Protein AF-A0AA39I0P0-F1 (afdb_monomer)

Secondary structure (DSSP, 8-state):
----SS--------------PPP-----SEEEEEEEEEETTEEEEEEEEEE----------S-EEEEEEEEE-HHHHHHHHHHTTT-HHHHHHHHHHHHHHHHHHHHHHHHH--BTTTB-EEEEEEEEEE--SGGG-TTS--TTTHHHHTTTS---S-----------S---EEEHHHHHHHHHHHHHHHTTTSPS-SEEEEEESSEEE-TTSSTT-SEEE-TT-TTSTTTSEEEEE---HHHHHHHHHHHHHHHTTPPPTTSGGGTTS-TTS--TT-SS----S-HHHHHHTTS--HHHHHHHHHHHHSSGGGGGG----HHHHHHHHHHHHHHHTT---HHHHS-HHHHHHHHH-TT-----TT--------

InterPro domains:
  IPR001590 Peptidase M12B, ADAM/reprolysin [PF01421] (175-317)
  IPR001590 Peptidase M12B, ADAM/reprolysin [PS50215] (109-320)
  IPR024079 Metallopeptidase, catalytic domain superfamily [G3DSA:3.40.390.10] (62-333)

Nearest PDB structures (foldseek):
  6qig-assembly1_A  TM=7.548E-01  e=1.780E-11  Homo sapiens
  8y6b-assembly2_B  TM=7.964E-01  e=1.182E-10  Homo sapiens
  5y2z-assembly4_G  TM=7.784E-01  e=1.254E-10  Homo sapiens
  5y31-assembly2_C  TM=7.795E-01  e=2.012E-10  Homo sapiens
  5y2z-assembly2_C  TM=7.915E-01  e=5.501E-10  Homo sapiens

Structure (mmCIF, N/CA/C/O backbone):
data_AF-A0AA39I0P0-F1
#
_entry.id   AF-A0AA39I0P0-F1
#
loop_
_atom_site.group_PDB
_atom_site.id
_atom_site.type_symbol
_atom_site.label_atom_id
_atom_site.label_alt_id
_atom_site.label_comp_id
_atom_site.label_asym_id
_atom_site.label_entity_id
_atom_site.label_seq_id
_atom_site.pdbx_PDB_ins_code
_atom_site.Cartn_x
_atom_site.Cartn_y
_atom_site.Cartn_z
_atom_site.occupancy
_atom_site.B_iso_or_equiv
_atom_site.auth_seq_id
_atom_site.auth_comp_id
_atom_site.auth_asym_id
_atom_site.auth_atom_id
_atom_site.pdbx_PDB_model_num
ATOM 1 N N . MET A 1 1 ? 8.532 21.449 -20.825 1.00 26.50 1 MET A N 1
ATOM 2 C CA . MET A 1 1 ? 7.417 20.550 -20.463 1.00 26.50 1 MET A CA 1
ATOM 3 C C . MET A 1 1 ? 7.657 20.111 -19.019 1.00 26.50 1 MET A C 1
ATOM 5 O O . MET A 1 1 ? 8.169 19.033 -18.781 1.00 26.50 1 MET A O 1
ATOM 9 N N . THR A 1 2 ? 7.832 21.099 -18.136 1.00 24.92 2 THR A N 1
ATOM 10 C CA . THR A 1 2 ? 6.868 21.537 -17.099 1.00 24.92 2 THR A CA 1
ATOM 11 C C . THR A 1 2 ? 6.626 20.449 -16.061 1.00 24.92 2 THR A C 1
ATOM 13 O O . THR A 1 2 ? 5.776 19.579 -16.211 1.00 24.92 2 THR A O 1
ATOM 16 N N . ALA A 1 3 ? 7.467 20.524 -15.031 1.00 25.50 3 ALA A N 1
ATOM 17 C CA . ALA A 1 3 ? 7.316 19.856 -13.759 1.00 25.50 3 ALA A CA 1
ATOM 18 C C . ALA A 1 3 ? 6.169 20.527 -12.994 1.00 25.50 3 ALA A C 1
ATOM 20 O O . ALA A 1 3 ? 6.358 21.602 -12.444 1.00 25.50 3 ALA A O 1
ATOM 21 N N . ASP A 1 4 ? 5.008 19.881 -12.977 1.00 27.92 4 ASP A N 1
ATOM 22 C CA . ASP A 1 4 ? 3.872 20.232 -12.125 1.00 27.92 4 ASP A CA 1
ATOM 23 C C . ASP A 1 4 ? 3.321 18.931 -11.526 1.00 27.92 4 ASP A C 1
ATOM 25 O O . ASP A 1 4 ? 2.404 18.312 -12.059 1.00 27.92 4 ASP A O 1
ATOM 29 N N . ARG A 1 5 ? 3.936 18.458 -10.435 1.00 34.03 5 ARG A N 1
ATOM 30 C CA . ARG A 1 5 ? 3.409 17.347 -9.611 1.00 34.03 5 ARG A CA 1
ATOM 31 C C . ARG A 1 5 ? 3.271 17.695 -8.127 1.00 34.03 5 ARG A C 1
ATOM 33 O O . ARG A 1 5 ? 2.973 16.829 -7.317 1.00 34.03 5 ARG A O 1
ATOM 40 N N . VAL A 1 6 ? 3.428 18.964 -7.756 1.00 31.44 6 VAL A N 1
ATOM 41 C CA . VAL A 1 6 ? 3.228 19.429 -6.377 1.00 31.44 6 VAL A CA 1
ATOM 42 C C . VAL A 1 6 ? 2.651 20.839 -6.428 1.00 31.44 6 VAL A C 1
ATOM 44 O O . VAL A 1 6 ? 3.414 21.778 -6.339 1.00 31.44 6 VAL A O 1
ATOM 47 N N . PHE A 1 7 ? 1.344 20.995 -6.658 1.00 25.48 7 PHE A N 1
ATOM 48 C CA . PHE A 1 7 ? 0.541 22.171 -6.268 1.00 25.48 7 PHE A CA 1
ATOM 49 C C . PHE A 1 7 ? -0.883 22.009 -6.807 1.00 25.48 7 PHE A C 1
ATOM 51 O O . PHE A 1 7 ? -1.151 22.414 -7.926 1.00 25.48 7 PHE A O 1
ATOM 58 N N . TRP A 1 8 ? -1.813 21.478 -6.009 1.00 24.77 8 TRP A N 1
ATOM 59 C CA . TRP A 1 8 ? -3.233 21.816 -6.166 1.00 24.77 8 TRP A CA 1
ATOM 60 C C . TRP A 1 8 ? -3.892 21.919 -4.791 1.00 24.77 8 TRP A C 1
ATOM 62 O O . TRP A 1 8 ? -4.215 20.934 -4.132 1.00 24.77 8 TRP A O 1
ATOM 72 N N . ALA A 1 9 ? -4.053 23.167 -4.358 1.00 23.59 9 ALA A N 1
ATOM 73 C CA . ALA A 1 9 ? -4.972 23.584 -3.316 1.00 23.59 9 ALA A CA 1
ATOM 74 C C . ALA A 1 9 ? -6.152 24.313 -3.986 1.00 23.59 9 ALA A C 1
ATOM 76 O O . ALA A 1 9 ? -5.923 25.073 -4.923 1.00 23.59 9 ALA A O 1
ATOM 77 N N . LEU A 1 10 ? -7.353 24.129 -3.412 1.00 23.03 10 LEU A N 1
ATOM 78 C CA . LEU A 1 10 ? -8.609 24.904 -3.538 1.00 23.03 10 LEU A CA 1
ATOM 79 C C . LEU A 1 10 ? -9.744 24.400 -4.472 1.00 23.03 10 LEU A C 1
ATOM 81 O O . LEU A 1 10 ? -9.602 24.341 -5.685 1.00 23.03 10 LEU A O 1
ATOM 85 N N . PHE A 1 11 ? -10.917 24.225 -3.819 1.00 22.09 11 PHE A N 1
ATOM 86 C CA . PHE A 1 11 ? -12.323 24.122 -4.289 1.00 22.09 11 PHE A CA 1
ATOM 87 C C . PHE A 1 11 ? -12.741 22.802 -4.982 1.00 22.09 11 PHE A C 1
ATOM 89 O O . PHE A 1 11 ? -12.129 22.380 -5.944 1.00 22.09 11 PHE A O 1
ATOM 96 N N . ILE A 1 12 ? -13.773 22.055 -4.547 1.00 24.72 12 ILE A N 1
ATOM 97 C CA . ILE A 1 12 ? -15.181 22.440 -4.312 1.00 24.72 12 ILE A CA 1
ATOM 98 C C . ILE A 1 12 ? -15.837 21.565 -3.216 1.00 24.72 12 ILE A C 1
ATOM 100 O O . ILE A 1 12 ? -15.699 20.342 -3.199 1.00 24.72 12 ILE A O 1
ATOM 104 N N . ALA A 1 13 ? -16.606 22.226 -2.345 1.00 22.22 13 ALA A N 1
ATOM 105 C CA . ALA A 1 13 ? -17.647 21.667 -1.481 1.00 22.22 13 ALA A CA 1
ATOM 106 C C . ALA A 1 13 ? -19.018 21.660 -2.197 1.00 22.22 13 ALA A C 1
ATOM 108 O O . ALA A 1 13 ? -19.219 22.474 -3.092 1.00 22.22 13 ALA A O 1
ATOM 109 N N . LEU A 1 14 ? -19.968 20.850 -1.691 1.00 21.72 14 LEU A N 1
ATOM 110 C CA . LEU A 1 14 ? -21.369 20.621 -2.134 1.00 21.72 14 LEU A CA 1
ATOM 111 C C . LEU A 1 14 ? -21.476 19.480 -3.169 1.00 21.72 14 LEU A C 1
ATOM 113 O O . LEU A 1 14 ? -20.816 19.509 -4.198 1.00 21.72 14 LEU A O 1
ATOM 117 N N . LEU A 1 15 ? -22.207 18.389 -2.916 1.00 25.53 15 LEU A N 1
ATOM 118 C CA . LEU A 1 15 ? -23.654 18.346 -2.677 1.00 25.53 15 LEU A CA 1
ATOM 119 C C . LEU A 1 15 ? -24.098 17.518 -1.460 1.00 25.53 15 LEU A C 1
ATOM 121 O O . LEU A 1 15 ? -23.436 16.589 -1.003 1.00 25.53 15 LEU A O 1
ATOM 125 N N . SER A 1 16 ? -25.264 17.934 -0.984 1.00 23.05 16 SER A N 1
ATOM 126 C CA . SER A 1 16 ? -25.972 17.606 0.243 1.00 23.05 16 SER A CA 1
ATOM 127 C C . SER A 1 16 ? -27.063 16.548 0.028 1.00 23.05 16 SER A C 1
ATOM 129 O O . SER A 1 16 ? -27.542 16.359 -1.085 1.00 23.05 16 SER A O 1
ATOM 131 N N . ASP A 1 17 ? -27.517 15.991 1.152 1.00 22.47 17 ASP A N 1
ATOM 132 C CA . ASP A 1 17 ? -28.890 15.555 1.440 1.00 22.47 17 ASP A CA 1
ATOM 133 C C . ASP A 1 17 ? -29.481 14.328 0.727 1.00 22.47 17 ASP A C 1
ATOM 135 O O . ASP A 1 17 ? -30.153 14.424 -0.294 1.00 22.47 17 ASP A O 1
ATOM 139 N N . VAL A 1 18 ? -29.461 13.201 1.451 1.00 24.62 18 VAL A N 1
ATOM 140 C CA . VAL A 1 18 ? -30.701 12.459 1.731 1.00 24.62 18 VAL A CA 1
ATOM 141 C C . VAL A 1 18 ? -30.778 12.217 3.237 1.00 24.62 18 VAL A C 1
ATOM 143 O O . VAL A 1 18 ? -30.049 11.408 3.809 1.00 24.62 18 VAL A O 1
ATOM 146 N N . SER A 1 19 ? -31.662 12.962 3.894 1.00 25.41 19 SER A N 1
ATOM 147 C CA . SER A 1 19 ? -32.047 12.763 5.285 1.00 25.41 19 SER A CA 1
ATOM 148 C C . SER A 1 19 ? -33.279 11.860 5.352 1.00 25.41 19 SER A C 1
ATOM 150 O O . SER A 1 19 ? -34.337 12.195 4.832 1.00 25.41 19 SER A O 1
ATOM 152 N N . ALA A 1 20 ? -33.150 10.728 6.045 1.00 23.62 20 ALA A N 1
ATOM 153 C CA . ALA A 1 20 ? -34.259 10.041 6.705 1.00 23.62 20 ALA A CA 1
ATOM 154 C C . ALA A 1 20 ? -33.703 9.122 7.808 1.00 23.62 20 ALA A C 1
ATOM 156 O O . ALA A 1 20 ? -33.328 7.977 7.573 1.00 23.62 20 ALA A O 1
ATOM 157 N N . LEU A 1 21 ? -33.639 9.650 9.032 1.00 26.83 21 LEU A N 1
ATOM 158 C CA . LEU A 1 21 ? -33.516 8.857 10.257 1.00 26.83 21 LEU A CA 1
ATOM 159 C C . LEU A 1 21 ? -34.789 8.019 10.465 1.00 26.83 21 LEU A C 1
ATOM 161 O O . LEU A 1 21 ? -35.882 8.588 10.445 1.00 26.83 21 LEU A O 1
ATOM 165 N N . PRO A 1 22 ? -34.687 6.735 10.835 1.00 26.06 22 PRO A N 1
ATOM 166 C CA . PRO A 1 22 ? -35.633 6.117 11.744 1.00 26.06 22 PRO A CA 1
ATOM 167 C C . PRO A 1 22 ? -35.126 6.232 13.197 1.00 26.06 22 PRO A C 1
ATOM 169 O O . PRO A 1 22 ? -33.923 6.365 13.442 1.00 26.06 22 PRO A O 1
ATOM 172 N N . PRO A 1 23 ? -36.034 6.214 14.187 1.00 29.11 23 PRO A N 1
ATOM 173 C CA . PRO A 1 23 ? -35.695 6.461 15.580 1.00 29.11 23 PRO A CA 1
ATOM 174 C C . PRO A 1 23 ? -34.836 5.332 16.158 1.00 29.11 23 PRO A C 1
ATOM 176 O O . PRO A 1 23 ? -34.949 4.172 15.765 1.00 29.11 23 PRO A O 1
ATOM 179 N N . SER A 1 24 ? -34.016 5.694 17.148 1.00 34.03 24 SER A N 1
ATOM 180 C CA . SER A 1 24 ? -33.306 4.784 18.055 1.00 34.03 24 SER A CA 1
ATOM 181 C C . SER A 1 24 ? -34.149 3.536 18.377 1.00 34.03 24 SER A C 1
ATOM 183 O O . SER A 1 24 ? -35.225 3.687 18.973 1.00 34.03 24 SER A O 1
ATOM 185 N N . PRO A 1 25 ? -33.682 2.307 18.092 1.00 34.28 25 PRO A N 1
ATOM 186 C CA . PRO A 1 25 ? -34.352 1.139 18.617 1.00 34.28 25 PRO A CA 1
ATOM 187 C C . PRO A 1 25 ? -34.001 1.017 20.100 1.00 34.28 25 PRO A C 1
ATOM 189 O O . PRO A 1 25 ? -32.840 0.883 20.493 1.00 34.28 25 PRO A O 1
ATOM 192 N N . ALA A 1 26 ? -35.040 1.063 20.933 1.00 34.59 26 ALA A N 1
ATOM 193 C CA . ALA A 1 26 ? -34.988 0.605 22.310 1.00 34.59 26 ALA A CA 1
ATOM 194 C C . ALA A 1 26 ? -34.256 -0.748 22.392 1.00 34.59 26 ALA A C 1
ATOM 196 O O . ALA A 1 26 ? -34.395 -1.595 21.507 1.00 34.59 26 ALA A O 1
ATOM 197 N N . LYS A 1 27 ? -33.481 -0.957 23.463 1.00 37.84 27 LYS A N 1
ATOM 198 C CA . LYS A 1 27 ? -32.758 -2.208 23.746 1.00 37.84 27 LYS A CA 1
ATOM 199 C C . LYS A 1 27 ? -33.737 -3.383 23.867 1.00 37.84 27 LYS A C 1
ATOM 201 O O . LYS A 1 27 ? -34.193 -3.716 24.958 1.00 37.84 27 LYS A O 1
ATOM 206 N N . ILE A 1 28 ? -34.055 -4.025 22.748 1.00 39.41 28 ILE A N 1
ATOM 207 C CA . ILE A 1 28 ? -34.812 -5.274 22.707 1.00 39.41 28 ILE A CA 1
ATOM 208 C C . ILE A 1 28 ? -33.788 -6.412 22.743 1.00 39.41 28 ILE A C 1
ATOM 210 O O . ILE A 1 28 ? -33.143 -6.728 21.748 1.00 39.41 28 ILE A O 1
ATOM 214 N N . ASN A 1 29 ? -33.613 -7.020 23.919 1.00 43.69 29 ASN A N 1
ATOM 215 C CA . ASN A 1 29 ? -32.601 -8.063 24.157 1.00 43.69 29 ASN A CA 1
ATOM 216 C C . ASN A 1 29 ? -32.927 -9.423 23.502 1.00 43.69 29 ASN A C 1
ATOM 218 O O . ASN A 1 29 ? -32.090 -10.324 23.492 1.00 43.69 29 ASN A O 1
ATOM 222 N N . SER A 1 30 ? -34.122 -9.580 22.932 1.00 43.09 30 SER A N 1
ATOM 223 C CA . SER A 1 30 ? -34.492 -10.696 22.057 1.00 43.09 30 SER A CA 1
ATOM 224 C C . SER A 1 30 ? -35.828 -10.396 21.391 1.00 43.09 30 SER A C 1
ATOM 226 O O . SER A 1 30 ? -36.727 -9.884 22.060 1.00 43.09 30 SER A O 1
ATOM 228 N N . PHE A 1 31 ? -36.002 -10.782 20.131 1.00 50.66 31 PHE A N 1
ATOM 229 C CA . PHE A 1 31 ? -37.317 -10.796 19.490 1.00 50.66 31 PHE A CA 1
ATOM 230 C C . PHE A 1 31 ? -37.563 -12.145 18.809 1.00 50.66 31 PHE A C 1
ATOM 232 O O . PHE A 1 31 ? -36.634 -12.844 18.395 1.00 50.66 31 PHE A O 1
ATOM 239 N N . ALA A 1 32 ? -38.831 -12.546 18.743 1.00 42.28 32 ALA A N 1
ATOM 240 C CA . ALA A 1 32 ? -39.251 -13.798 18.130 1.00 42.28 32 ALA A CA 1
ATOM 241 C C . ALA A 1 32 ? -40.131 -13.498 16.916 1.00 42.28 32 ALA A C 1
ATOM 243 O O . ALA A 1 32 ? -41.189 -12.886 17.048 1.00 42.28 32 ALA A O 1
ATOM 244 N N . LEU A 1 33 ? -39.711 -13.963 15.740 1.00 39.06 33 LEU A N 1
ATOM 245 C CA . LEU A 1 33 ? -40.535 -13.926 14.535 1.00 39.06 33 LEU A CA 1
ATOM 246 C C . LEU A 1 33 ? -41.339 -15.223 14.456 1.00 39.06 33 LEU A C 1
ATOM 248 O O . LEU A 1 33 ? -40.787 -16.327 14.471 1.00 39.06 33 LEU A O 1
ATOM 252 N N . THR A 1 34 ? -42.661 -15.088 14.384 1.00 44.44 34 THR A N 1
ATOM 253 C CA . THR A 1 34 ? -43.570 -16.224 14.217 1.00 44.44 34 THR A CA 1
ATOM 254 C C . THR A 1 34 ? -44.000 -16.285 12.759 1.00 44.44 34 THR A C 1
ATOM 256 O O . THR A 1 34 ? -44.768 -15.442 12.305 1.00 44.44 34 THR A O 1
ATOM 259 N N . LYS A 1 35 ? -43.504 -17.275 12.009 1.00 42.44 35 LYS A N 1
ATOM 260 C CA . LYS A 1 35 ? -43.918 -17.500 10.620 1.00 42.44 35 LYS A CA 1
ATOM 261 C C . LYS A 1 35 ? -45.022 -18.552 10.599 1.00 42.44 35 LYS A C 1
ATOM 263 O O . LYS A 1 35 ? -44.801 -19.704 10.983 1.00 42.44 35 LYS A O 1
ATOM 268 N N . HIS A 1 36 ? -46.206 -18.152 10.151 1.00 53.03 36 HIS A N 1
ATOM 269 C CA . HIS A 1 36 ? -47.301 -19.073 9.872 1.00 53.03 36 HIS A CA 1
ATOM 270 C C . HIS A 1 36 ? -47.180 -19.554 8.428 1.00 53.03 36 HIS A C 1
ATOM 272 O O . HIS A 1 36 ? -47.261 -18.760 7.495 1.00 53.03 36 HIS A O 1
ATOM 278 N N . VAL A 1 37 ? -46.967 -20.854 8.241 1.00 47.53 37 VAL A N 1
ATOM 279 C CA . VAL A 1 37 ? -46.894 -21.484 6.921 1.00 47.53 37 VAL A CA 1
ATOM 280 C C . VAL A 1 37 ? -48.115 -22.376 6.769 1.00 47.53 37 VAL A C 1
ATOM 282 O O . VAL A 1 37 ? -48.375 -23.243 7.604 1.00 47.53 37 VAL A O 1
ATOM 285 N N . ARG A 1 38 ? -48.899 -22.140 5.719 1.00 42.38 38 ARG A N 1
ATOM 286 C CA . ARG A 1 38 ? -50.113 -22.902 5.429 1.00 42.38 38 ARG A CA 1
ATOM 287 C C . ARG A 1 38 ? -49.844 -23.790 4.223 1.00 42.38 38 ARG A C 1
ATOM 289 O O . ARG A 1 38 ? -49.527 -23.276 3.157 1.00 42.38 38 ARG A O 1
ATOM 296 N N . PHE A 1 39 ? -49.960 -25.102 4.397 1.00 36.94 39 PHE A N 1
ATOM 297 C CA . PHE A 1 39 ? -49.827 -26.063 3.306 1.00 36.94 39 PHE A CA 1
ATOM 298 C C . PHE A 1 39 ? -51.103 -26.903 3.249 1.00 36.94 39 PHE A C 1
ATOM 300 O O . PHE A 1 39 ? -51.390 -27.696 4.148 1.00 36.94 39 PHE A O 1
ATOM 307 N N . LYS A 1 40 ? -51.918 -26.670 2.213 1.00 70.38 40 LYS A N 1
ATOM 308 C CA . LYS A 1 40 ? -53.289 -27.198 2.092 1.00 70.38 40 LYS A CA 1
ATOM 309 C C . LYS A 1 40 ? -54.123 -26.907 3.359 1.00 70.38 40 LYS A C 1
ATOM 311 O O . LYS A 1 40 ? -54.276 -25.746 3.734 1.00 70.38 40 LYS A O 1
ATOM 316 N N . HIS A 1 41 ? -54.656 -27.937 4.021 1.00 64.81 41 HIS A N 1
ATOM 317 C CA . HIS A 1 41 ? -55.522 -27.807 5.202 1.00 64.81 41 HIS A CA 1
ATOM 318 C C . HIS A 1 41 ? -54.749 -27.684 6.528 1.00 64.81 41 HIS A C 1
ATOM 320 O O . HIS A 1 41 ? -55.359 -27.449 7.568 1.00 64.81 41 HIS A O 1
ATOM 326 N N . PHE A 1 42 ? -53.416 -27.783 6.510 1.00 36.81 42 PHE A N 1
ATOM 327 C CA . PHE A 1 42 ? -52.598 -27.755 7.720 1.00 36.81 42 PHE A CA 1
ATOM 328 C C . PHE A 1 42 ? -51.915 -26.391 7.902 1.00 36.81 42 PHE A C 1
ATOM 330 O O . PHE A 1 42 ? -51.277 -25.857 6.990 1.00 36.81 42 PHE A O 1
ATOM 337 N N . LYS A 1 43 ? -52.067 -25.809 9.099 1.00 45.34 43 LYS A N 1
ATOM 338 C CA . LYS A 1 43 ? -51.348 -24.604 9.542 1.00 45.34 43 LYS A CA 1
ATOM 339 C C . LYS A 1 43 ? -50.170 -25.024 10.416 1.00 45.34 43 LYS A C 1
ATOM 341 O O . LYS A 1 43 ? -50.374 -25.579 11.490 1.00 45.34 43 LYS A O 1
ATOM 346 N N . PHE A 1 44 ? -48.960 -24.688 9.989 1.00 38.78 44 PHE A N 1
ATOM 347 C CA . PHE A 1 44 ? -47.747 -24.846 10.781 1.00 38.78 44 PHE A CA 1
ATOM 348 C C . PHE A 1 44 ? -47.295 -23.486 11.303 1.00 38.78 44 PHE A C 1
ATOM 350 O O . PHE A 1 44 ? -47.263 -22.498 10.567 1.00 38.78 44 PHE A O 1
ATOM 357 N N . THR A 1 45 ? -46.926 -23.435 12.579 1.00 46.25 45 THR A N 1
ATOM 358 C CA . THR A 1 45 ? -46.407 -22.222 13.213 1.00 46.25 45 THR A CA 1
ATOM 359 C C . THR A 1 45 ? -44.971 -22.478 13.637 1.00 46.25 45 THR A C 1
ATOM 361 O O . THR A 1 45 ? -44.733 -23.252 14.561 1.00 46.25 45 THR A O 1
ATOM 364 N N . LYS A 1 46 ? -44.008 -21.835 12.968 1.00 41.06 46 LYS A N 1
ATOM 365 C CA . LYS A 1 46 ? -42.589 -21.909 13.336 1.00 41.06 46 LYS A CA 1
ATOM 366 C C . LYS A 1 46 ? -42.194 -20.607 14.027 1.00 41.06 46 LYS A C 1
ATOM 368 O O . LYS A 1 46 ? -42.208 -19.546 13.405 1.00 41.06 46 LYS A O 1
ATOM 373 N N . LYS A 1 47 ? -41.862 -20.687 15.318 1.00 47.81 47 LYS A N 1
ATOM 374 C CA . LYS A 1 47 ? -41.265 -19.577 16.072 1.00 47.81 47 LYS A CA 1
ATOM 375 C C . LYS A 1 47 ? -39.750 -19.641 15.924 1.00 47.81 47 LYS A C 1
ATOM 377 O O . LYS A 1 47 ? -39.147 -20.645 16.292 1.00 47.81 47 LYS A O 1
ATOM 382 N N . VAL A 1 48 ? -39.149 -18.586 15.382 1.00 45.12 48 VAL A N 1
ATOM 383 C CA . VAL A 1 48 ? -37.692 -18.428 15.308 1.00 45.12 48 VAL A CA 1
ATOM 384 C C . VAL A 1 48 ? -37.292 -17.368 16.325 1.00 45.12 48 VAL A C 1
ATOM 386 O O . VAL A 1 48 ? -37.753 -16.228 16.256 1.00 45.12 48 VAL A O 1
ATOM 389 N N . LEU A 1 49 ? -36.488 -17.775 17.306 1.00 40.19 49 LEU A N 1
ATOM 390 C CA . LEU A 1 49 ? -36.031 -16.919 18.394 1.00 40.19 49 LEU A CA 1
ATOM 391 C C . LEU A 1 49 ? -34.658 -16.344 18.033 1.00 40.19 49 LEU A C 1
ATOM 393 O O . LEU A 1 49 ? -33.700 -17.104 17.891 1.00 40.19 49 LEU A O 1
ATOM 397 N N . PHE A 1 50 ? -34.552 -15.022 17.922 1.00 41.69 50 PHE A N 1
ATOM 398 C CA . PHE A 1 50 ? -33.272 -14.346 17.740 1.00 41.69 50 PHE A CA 1
ATOM 399 C C . PHE A 1 50 ? -32.799 -13.822 19.097 1.00 41.69 50 PHE A C 1
ATOM 401 O O . PHE A 1 50 ? -33.433 -12.958 19.708 1.00 41.69 50 PHE A O 1
ATOM 408 N N . LYS A 1 51 ? -31.694 -14.385 19.594 1.00 42.12 51 LYS A N 1
ATOM 409 C CA . LYS A 1 51 ? -30.957 -13.855 20.745 1.00 42.12 51 LYS A CA 1
ATOM 410 C C . LYS A 1 51 ? -29.714 -13.151 20.218 1.00 42.12 51 LYS A C 1
ATOM 412 O O . LYS A 1 51 ? -28.936 -13.770 19.495 1.00 42.12 51 LYS A O 1
ATOM 417 N N . ASN A 1 52 ? -29.502 -11.900 20.619 1.00 40.94 52 ASN A N 1
ATOM 418 C CA . ASN A 1 52 ? -28.191 -11.281 20.469 1.00 40.94 52 ASN A CA 1
ATOM 419 C C . ASN A 1 52 ? -27.219 -12.068 21.352 1.00 40.94 52 ASN A C 1
ATOM 421 O O . ASN A 1 52 ? -27.347 -12.074 22.576 1.00 40.94 52 ASN A O 1
ATOM 425 N N . ALA A 1 53 ? -26.293 -12.796 20.728 1.00 38.03 53 ALA A N 1
ATOM 426 C CA . ALA A 1 53 ? -25.211 -13.434 21.460 1.00 38.03 53 ALA A CA 1
ATOM 427 C C . ALA A 1 53 ? -24.392 -12.327 22.143 1.00 38.03 53 ALA A C 1
ATOM 429 O O . ALA A 1 53 ? -24.046 -11.352 21.468 1.00 38.03 53 ALA A O 1
ATOM 430 N N . PRO A 1 54 ? -24.069 -12.445 23.443 1.00 38.75 54 PRO A N 1
ATOM 431 C CA . PRO A 1 54 ? -23.159 -11.504 24.065 1.00 38.75 54 PRO A CA 1
ATOM 432 C C . PRO A 1 54 ? -21.852 -11.527 23.273 1.00 38.75 54 PRO A C 1
ATOM 434 O O . PRO A 1 54 ? -21.301 -12.595 22.995 1.00 38.75 54 PRO A O 1
ATOM 437 N N . SER A 1 55 ? -21.369 -10.354 22.870 1.00 42.03 55 SER A N 1
ATOM 438 C CA . SER A 1 55 ? -20.012 -10.197 22.366 1.00 42.03 55 SER A CA 1
ATOM 439 C C . SER A 1 55 ? -19.067 -10.486 23.529 1.00 42.03 55 SER A C 1
ATOM 441 O O . SER A 1 55 ? -18.699 -9.582 24.276 1.00 42.03 55 SER A O 1
ATOM 443 N N . SER A 1 56 ? -18.713 -11.754 23.734 1.00 42.38 56 SER A N 1
ATOM 444 C CA . SER A 1 56 ? -17.634 -12.126 24.641 1.00 42.38 56 SER A CA 1
ATOM 445 C C . SER A 1 56 ? -16.321 -11.695 23.991 1.00 42.38 56 SER A C 1
ATOM 447 O O . SER A 1 56 ? -15.598 -12.499 23.401 1.00 42.38 56 SER A O 1
ATOM 449 N N . PHE A 1 57 ? -16.031 -10.398 24.055 1.00 46.75 57 PHE A N 1
ATOM 450 C CA . PHE A 1 57 ? -14.669 -9.908 23.961 1.00 46.75 57 PHE A CA 1
ATOM 451 C C . PHE A 1 57 ? -13.985 -10.358 25.256 1.00 46.75 57 PHE A C 1
ATOM 453 O O . PHE A 1 57 ? -13.894 -9.605 26.220 1.00 46.75 5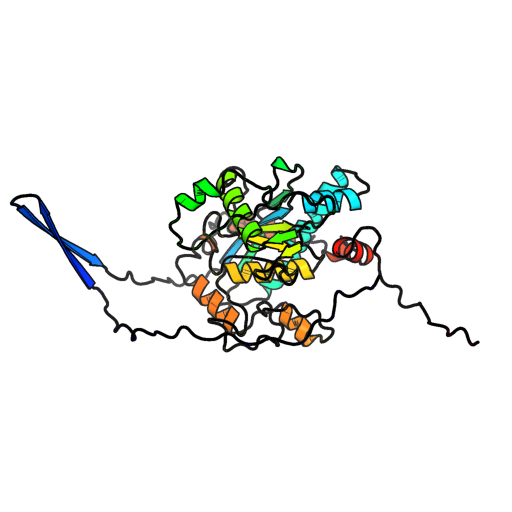7 PHE A O 1
ATOM 460 N N . ASN A 1 58 ? -13.644 -11.650 25.326 1.00 47.09 58 ASN A N 1
ATOM 461 C CA . ASN A 1 58 ? -12.771 -12.154 26.374 1.00 47.09 58 ASN A CA 1
ATOM 462 C C . ASN A 1 58 ? -11.465 -11.372 26.273 1.00 47.09 58 ASN A C 1
ATOM 464 O O . ASN A 1 58 ? -10.994 -11.118 25.168 1.00 47.09 58 ASN A O 1
ATOM 468 N N . ASP A 1 59 ? -10.937 -10.970 27.421 1.00 45.94 59 ASP A N 1
ATOM 469 C CA . ASP A 1 59 ? -9.745 -10.145 27.582 1.00 45.94 59 ASP A CA 1
ATOM 470 C C . ASP A 1 59 ? -8.539 -10.787 26.865 1.00 45.94 59 ASP A C 1
ATOM 472 O O . ASP A 1 59 ? -7.849 -11.666 27.388 1.00 45.94 59 ASP A O 1
ATOM 476 N N . TYR A 1 60 ? -8.347 -10.435 25.592 1.00 52.06 60 TYR A N 1
ATOM 477 C CA . TYR A 1 60 ? -7.207 -10.872 24.800 1.00 52.06 60 TYR A CA 1
ATOM 478 C C . TYR A 1 60 ? -6.014 -10.027 25.236 1.00 52.06 60 TYR A C 1
ATOM 480 O O . TYR A 1 60 ? -5.783 -8.938 24.722 1.00 52.06 60 TYR A O 1
ATOM 488 N N . HIS A 1 61 ? -5.234 -10.544 26.183 1.00 56.94 61 HIS A N 1
ATOM 489 C CA . HIS A 1 61 ? -3.984 -9.924 26.619 1.00 56.94 61 HIS A CA 1
ATOM 490 C C . HIS A 1 61 ? -2.817 -10.106 25.625 1.00 56.94 61 HIS A C 1
ATOM 492 O O . HIS A 1 61 ? -1.655 -10.019 26.029 1.00 56.94 61 HIS A O 1
ATOM 498 N N . GLU A 1 62 ? -3.071 -10.345 24.338 1.00 69.50 62 GLU A N 1
ATOM 499 C CA . GLU A 1 62 ? -2.028 -10.532 23.319 1.00 69.50 62 GLU A CA 1
ATOM 500 C C . GLU A 1 62 ? -2.140 -9.468 22.218 1.00 69.50 62 GLU A C 1
ATOM 502 O O . GLU A 1 62 ? -3.226 -8.962 21.941 1.00 69.50 62 GLU A O 1
ATOM 507 N N . ASP A 1 63 ? -1.004 -9.110 21.617 1.00 81.69 63 ASP A N 1
ATOM 508 C CA . ASP A 1 63 ? -0.965 -8.229 20.448 1.00 81.69 63 ASP A CA 1
ATOM 509 C C . ASP A 1 63 ? -1.623 -8.883 19.227 1.00 81.69 63 ASP A C 1
ATOM 511 O O . ASP A 1 63 ? -1.689 -10.112 19.109 1.00 81.69 63 ASP A O 1
ATOM 515 N N . PHE A 1 64 ? -2.057 -8.052 18.282 1.00 90.81 64 PHE A N 1
ATOM 516 C CA . PHE A 1 64 ? -2.592 -8.509 17.004 1.00 90.81 64 PHE A CA 1
ATOM 517 C C . PHE A 1 64 ? -1.443 -8.828 16.050 1.00 90.81 64 PHE A C 1
ATOM 519 O O . PHE A 1 64 ? -0.418 -8.147 16.052 1.00 90.81 64 PHE A O 1
ATOM 526 N N . ASN A 1 65 ? -1.602 -9.863 15.232 1.00 92.50 65 ASN A N 1
ATOM 527 C CA . ASN A 1 65 ? -0.615 -10.245 14.225 1.00 92.50 65 ASN A CA 1
ATOM 528 C C . ASN A 1 65 ? -1.289 -10.243 12.859 1.00 92.50 65 ASN A C 1
ATOM 530 O O . ASN A 1 65 ? -2.358 -10.828 12.716 1.00 92.50 65 ASN A O 1
ATOM 534 N N . LEU A 1 66 ? -0.673 -9.581 11.885 1.00 95.12 66 LEU A N 1
ATOM 535 C CA . LEU A 1 66 ? -1.224 -9.394 10.549 1.00 95.12 66 LEU A CA 1
ATOM 536 C C . LEU A 1 66 ? -0.182 -9.834 9.522 1.00 95.12 66 LEU A C 1
ATOM 538 O O . LEU A 1 66 ? 0.902 -9.258 9.445 1.00 95.12 66 LEU A O 1
ATOM 542 N N . ASN A 1 67 ? -0.503 -10.878 8.763 1.00 96.31 67 ASN A N 1
ATOM 543 C CA . ASN A 1 67 ? 0.373 -11.444 7.745 1.00 96.31 67 ASN A CA 1
ATOM 544 C C . ASN A 1 67 ? 0.059 -10.822 6.375 1.00 96.31 67 ASN A C 1
ATOM 546 O O . ASN A 1 67 ? -1.068 -10.927 5.888 1.00 96.31 67 ASN A O 1
ATOM 550 N N . LEU A 1 68 ? 1.046 -10.169 5.766 1.00 97.81 68 LEU A N 1
ATOM 551 C CA . LEU A 1 68 ? 0.922 -9.441 4.506 1.00 97.81 68 LEU A CA 1
ATOM 552 C C . LEU A 1 68 ? 1.566 -10.210 3.356 1.00 97.81 68 LEU A C 1
ATOM 554 O O . LEU A 1 68 ? 2.729 -10.609 3.444 1.00 97.81 68 LEU A O 1
ATOM 558 N N . LEU A 1 69 ? 0.838 -10.347 2.250 1.00 98.06 69 LEU A N 1
ATOM 559 C CA . LEU A 1 69 ? 1.398 -10.749 0.961 1.00 98.06 69 LEU A CA 1
ATOM 560 C C . LEU A 1 69 ? 1.551 -9.511 0.076 1.00 98.06 69 LEU A C 1
ATOM 562 O O . LEU A 1 69 ? 0.561 -8.860 -0.250 1.00 98.06 69 LEU A O 1
ATOM 566 N N . PHE A 1 70 ? 2.783 -9.209 -0.327 1.00 98.31 70 PHE A N 1
ATOM 567 C CA . PHE A 1 70 ? 3.057 -8.134 -1.281 1.00 98.31 70 PHE A CA 1
ATOM 568 C C . PHE A 1 70 ? 3.063 -8.677 -2.703 1.00 98.31 70 PHE A C 1
ATOM 570 O O . PHE A 1 70 ? 3.748 -9.656 -2.996 1.00 98.31 70 PHE A O 1
ATOM 577 N N . VAL A 1 71 ? 2.321 -8.027 -3.586 1.00 98.44 71 VAL A N 1
ATOM 578 C CA . VAL A 1 71 ? 2.164 -8.415 -4.984 1.00 98.44 71 VAL A CA 1
ATOM 579 C C . VAL A 1 71 ? 2.638 -7.258 -5.853 1.00 98.44 71 VAL A C 1
ATOM 581 O O . VAL A 1 71 ? 2.163 -6.143 -5.704 1.00 98.44 71 VAL A O 1
ATOM 584 N N . ALA A 1 72 ? 3.574 -7.511 -6.758 1.00 98.31 72 ALA A N 1
ATOM 585 C CA . ALA A 1 72 ? 3.864 -6.615 -7.868 1.00 98.31 72 ALA A CA 1
ATOM 586 C C . ALA A 1 72 ? 3.138 -7.139 -9.105 1.00 98.31 72 ALA A C 1
ATOM 588 O O . ALA A 1 72 ? 3.294 -8.312 -9.464 1.00 98.31 72 ALA A O 1
ATOM 589 N N . ASP A 1 73 ? 2.345 -6.282 -9.738 1.00 97.19 73 ASP A N 1
ATOM 590 C CA . ASP A 1 73 ? 1.731 -6.613 -11.016 1.00 97.19 73 ASP A CA 1
ATOM 591 C C . ASP A 1 73 ? 2.761 -6.608 -12.166 1.00 97.19 73 ASP A C 1
ATOM 593 O O . ASP A 1 73 ? 3.963 -6.400 -11.965 1.00 97.19 73 ASP A O 1
ATOM 597 N N . HIS A 1 74 ? 2.294 -6.871 -13.387 1.00 95.88 74 HIS A N 1
ATOM 598 C CA . HIS A 1 74 ? 3.184 -6.930 -14.544 1.00 95.88 74 HIS A CA 1
ATOM 599 C C . HIS A 1 74 ? 3.795 -5.568 -14.894 1.00 95.88 74 HIS A C 1
ATOM 601 O O . HIS A 1 74 ? 4.965 -5.505 -15.260 1.00 95.88 74 HIS A O 1
ATOM 607 N N . SER A 1 75 ? 3.062 -4.470 -14.684 1.00 94.75 75 SER A N 1
ATOM 608 C CA . SER A 1 75 ? 3.572 -3.118 -14.940 1.00 94.75 75 SER A CA 1
ATOM 609 C C . SER A 1 75 ? 4.745 -2.748 -14.022 1.00 94.75 75 SER A C 1
ATOM 611 O O . SER A 1 75 ? 5.713 -2.128 -14.460 1.00 94.75 75 SER A O 1
ATOM 613 N N . MET A 1 76 ? 4.715 -3.203 -12.766 1.00 96.00 76 MET A N 1
ATOM 614 C CA . MET A 1 76 ? 5.846 -3.079 -11.847 1.00 96.00 76 MET A CA 1
ATOM 615 C C . MET A 1 76 ? 7.062 -3.871 -12.330 1.00 96.00 76 MET A C 1
ATOM 617 O O . MET A 1 76 ? 8.187 -3.381 -12.234 1.00 96.00 76 MET A O 1
ATOM 621 N N . PHE A 1 77 ? 6.859 -5.090 -12.840 1.00 96.50 77 PHE A N 1
ATOM 622 C CA . PHE A 1 77 ? 7.951 -5.890 -13.393 1.00 96.50 77 PHE A CA 1
ATOM 623 C C . PHE A 1 77 ? 8.590 -5.212 -14.610 1.00 96.50 77 PHE A C 1
ATOM 625 O O . PHE A 1 77 ? 9.809 -5.060 -14.620 1.00 96.50 77 PHE A O 1
ATOM 632 N N . GLU A 1 78 ? 7.789 -4.729 -15.561 1.00 94.31 78 GLU A N 1
ATOM 633 C CA . GLU A 1 78 ? 8.267 -4.004 -16.748 1.00 94.31 78 GLU A CA 1
ATOM 634 C C . GLU A 1 78 ? 9.067 -2.747 -16.374 1.00 94.31 78 GLU A C 1
ATOM 636 O O . GLU A 1 78 ? 10.172 -2.537 -16.877 1.00 94.31 78 GLU A O 1
ATOM 641 N N . ALA A 1 79 ? 8.590 -1.954 -15.409 1.00 92.06 79 ALA A N 1
ATOM 642 C CA . ALA A 1 79 ? 9.324 -0.774 -14.946 1.00 92.06 79 ALA A CA 1
ATOM 643 C C . ALA A 1 79 ? 10.696 -1.133 -14.348 1.00 92.06 79 ALA A C 1
ATOM 645 O O . ALA A 1 79 ? 11.696 -0.456 -14.591 1.00 92.06 79 ALA A O 1
ATOM 646 N N . PHE A 1 80 ? 10.778 -2.219 -13.575 1.00 94.06 80 PHE A N 1
ATOM 647 C CA . PHE A 1 80 ? 12.056 -2.690 -13.038 1.00 94.06 80 PHE A CA 1
ATOM 648 C C . PHE A 1 80 ? 12.938 -3.359 -14.094 1.00 94.06 80 PHE A C 1
ATOM 650 O O . PHE A 1 80 ? 14.161 -3.318 -13.959 1.00 94.06 80 PHE A O 1
ATOM 657 N N . HIS A 1 81 ? 12.342 -3.942 -15.135 1.00 94.94 81 HIS A N 1
ATOM 658 C CA . HIS A 1 81 ? 13.039 -4.508 -16.286 1.00 94.94 81 HIS A CA 1
ATOM 659 C C . HIS A 1 81 ? 13.735 -3.424 -17.098 1.00 94.94 81 HIS A C 1
ATOM 661 O O . HIS A 1 81 ? 14.936 -3.533 -17.344 1.00 94.94 81 HIS A O 1
ATOM 667 N N . GLU A 1 82 ? 13.042 -2.325 -17.390 1.00 92.31 82 GLU A N 1
ATOM 668 C CA . GLU A 1 82 ? 13.629 -1.137 -18.014 1.00 92.31 82 GLU A CA 1
ATOM 669 C C . GLU A 1 82 ? 14.762 -0.554 -17.151 1.00 92.31 82 GLU A C 1
ATOM 671 O O . GLU A 1 82 ? 15.887 -0.354 -17.616 1.00 92.31 82 GLU A O 1
ATOM 676 N N . LEU A 1 83 ? 14.513 -0.375 -15.849 1.00 90.00 83 LEU A N 1
ATOM 677 C CA . LEU A 1 83 ? 15.507 0.124 -14.894 1.00 90.00 83 LEU A CA 1
ATOM 678 C C . LEU A 1 83 ? 16.733 -0.787 -14.716 1.00 90.00 83 LEU A C 1
ATOM 680 O O . LEU A 1 83 ? 17.730 -0.346 -14.133 1.00 90.00 83 LEU A O 1
ATOM 684 N N . ALA A 1 84 ? 16.639 -2.048 -15.135 1.00 92.56 84 ALA A N 1
ATOM 685 C CA . ALA A 1 84 ? 17.699 -3.047 -15.091 1.00 92.56 84 ALA A CA 1
ATOM 686 C C . ALA A 1 84 ? 18.313 -3.310 -16.477 1.00 92.56 84 ALA A C 1
ATOM 688 O O . ALA A 1 84 ? 18.945 -4.346 -16.673 1.00 92.56 84 ALA A O 1
ATOM 689 N N . LEU A 1 85 ? 18.139 -2.390 -17.436 1.00 93.69 85 LEU A N 1
ATOM 690 C CA . LEU A 1 85 ? 18.655 -2.519 -18.806 1.00 93.69 85 LEU A CA 1
ATOM 691 C C . LEU A 1 85 ? 18.199 -3.822 -19.483 1.00 93.69 85 LEU A C 1
ATOM 693 O O . LEU A 1 85 ? 18.962 -4.466 -20.201 1.00 93.69 85 LEU A O 1
ATOM 697 N N . HIS A 1 86 ? 16.950 -4.208 -19.227 1.00 93.88 86 HIS A N 1
ATOM 698 C CA . HIS A 1 86 ? 16.312 -5.428 -19.712 1.00 93.88 86 HIS A CA 1
ATOM 699 C C . HIS A 1 86 ? 16.953 -6.746 -19.236 1.00 93.88 86 HIS A C 1
ATOM 701 O O . HIS A 1 86 ? 16.685 -7.805 -19.812 1.00 93.88 86 HIS A O 1
ATOM 707 N N . ASP A 1 87 ? 17.744 -6.729 -18.158 1.00 96.81 87 ASP A N 1
ATOM 708 C CA . ASP A 1 87 ? 18.157 -7.959 -17.481 1.00 96.81 87 ASP A CA 1
ATOM 709 C C . ASP A 1 87 ? 17.059 -8.455 -16.532 1.00 96.81 87 ASP A C 1
ATOM 711 O O . ASP A 1 87 ? 16.785 -7.868 -15.483 1.00 96.81 87 ASP A O 1
ATOM 715 N N . GLU A 1 88 ? 16.429 -9.569 -16.895 1.00 95.19 88 GLU A N 1
ATOM 716 C CA . GLU A 1 88 ? 15.296 -10.133 -16.160 1.00 95.19 88 GLU A CA 1
ATOM 717 C C . GLU A 1 88 ? 15.660 -10.547 -14.725 1.00 95.19 88 GLU A C 1
ATOM 719 O O . GLU A 1 88 ? 14.877 -10.331 -13.795 1.00 95.19 88 GLU A O 1
ATOM 724 N N . PHE A 1 89 ? 16.854 -11.111 -14.517 1.00 95.81 89 PHE A N 1
ATOM 725 C CA . PHE A 1 89 ? 17.277 -11.550 -13.188 1.00 95.81 89 PHE A CA 1
ATOM 726 C C . PHE A 1 89 ? 17.493 -10.357 -12.250 1.00 95.81 89 PHE A C 1
ATOM 728 O O . PHE A 1 89 ? 16.979 -10.348 -11.127 1.00 95.81 89 PHE A O 1
ATOM 735 N N . SER A 1 90 ? 18.200 -9.325 -12.719 1.00 95.00 90 SER A N 1
ATOM 736 C CA . SER A 1 90 ? 18.409 -8.087 -11.965 1.00 95.00 90 SER A CA 1
ATOM 737 C C . SER A 1 90 ? 17.097 -7.359 -11.699 1.00 95.00 90 SER A C 1
ATOM 739 O O . SER A 1 90 ? 16.892 -6.888 -10.580 1.00 95.00 90 SER A O 1
ATOM 741 N N . ALA A 1 91 ? 16.186 -7.318 -12.675 1.00 94.75 91 ALA A N 1
ATOM 742 C CA . ALA A 1 91 ? 14.859 -6.727 -12.521 1.00 94.75 91 ALA A CA 1
ATOM 743 C C . ALA A 1 91 ? 14.057 -7.416 -11.414 1.00 94.75 91 ALA A C 1
ATOM 745 O O . ALA A 1 91 ? 13.595 -6.763 -10.477 1.00 94.75 91 ALA A O 1
ATOM 746 N N . GLN A 1 92 ? 13.958 -8.749 -11.474 1.00 95.69 92 GLN A N 1
ATOM 747 C CA . GLN A 1 92 ? 13.245 -9.540 -10.475 1.00 95.69 92 GLN A CA 1
ATOM 748 C C . GLN A 1 92 ? 13.860 -9.362 -9.082 1.00 95.69 92 GLN A C 1
ATOM 750 O O . GLN A 1 92 ? 13.132 -9.171 -8.106 1.00 95.69 92 GLN A O 1
ATOM 755 N N . TYR A 1 93 ? 15.191 -9.399 -8.978 1.00 93.75 93 TYR A N 1
ATOM 756 C CA . TYR A 1 93 ? 15.885 -9.203 -7.709 1.00 93.75 93 TYR A CA 1
ATOM 757 C C . TYR A 1 93 ? 15.633 -7.802 -7.138 1.00 93.75 93 TYR A C 1
ATOM 759 O O . TYR A 1 93 ? 15.244 -7.673 -5.976 1.00 93.75 93 TYR A O 1
ATOM 767 N N . ALA A 1 94 ? 15.805 -6.754 -7.947 1.00 92.25 94 ALA A N 1
ATOM 768 C CA . ALA A 1 94 ? 15.608 -5.371 -7.526 1.00 92.25 94 ALA A CA 1
ATOM 769 C C . ALA A 1 94 ? 14.155 -5.100 -7.110 1.00 92.25 94 ALA A C 1
ATOM 771 O O . ALA A 1 94 ? 13.930 -4.486 -6.066 1.00 92.25 94 ALA A O 1
ATOM 772 N N . LEU A 1 95 ? 13.178 -5.611 -7.863 1.00 94.75 95 LEU A N 1
ATOM 773 C CA . LEU A 1 95 ? 11.760 -5.497 -7.525 1.00 94.75 95 LEU A CA 1
ATOM 774 C C . LEU A 1 95 ? 11.429 -6.252 -6.233 1.00 94.75 95 LEU A C 1
ATOM 776 O O . LEU A 1 95 ? 10.708 -5.742 -5.379 1.00 94.75 95 LEU A O 1
ATOM 780 N N . GLN A 1 96 ? 12.012 -7.433 -6.022 1.00 94.50 96 GLN A N 1
ATOM 781 C CA . GLN A 1 96 ? 11.838 -8.165 -4.769 1.00 94.50 96 GLN A CA 1
ATOM 782 C C . GLN A 1 96 ? 12.402 -7.398 -3.563 1.00 94.50 96 GLN A C 1
ATOM 784 O O . GLN A 1 96 ? 11.762 -7.366 -2.508 1.00 94.50 96 GLN A O 1
ATOM 789 N N . GLN A 1 97 ? 13.575 -6.768 -3.698 1.00 91.56 97 GLN A N 1
ATOM 790 C CA . GLN A 1 97 ? 14.113 -5.900 -2.643 1.00 91.56 97 GLN A CA 1
ATOM 791 C C . GLN A 1 97 ? 13.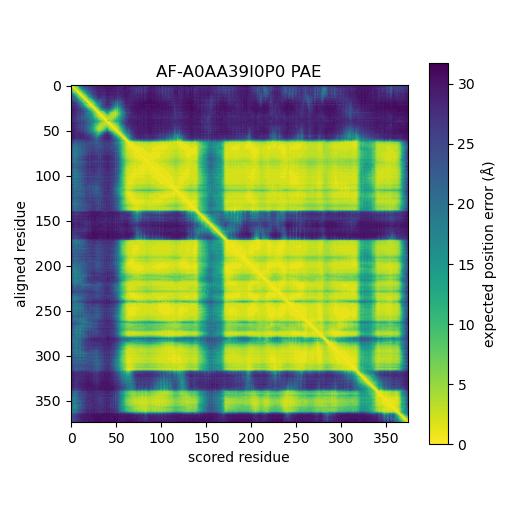232 -4.670 -2.425 1.00 91.56 97 GLN A C 1
ATOM 793 O O . GLN A 1 97 ? 13.051 -4.246 -1.286 1.00 91.56 97 GLN A O 1
ATOM 798 N N . TYR A 1 98 ? 12.646 -4.129 -3.493 1.00 93.62 98 TYR A N 1
ATOM 799 C CA . TYR A 1 98 ? 11.760 -2.977 -3.408 1.00 93.62 98 TYR A CA 1
ATOM 800 C C . TYR A 1 98 ? 10.487 -3.291 -2.622 1.00 93.62 98 TYR A C 1
ATOM 802 O O . TYR A 1 98 ? 10.196 -2.604 -1.646 1.00 93.62 98 TYR A O 1
ATOM 810 N N . LEU A 1 99 ? 9.799 -4.392 -2.946 1.00 95.50 99 LEU A N 1
ATOM 811 C CA . LEU A 1 99 ? 8.620 -4.855 -2.201 1.00 95.50 99 LEU A CA 1
ATOM 812 C C . LEU A 1 99 ? 8.920 -5.056 -0.709 1.00 95.50 99 LEU A C 1
ATOM 814 O O . LEU A 1 99 ? 8.140 -4.651 0.152 1.00 95.50 99 LEU A O 1
ATOM 818 N N . ARG A 1 100 ? 10.076 -5.652 -0.390 1.00 93.62 100 ARG A N 1
ATOM 819 C CA . ARG A 1 100 ? 10.534 -5.805 1.000 1.00 93.62 100 ARG A CA 1
ATOM 820 C C . ARG A 1 100 ? 10.812 -4.459 1.663 1.00 93.62 100 ARG A C 1
ATOM 822 O O . ARG A 1 100 ? 10.481 -4.293 2.831 1.00 93.62 100 ARG A O 1
ATOM 829 N N . GLY A 1 101 ? 11.391 -3.510 0.932 1.00 91.62 101 GLY A N 1
ATOM 830 C CA . GLY A 1 101 ? 11.635 -2.153 1.409 1.00 91.62 101 GLY A CA 1
ATOM 831 C C . GLY A 1 101 ? 10.342 -1.437 1.800 1.00 91.62 101 GLY A C 1
ATOM 832 O O . GLY A 1 101 ? 10.241 -0.956 2.927 1.00 91.62 101 GLY A O 1
ATOM 833 N N . VAL A 1 102 ? 9.334 -1.462 0.921 1.00 93.81 102 VAL A N 1
ATOM 834 C CA . VAL A 1 102 ? 8.005 -0.881 1.185 1.00 93.81 102 VAL A CA 1
ATOM 835 C C . VAL A 1 102 ? 7.353 -1.542 2.406 1.00 93.81 102 VAL A C 1
ATOM 837 O O . VAL A 1 102 ? 6.865 -0.850 3.302 1.00 93.81 102 VAL A O 1
ATOM 840 N N . PHE A 1 103 ? 7.404 -2.877 2.507 1.00 95.44 103 PHE A N 1
ATOM 841 C CA . PHE A 1 103 ? 6.923 -3.596 3.692 1.00 95.44 103 PHE A CA 1
ATOM 842 C C . PHE A 1 103 ? 7.628 -3.142 4.980 1.00 95.44 103 PHE A C 1
ATOM 844 O O . PHE A 1 103 ? 6.976 -2.921 6.002 1.00 95.44 103 PHE A O 1
ATOM 851 N N . GLU A 1 104 ? 8.954 -3.004 4.963 1.00 92.50 104 GLU A N 1
ATOM 852 C CA . GLU A 1 104 ? 9.717 -2.597 6.145 1.00 92.50 104 GLU A CA 1
ATOM 853 C C . GLU A 1 104 ? 9.377 -1.167 6.590 1.00 92.50 104 GLU A C 1
ATOM 855 O O . GLU A 1 104 ? 9.284 -0.911 7.794 1.00 92.50 104 GLU A O 1
ATOM 860 N N . GLU A 1 105 ? 9.119 -0.252 5.656 1.00 91.81 105 GLU A N 1
ATOM 861 C CA . GLU A 1 105 ? 8.646 1.103 5.965 1.00 91.81 105 GLU A CA 1
ATOM 862 C C . GLU A 1 105 ? 7.246 1.082 6.586 1.00 91.81 105 GLU A C 1
ATOM 864 O O . GLU A 1 105 ? 7.040 1.672 7.651 1.00 91.81 105 GLU A O 1
ATOM 869 N N . MET A 1 106 ? 6.313 0.313 6.014 1.00 94.50 106 MET A N 1
ATOM 870 C CA . MET A 1 106 ? 4.990 0.097 6.609 1.00 94.50 106 MET A CA 1
ATOM 871 C C . MET A 1 106 ? 5.078 -0.491 8.018 1.00 94.50 106 MET A C 1
ATOM 873 O O . MET A 1 106 ? 4.389 -0.038 8.935 1.00 94.50 106 MET A O 1
ATOM 877 N N . ARG A 1 107 ? 5.956 -1.478 8.227 1.00 94.38 107 ARG A N 1
ATOM 878 C CA . ARG A 1 107 ? 6.199 -2.090 9.539 1.00 94.38 107 ARG A CA 1
ATOM 879 C C . ARG A 1 107 ? 6.700 -1.059 10.547 1.00 94.38 107 ARG A C 1
ATOM 881 O O . ARG A 1 107 ? 6.286 -1.091 11.704 1.00 94.38 107 ARG A O 1
ATOM 888 N N . VAL A 1 108 ? 7.567 -0.133 10.136 1.00 92.00 108 VAL A N 1
ATOM 889 C CA . VAL A 1 108 ? 8.033 0.967 10.995 1.00 92.00 108 VAL A CA 1
ATOM 890 C C . VAL A 1 108 ? 6.897 1.929 11.344 1.00 92.00 108 VAL A C 1
ATOM 892 O O . VAL A 1 108 ? 6.827 2.345 12.503 1.00 92.00 108 VAL A O 1
ATOM 895 N N . ILE A 1 109 ? 6.008 2.251 10.397 1.00 94.25 109 ILE A N 1
ATOM 896 C CA . ILE A 1 109 ? 4.813 3.075 10.646 1.00 94.25 109 ILE A CA 1
ATOM 897 C C . ILE A 1 109 ? 3.920 2.386 11.687 1.00 94.25 109 ILE A C 1
ATOM 899 O O . ILE A 1 109 ? 3.708 2.928 12.772 1.00 94.25 109 ILE A O 1
ATOM 903 N N . TYR A 1 110 ? 3.481 1.153 11.422 1.00 96.12 110 TYR A N 1
ATOM 904 C CA . TYR A 1 110 ? 2.546 0.428 12.290 1.00 96.12 110 TYR A CA 1
ATOM 905 C C . TYR A 1 110 ? 3.115 0.096 13.675 1.00 96.12 110 TYR A C 1
ATOM 907 O O . TYR A 1 110 ? 2.379 0.138 14.659 1.00 96.12 110 TYR A O 1
ATOM 915 N N . ASN A 1 111 ? 4.425 -0.141 13.804 1.00 92.00 111 ASN A N 1
ATOM 916 C CA . ASN A 1 111 ? 5.060 -0.386 15.106 1.00 92.00 111 ASN A CA 1
ATOM 917 C C . ASN A 1 111 ? 4.991 0.812 16.070 1.00 92.00 111 ASN A C 1
ATOM 919 O O . ASN A 1 111 ? 5.134 0.633 17.285 1.00 92.00 111 ASN A O 1
AT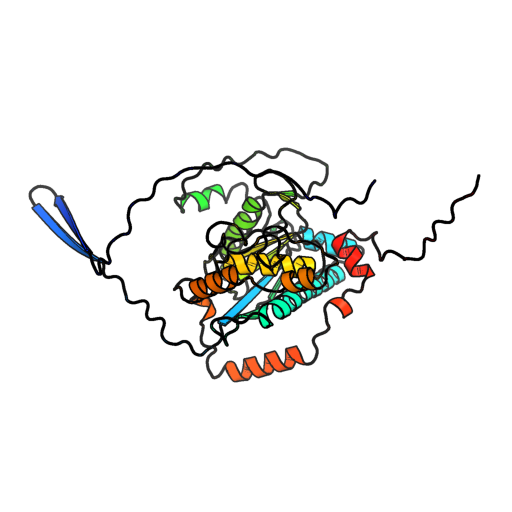OM 923 N N . ARG A 1 112 ? 4.805 2.030 15.546 1.00 91.69 112 ARG A N 1
ATOM 924 C CA . ARG A 1 112 ? 4.640 3.252 16.348 1.00 91.69 112 ARG A CA 1
ATOM 925 C C . ARG A 1 112 ? 3.198 3.457 16.809 1.00 91.69 112 ARG A C 1
ATOM 927 O O . ARG A 1 112 ? 2.977 4.222 17.744 1.00 91.69 112 ARG A O 1
ATOM 934 N N . LEU A 1 113 ? 2.237 2.789 16.173 1.00 95.31 113 LEU A N 1
ATOM 935 C CA . LEU A 1 113 ? 0.819 2.920 16.482 1.00 95.31 113 LEU A CA 1
ATOM 936 C C . LEU A 1 113 ? 0.475 2.068 17.708 1.00 95.31 113 LEU A C 1
ATOM 938 O O . LEU A 1 113 ? 0.856 0.900 17.806 1.00 95.31 113 LEU A O 1
ATOM 942 N N . ILE A 1 114 ? -0.237 2.673 18.658 1.00 93.62 114 ILE A N 1
ATOM 943 C CA . ILE A 1 114 ? -0.648 2.037 19.910 1.00 93.62 114 ILE A CA 1
ATOM 944 C C . ILE A 1 114 ? -2.172 2.027 19.966 1.00 93.62 114 ILE A C 1
ATOM 946 O O . ILE A 1 114 ? -2.814 3.062 19.802 1.00 93.62 114 ILE A O 1
ATOM 950 N N . PHE A 1 115 ? -2.732 0.857 20.248 1.00 93.19 115 PHE A N 1
ATOM 951 C CA . PHE A 1 115 ? -4.162 0.605 20.388 1.00 93.19 115 PHE A CA 1
ATOM 952 C C . PHE A 1 115 ? -4.455 0.118 21.806 1.00 93.19 115 PHE A C 1
ATOM 954 O O . PHE A 1 115 ? -3.600 -0.475 22.460 1.00 93.19 115 PHE A O 1
ATOM 961 N N . PHE A 1 116 ? -5.661 0.353 22.313 1.00 91.81 116 PHE A N 1
ATOM 962 C CA . PHE A 1 116 ? -6.110 -0.085 23.637 1.00 91.81 116 PHE A CA 1
ATOM 963 C C . PHE A 1 116 ? -5.125 0.251 24.775 1.00 91.81 116 PHE A C 1
ATOM 965 O O . PHE A 1 116 ? -5.041 -0.482 25.756 1.00 91.81 116 PHE A O 1
ATOM 972 N N . LYS A 1 117 ? -4.411 1.381 24.655 1.00 86.75 117 LYS A N 1
ATOM 973 C CA . LYS A 1 117 ? -3.334 1.892 25.533 1.00 86.75 117 LYS A CA 1
ATOM 974 C C . LYS A 1 117 ? -1.968 1.208 25.428 1.00 86.75 117 LYS A C 1
ATOM 976 O O . LYS A 1 117 ? -0.973 1.905 25.606 1.00 86.75 117 LYS A O 1
ATOM 981 N N . ASP A 1 118 ? -1.893 -0.097 25.183 1.00 88.75 118 ASP A N 1
ATOM 982 C CA . ASP A 1 118 ? -0.623 -0.846 25.232 1.00 88.75 118 ASP A CA 1
ATOM 983 C C . ASP A 1 118 ? -0.452 -1.921 24.146 1.00 88.75 118 ASP A C 1
ATOM 985 O O . ASP A 1 118 ? 0.565 -2.614 24.124 1.00 88.75 118 ASP A O 1
ATOM 989 N N . ARG A 1 119 ? -1.415 -2.053 23.230 1.00 88.94 119 ARG A N 1
ATOM 990 C CA . ARG A 1 119 ? -1.435 -3.078 22.180 1.00 88.94 119 ARG A CA 1
ATOM 991 C C . ARG A 1 119 ? -0.901 -2.557 20.866 1.00 88.94 119 ARG A C 1
ATOM 993 O O . ARG A 1 119 ? -1.039 -1.379 20.544 1.00 88.94 119 ARG A O 1
ATOM 1000 N N . ARG A 1 120 ? -0.355 -3.471 20.068 1.00 91.94 120 ARG A N 1
ATOM 1001 C CA . ARG A 1 120 ? 0.096 -3.191 18.701 1.00 91.94 120 ARG A CA 1
ATOM 1002 C C . ARG A 1 120 ? -0.505 -4.169 17.698 1.00 91.94 120 ARG A C 1
ATOM 1004 O O . ARG A 1 120 ? -0.938 -5.265 18.059 1.00 91.94 120 ARG A O 1
ATOM 1011 N N . ILE A 1 121 ? -0.498 -3.759 16.433 1.00 94.25 121 ILE A N 1
ATOM 1012 C CA . ILE A 1 121 ? -0.661 -4.657 15.290 1.00 94.25 121 ILE A CA 1
ATOM 1013 C C . ILE A 1 121 ? 0.742 -4.934 14.747 1.00 94.25 121 ILE A C 1
ATOM 1015 O O . ILE A 1 121 ? 1.380 -4.051 14.180 1.00 94.25 121 ILE A O 1
ATOM 1019 N N . ASN A 1 122 ? 1.229 -6.155 14.944 1.00 93.31 122 ASN A N 1
ATOM 1020 C CA . ASN A 1 122 ? 2.520 -6.597 14.433 1.00 93.31 122 ASN A CA 1
ATOM 1021 C C . ASN A 1 122 ? 2.356 -7.071 12.985 1.00 93.31 122 ASN A C 1
ATOM 1023 O O . ASN A 1 122 ? 1.641 -8.046 12.733 1.00 93.31 122 ASN A O 1
ATOM 1027 N N . LEU A 1 123 ? 3.019 -6.388 12.050 1.00 95.12 123 LEU A N 1
ATOM 1028 C CA . LEU A 1 123 ? 3.036 -6.773 10.638 1.00 95.12 123 LEU A CA 1
ATOM 1029 C C . LEU A 1 123 ? 4.116 -7.829 10.379 1.00 95.12 123 LEU A C 1
ATOM 1031 O O . LEU A 1 123 ? 5.272 -7.646 10.767 1.00 95.12 123 LEU A O 1
ATOM 1035 N N . HIS A 1 124 ? 3.741 -8.896 9.678 1.00 94.81 124 HIS A N 1
ATOM 1036 C CA . HIS A 1 124 ? 4.624 -9.979 9.237 1.00 94.81 124 HIS A CA 1
ATOM 1037 C C . HIS A 1 124 ? 4.561 -10.102 7.717 1.00 94.81 124 HIS A C 1
ATOM 1039 O O . HIS A 1 124 ? 3.480 -10.004 7.141 1.00 94.81 124 HIS A O 1
ATOM 1045 N N . LEU A 1 125 ? 5.698 -10.332 7.061 1.00 93.94 125 LEU A N 1
ATOM 1046 C CA . LEU A 1 125 ? 5.736 -10.564 5.619 1.00 93.94 125 LEU A CA 1
ATOM 1047 C C . LEU A 1 125 ? 5.548 -12.058 5.347 1.00 93.94 125 LEU A C 1
ATOM 1049 O O . LEU A 1 125 ? 6.442 -12.856 5.617 1.00 93.94 125 LEU A O 1
ATOM 1053 N N . SER A 1 126 ? 4.405 -12.436 4.780 1.00 94.44 126 SER A N 1
ATOM 1054 C CA . SER A 1 126 ? 4.150 -13.809 4.329 1.00 94.44 126 SER A CA 1
ATOM 1055 C C . SER A 1 126 ? 5.022 -14.197 3.142 1.00 94.44 126 SER A C 1
ATOM 1057 O O . SER A 1 126 ? 5.401 -15.357 2.985 1.00 94.44 126 SER A O 1
ATOM 1059 N N . GLY A 1 127 ? 5.299 -13.228 2.272 1.00 93.06 127 GLY A N 1
ATOM 1060 C CA . GLY A 1 127 ? 6.061 -13.412 1.049 1.00 93.06 127 GLY A CA 1
ATOM 1061 C C . GLY A 1 127 ? 5.821 -12.289 0.046 1.00 93.06 127 GLY A C 1
ATOM 1062 O O . GLY A 1 127 ? 5.099 -11.328 0.313 1.00 93.06 127 GLY A O 1
ATOM 1063 N N . THR A 1 128 ? 6.440 -12.438 -1.122 1.00 96.31 128 THR A N 1
ATOM 1064 C CA . THR A 1 128 ? 6.297 -11.537 -2.268 1.00 96.31 128 THR A CA 1
ATOM 1065 C C . THR A 1 128 ? 5.894 -12.341 -3.496 1.00 96.31 128 THR A C 1
ATOM 1067 O O . THR A 1 128 ? 6.451 -13.417 -3.721 1.00 96.31 128 THR A O 1
ATOM 1070 N N . PHE A 1 129 ? 5.001 -11.805 -4.318 1.00 97.06 129 PHE A N 1
ATOM 1071 C CA . PHE A 1 129 ? 4.651 -12.335 -5.633 1.00 97.06 129 PHE A CA 1
ATOM 1072 C C . PHE A 1 129 ? 4.956 -11.281 -6.700 1.00 97.06 129 PHE A C 1
ATOM 1074 O O . PHE A 1 129 ? 4.661 -10.107 -6.498 1.00 97.06 129 PHE A O 1
ATOM 1081 N N . ILE A 1 130 ? 5.547 -11.686 -7.823 1.00 97.75 130 ILE A N 1
ATOM 1082 C CA . ILE A 1 130 ? 5.859 -10.798 -8.951 1.00 97.75 130 ILE A CA 1
ATOM 1083 C C . ILE A 1 130 ? 5.235 -11.404 -10.207 1.00 97.75 130 ILE A C 1
ATOM 1085 O O . ILE A 1 130 ? 5.636 -12.492 -10.630 1.00 97.75 130 ILE A O 1
ATOM 1089 N N . ALA A 1 131 ? 4.270 -10.705 -10.804 1.00 96.31 131 ALA A N 1
ATOM 1090 C CA . ALA A 1 131 ? 3.644 -11.112 -12.057 1.00 96.31 131 ALA A CA 1
ATOM 1091 C C . ALA A 1 131 ? 4.578 -10.816 -13.243 1.00 96.31 131 ALA A C 1
ATOM 1093 O O . ALA A 1 131 ? 4.499 -9.775 -13.882 1.00 96.31 131 ALA A O 1
ATOM 1094 N N . ARG A 1 132 ? 5.493 -11.740 -13.543 1.00 94.94 132 ARG A N 1
ATOM 1095 C CA . ARG A 1 132 ? 6.445 -11.587 -14.662 1.00 94.94 132 ARG A CA 1
ATOM 1096 C C . ARG A 1 132 ? 5.784 -11.644 -16.032 1.00 94.94 132 ARG A C 1
ATOM 1098 O O . ARG A 1 132 ? 6.265 -11.023 -16.966 1.00 94.94 132 ARG A O 1
ATOM 1105 N N . ARG A 1 133 ? 4.706 -12.417 -16.157 1.00 92.56 133 ARG A N 1
ATOM 1106 C CA . ARG A 1 133 ? 3.939 -12.543 -17.395 1.00 92.56 133 ARG A CA 1
ATOM 1107 C C . ARG A 1 133 ? 2.645 -11.772 -17.253 1.00 92.56 133 ARG A C 1
ATOM 1109 O O . ARG A 1 133 ? 2.010 -11.819 -16.200 1.00 92.56 133 ARG A O 1
ATOM 1116 N N . GLU A 1 134 ? 2.205 -11.172 -18.346 1.00 88.69 134 GLU A N 1
ATOM 1117 C CA . GLU A 1 134 ? 0.922 -10.480 -18.398 1.00 88.69 134 GLU A CA 1
ATOM 1118 C C . GLU A 1 134 ? -0.251 -11.396 -18.000 1.00 88.69 134 GLU A C 1
ATOM 1120 O O . GLU A 1 134 ? -1.158 -10.967 -17.296 1.00 88.69 134 GLU A O 1
ATOM 1125 N N . ASP A 1 135 ? -0.213 -12.683 -18.367 1.00 88.69 135 ASP A N 1
ATOM 1126 C CA . ASP A 1 135 ? -1.241 -13.675 -18.000 1.00 88.69 135 ASP A CA 1
ATOM 1127 C C . ASP A 1 135 ? -1.361 -13.937 -16.493 1.00 88.69 135 ASP A C 1
ATOM 1129 O O . ASP A 1 135 ? -2.421 -14.355 -16.027 1.00 88.69 135 ASP A O 1
ATOM 1133 N N . ASP A 1 136 ? -0.296 -13.682 -15.732 1.00 91.25 136 ASP A N 1
ATOM 1134 C CA . ASP A 1 136 ? -0.291 -13.834 -14.277 1.00 91.25 136 ASP A CA 1
ATOM 1135 C C . ASP A 1 136 ? -0.697 -12.530 -13.564 1.00 91.25 136 ASP A C 1
ATOM 1137 O O . ASP A 1 136 ? -0.817 -12.508 -12.336 1.00 91.25 136 ASP A O 1
ATOM 1141 N N . CYS A 1 137 ? -0.894 -11.439 -14.318 1.00 93.81 137 CYS A N 1
ATOM 1142 C CA . CYS A 1 137 ? -1.164 -10.110 -13.788 1.00 93.81 137 CYS A CA 1
ATOM 1143 C C . CYS A 1 137 ? -2.549 -10.044 -13.120 1.00 93.81 137 CYS A C 1
ATOM 1145 O O . CYS A 1 137 ? -3.564 -10.254 -13.794 1.00 93.81 137 CYS A O 1
ATOM 1147 N N . PRO A 1 138 ? -2.632 -9.667 -11.831 1.00 93.94 138 PRO A N 1
ATOM 1148 C CA . PRO A 1 138 ? -3.911 -9.540 -11.131 1.00 93.94 138 PRO A CA 1
ATOM 1149 C C . PRO A 1 138 ? -4.848 -8.485 -11.727 1.00 93.94 138 PRO A C 1
ATOM 1151 O O . PRO A 1 138 ? -6.058 -8.572 -11.538 1.00 93.94 138 PRO A O 1
ATOM 1154 N N . LEU A 1 139 ? -4.301 -7.497 -12.446 1.00 91.94 139 LEU A N 1
ATOM 1155 C CA . LEU A 1 139 ? -5.069 -6.413 -13.063 1.00 91.94 139 LEU A CA 1
ATOM 1156 C C . LEU A 1 139 ? -5.487 -6.702 -14.511 1.00 91.94 139 LEU A C 1
ATOM 1158 O O . LEU A 1 139 ? -6.203 -5.891 -15.104 1.00 91.94 139 LEU A O 1
ATOM 1162 N N . LYS A 1 140 ? -5.090 -7.843 -15.095 1.00 83.38 140 LYS A N 1
ATOM 1163 C CA . LYS A 1 140 ? -5.466 -8.187 -16.472 1.00 83.38 140 LYS A CA 1
ATOM 1164 C C . LYS A 1 140 ? -6.988 -8.223 -16.621 1.00 83.38 140 LYS A C 1
ATOM 1166 O O . LYS A 1 140 ? -7.706 -8.732 -15.759 1.00 83.38 140 LYS A O 1
ATOM 1171 N N . THR A 1 141 ? -7.491 -7.681 -17.731 1.00 62.97 141 THR A N 1
ATOM 1172 C CA . THR A 1 141 ? -8.928 -7.639 -18.024 1.00 62.97 141 THR A CA 1
ATOM 1173 C C . THR A 1 141 ? -9.474 -9.052 -18.187 1.00 62.97 141 THR A C 1
ATOM 1175 O O . THR A 1 141 ? -9.377 -9.670 -19.244 1.00 62.97 141 THR A O 1
ATOM 1178 N N . LEU A 1 142 ? -10.101 -9.564 -17.132 1.00 55.19 142 LEU A N 1
ATOM 1179 C CA . LEU A 1 142 ? -10.897 -10.785 -17.167 1.00 55.19 142 LEU A CA 1
ATOM 1180 C C . LEU A 1 142 ? -12.264 -10.471 -17.793 1.00 55.19 142 LEU A C 1
ATOM 1182 O O . LEU A 1 142 ? -13.298 -10.529 -17.129 1.00 55.19 142 LEU A O 1
ATOM 1186 N N . GLN A 1 143 ? -12.272 -10.123 -19.086 1.00 45.69 143 GLN A N 1
ATOM 1187 C CA . GLN A 1 143 ? -13.443 -9.618 -19.827 1.00 45.69 143 GLN A CA 1
ATOM 1188 C C . GLN A 1 143 ? -14.627 -10.611 -19.895 1.00 45.69 143 GLN A C 1
ATOM 1190 O O . GLN A 1 143 ? -15.702 -10.264 -20.377 1.00 45.69 143 GLN A O 1
ATOM 1195 N N . GLY A 1 144 ? -14.464 -11.835 -19.374 1.00 44.78 144 GLY A N 1
ATOM 1196 C CA . GLY A 1 144 ? -15.511 -12.856 -19.277 1.00 44.78 144 GLY A CA 1
ATOM 1197 C C . GLY A 1 144 ? -15.819 -13.395 -17.870 1.00 44.78 144 GLY A C 1
ATOM 1198 O O . GLY A 1 144 ? -16.853 -14.044 -17.717 1.00 44.78 144 GLY A O 1
ATOM 1199 N N . GLU A 1 145 ? -14.985 -13.150 -16.848 1.00 48.97 145 GLU A N 1
ATOM 1200 C CA . GLU A 1 145 ? -15.162 -13.759 -15.509 1.00 48.97 145 GLU A CA 1
ATOM 1201 C C . GLU A 1 145 ? -15.820 -12.806 -14.495 1.00 48.97 145 GLU A C 1
ATOM 1203 O O . GLU A 1 145 ? -16.645 -13.262 -13.704 1.00 48.97 145 GLU A O 1
ATOM 1208 N N . LEU A 1 146 ? -15.597 -11.483 -14.589 1.00 49.84 146 LEU A N 1
ATOM 1209 C CA . LEU A 1 146 ? -16.222 -10.503 -13.676 1.00 49.84 146 LEU A CA 1
ATOM 1210 C C . LEU A 1 146 ? -17.764 -10.576 -13.707 1.00 49.84 146 LEU A C 1
ATOM 1212 O O . LEU A 1 146 ? -18.430 -10.427 -12.689 1.00 49.84 146 LEU A O 1
ATOM 1216 N N . ARG A 1 147 ? -18.340 -10.886 -14.877 1.00 44.50 147 ARG A N 1
ATOM 1217 C CA . ARG A 1 147 ? -19.790 -11.059 -15.070 1.00 44.50 147 ARG A CA 1
ATOM 1218 C C . ARG A 1 147 ? -20.376 -12.310 -14.409 1.00 44.50 147 ARG A C 1
ATOM 1220 O O . ARG A 1 147 ? -21.592 -12.371 -14.255 1.00 44.50 147 ARG A O 1
ATOM 1227 N N . LYS A 1 148 ? -19.569 -13.324 -14.086 1.00 44.06 148 LYS A N 1
ATOM 1228 C CA . LYS A 1 148 ? -20.067 -14.567 -13.473 1.00 44.06 148 LYS A CA 1
ATOM 1229 C C . LYS A 1 148 ? -20.048 -14.500 -11.952 1.00 44.06 148 LYS A C 1
ATOM 1231 O O . LYS A 1 148 ? -21.038 -14.893 -11.349 1.00 44.06 148 LYS A O 1
ATOM 1236 N N . ASP A 1 149 ? -19.003 -13.926 -11.363 1.00 47.66 149 ASP A N 1
ATOM 1237 C CA . ASP A 1 149 ? -18.864 -13.873 -9.902 1.00 47.66 149 ASP A CA 1
ATOM 1238 C C . ASP A 1 149 ? -19.710 -12.753 -9.268 1.00 47.66 149 ASP A C 1
ATOM 1240 O O . ASP A 1 149 ? -20.224 -12.920 -8.164 1.00 47.66 149 ASP A O 1
ATOM 1244 N N . LEU A 1 150 ? -19.962 -11.650 -9.989 1.00 50.81 150 LEU A N 1
ATOM 1245 C CA . LEU A 1 150 ? -20.880 -10.589 -9.537 1.00 50.81 150 LEU A CA 1
ATOM 1246 C C . LEU A 1 150 ? -22.357 -11.027 -9.525 1.00 50.81 150 LEU A C 1
ATOM 1248 O O . LEU A 1 150 ? -23.158 -10.436 -8.809 1.00 50.81 150 LEU A O 1
ATOM 1252 N N . ASN A 1 151 ? -22.726 -12.085 -10.257 1.00 38.88 151 ASN A N 1
ATOM 1253 C CA . ASN A 1 151 ? -24.087 -12.635 -10.230 1.00 38.88 151 ASN A CA 1
ATOM 1254 C C . ASN A 1 151 ? -24.368 -13.505 -8.989 1.00 38.88 151 ASN A C 1
ATOM 1256 O O . ASN A 1 151 ? -25.522 -13.871 -8.763 1.00 38.88 151 ASN A O 1
ATOM 1260 N N . GLU A 1 152 ? -23.353 -13.849 -8.185 1.00 43.03 152 GLU A N 1
ATOM 1261 C CA . GLU A 1 152 ? -23.536 -14.602 -6.933 1.00 43.03 152 GLU A CA 1
ATOM 1262 C C . GLU A 1 152 ? -23.601 -13.704 -5.686 1.00 43.03 152 GLU A C 1
ATOM 1264 O O . GLU A 1 152 ? -24.078 -14.134 -4.632 1.00 43.03 152 GLU A O 1
ATOM 1269 N N . THR A 1 153 ? -23.216 -12.431 -5.799 1.00 42.62 153 THR A N 1
ATOM 1270 C CA . THR A 1 153 ? -23.358 -11.431 -4.738 1.00 42.62 153 THR A CA 1
ATOM 1271 C C . THR A 1 153 ? -24.407 -10.402 -5.145 1.00 42.62 153 THR A C 1
ATOM 1273 O O . THR A 1 153 ? -24.105 -9.489 -5.903 1.00 42.62 153 THR A O 1
ATOM 1276 N N . ASN A 1 154 ? -25.640 -10.529 -4.637 1.00 37.03 154 ASN A N 1
ATOM 1277 C CA . ASN A 1 154 ? -26.655 -9.473 -4.746 1.00 37.03 154 ASN A CA 1
ATOM 1278 C C . ASN A 1 154 ? -26.154 -8.205 -4.032 1.00 37.03 154 ASN A C 1
ATOM 1280 O O . ASN A 1 154 ? -26.377 -8.032 -2.832 1.00 37.03 154 ASN A O 1
ATOM 1284 N N . PHE A 1 155 ? -25.465 -7.347 -4.772 1.00 38.25 155 PHE A N 1
ATOM 1285 C CA . PHE A 1 155 ? -25.247 -5.953 -4.439 1.00 38.25 155 PHE A CA 1
ATOM 1286 C C . PHE A 1 155 ? -25.857 -5.161 -5.593 1.00 38.25 155 PHE A C 1
ATOM 1288 O O . PHE A 1 155 ? -25.329 -5.158 -6.702 1.00 38.25 155 PHE A O 1
ATOM 1295 N N . ASP A 1 156 ? -27.044 -4.609 -5.348 1.00 37.97 156 ASP A N 1
ATOM 1296 C CA . ASP A 1 156 ? -27.708 -3.701 -6.273 1.00 37.97 156 ASP A CA 1
ATOM 1297 C C . ASP A 1 156 ? -26.828 -2.453 -6.400 1.00 37.97 156 ASP A C 1
ATOM 1299 O O . ASP A 1 156 ? -26.693 -1.729 -5.421 1.00 37.97 156 ASP A O 1
ATOM 1303 N N . ASP A 1 157 ? -26.170 -2.262 -7.546 1.00 40.09 157 ASP A N 1
ATOM 1304 C CA . ASP A 1 157 ? -26.027 -0.964 -8.215 1.00 40.09 157 ASP A CA 1
ATOM 1305 C C . ASP A 1 157 ? -25.368 -1.122 -9.604 1.00 40.09 157 ASP A C 1
ATOM 1307 O O . ASP A 1 157 ? -24.542 -1.996 -9.865 1.00 40.09 157 ASP A O 1
ATOM 1311 N N . ASP A 1 158 ? -25.833 -0.277 -10.518 1.00 37.16 158 ASP A N 1
ATOM 1312 C CA . ASP A 1 158 ? -25.644 -0.226 -11.971 1.00 37.16 158 ASP A CA 1
ATOM 1313 C C . ASP A 1 158 ? -24.169 -0.246 -12.443 1.00 37.16 158 ASP A C 1
ATOM 1315 O O . ASP A 1 158 ? -23.516 0.791 -12.551 1.00 37.16 158 ASP A O 1
ATOM 1319 N N . TYR A 1 159 ? -23.625 -1.432 -12.758 1.00 42.50 159 TYR A N 1
ATOM 1320 C CA . TYR A 1 159 ? -22.307 -1.582 -13.394 1.00 42.50 159 TYR A CA 1
ATOM 1321 C C . TYR A 1 159 ? -22.440 -1.658 -14.922 1.00 42.50 159 TYR A C 1
ATOM 1323 O O . TYR A 1 159 ? -22.538 -2.736 -15.520 1.00 42.50 159 TYR A O 1
ATOM 1331 N N . SER A 1 160 ? -22.416 -0.497 -15.577 1.00 35.66 160 SER A N 1
ATOM 1332 C CA . SER A 1 160 ? -22.181 -0.411 -17.020 1.00 35.66 160 SER A CA 1
ATOM 1333 C C . SER A 1 160 ? -20.680 -0.516 -17.297 1.00 35.66 160 SER A C 1
ATOM 1335 O O . SER A 1 160 ? -19.940 0.452 -17.151 1.00 35.66 160 SER A O 1
ATOM 1337 N N . ALA A 1 161 ? -20.226 -1.705 -17.703 1.00 41.84 161 ALA A N 1
ATOM 1338 C CA . ALA A 1 161 ? -18.864 -1.924 -18.179 1.00 41.84 161 ALA A CA 1
ATOM 1339 C C . ALA A 1 161 ? -18.592 -1.032 -19.405 1.00 41.84 161 ALA A C 1
ATOM 1341 O O . ALA A 1 161 ? -19.134 -1.270 -20.488 1.00 41.84 161 ALA A O 1
ATOM 1342 N N . GLY A 1 162 ? -17.775 0.006 -19.218 1.00 34.94 162 GLY A N 1
ATOM 1343 C CA . GLY A 1 162 ? -17.297 0.866 -20.293 1.00 34.94 162 GLY A CA 1
ATOM 1344 C C . GLY A 1 162 ? -16.477 0.056 -21.296 1.00 34.94 162 GLY A C 1
ATOM 1345 O O . GLY A 1 162 ? -15.525 -0.633 -20.933 1.00 34.94 162 GLY A O 1
ATOM 1346 N N . ASN A 1 163 ? -16.882 0.114 -22.562 1.00 38.22 163 ASN A N 1
ATOM 1347 C CA . ASN A 1 163 ? -16.111 -0.391 -23.690 1.00 38.22 163 ASN A CA 1
ATOM 1348 C C . ASN A 1 163 ? -14.959 0.594 -23.927 1.00 38.22 163 ASN A C 1
ATOM 1350 O O . ASN A 1 163 ? -15.161 1.597 -24.607 1.00 38.22 163 ASN A O 1
ATOM 1354 N N . ASP A 1 164 ? -13.785 0.343 -23.349 1.00 40.06 164 ASP A N 1
ATOM 1355 C CA . ASP A 1 164 ? -12.601 1.121 -23.707 1.00 40.06 164 ASP A CA 1
ATOM 1356 C C . ASP A 1 164 ? -11.949 0.483 -24.936 1.00 40.06 164 ASP A C 1
ATOM 1358 O O . ASP A 1 164 ? -11.333 -0.585 -24.883 1.00 40.06 164 ASP A O 1
ATOM 1362 N N . SER A 1 165 ? -12.233 1.088 -26.084 1.00 43.28 165 SER A N 1
ATOM 1363 C CA . SER A 1 165 ? -11.679 0.728 -27.379 1.00 43.28 165 SER A CA 1
ATOM 1364 C C . SER A 1 165 ? -10.473 1.610 -27.676 1.00 43.28 165 SER A C 1
ATOM 1366 O O . SER A 1 165 ? -10.632 2.818 -27.806 1.00 43.28 165 SER A O 1
ATOM 1368 N N . ASP A 1 166 ? -9.330 0.962 -27.897 1.00 45.91 166 ASP A N 1
ATOM 1369 C CA . ASP A 1 166 ? -8.249 1.418 -28.776 1.00 45.91 166 ASP A CA 1
ATOM 1370 C C . ASP A 1 166 ? -7.638 2.797 -28.448 1.00 45.91 166 ASP A C 1
ATOM 1372 O O . ASP A 1 166 ? -8.023 3.828 -29.000 1.00 45.91 166 ASP A O 1
ATOM 1376 N N . SER A 1 167 ? -6.609 2.813 -27.592 1.00 32.44 167 SER A N 1
ATOM 1377 C CA . SER A 1 167 ? -5.671 3.936 -27.509 1.00 32.44 167 SER A CA 1
ATOM 1378 C C . SER A 1 167 ? -4.223 3.442 -27.615 1.00 32.44 167 SER A C 1
ATOM 1380 O O . SER A 1 167 ? -3.628 2.864 -26.711 1.00 32.44 167 SER A O 1
ATOM 1382 N N . THR A 1 168 ? -3.617 3.676 -28.777 1.00 34.22 168 THR A N 1
ATOM 1383 C CA . THR A 1 168 ? -2.203 3.400 -29.081 1.00 34.22 168 THR A CA 1
ATOM 1384 C C . THR A 1 168 ? -1.248 4.452 -28.492 1.00 34.22 168 THR A C 1
ATOM 13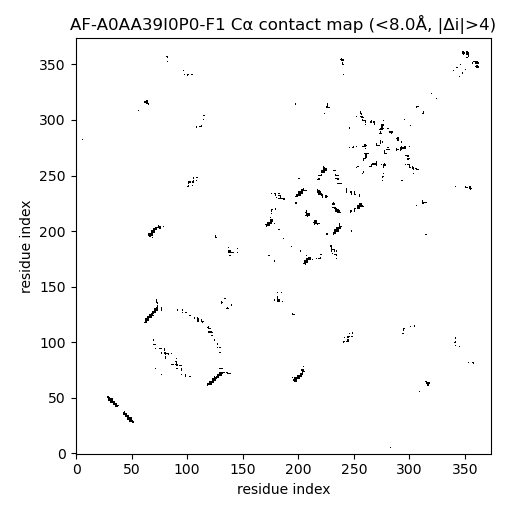86 O O . THR A 1 168 ? -0.260 4.832 -29.117 1.00 34.22 168 THR A O 1
ATOM 1389 N N . VAL A 1 169 ? -1.524 4.940 -27.281 1.00 37.31 169 VAL A N 1
ATOM 1390 C CA . VAL A 1 169 ? -0.636 5.806 -26.490 1.00 37.31 169 VAL A CA 1
ATOM 1391 C C . VAL A 1 169 ? -0.784 5.353 -25.041 1.00 37.31 169 VAL A C 1
ATOM 1393 O O . VAL A 1 169 ? -1.904 5.325 -24.551 1.00 37.31 169 VAL A O 1
ATOM 1396 N N . MET A 1 170 ? 0.308 4.980 -24.362 1.00 37.19 170 MET A N 1
ATOM 1397 C CA . MET A 1 170 ? 0.295 4.642 -22.931 1.00 37.19 170 MET A CA 1
ATOM 1398 C C . MET A 1 170 ? -0.374 5.759 -22.107 1.00 37.19 170 MET A C 1
ATOM 1400 O O . MET A 1 170 ? 0.294 6.687 -21.661 1.00 37.19 170 MET A O 1
ATOM 1404 N N . SER A 1 171 ? -1.672 5.646 -21.836 1.00 50.97 171 SER A N 1
ATOM 1405 C CA . SER A 1 171 ? -2.172 5.915 -20.496 1.00 50.97 171 SER A CA 1
ATOM 1406 C C . SER A 1 171 ? -2.378 4.553 -19.852 1.00 50.97 171 SER A C 1
ATOM 1408 O O . SER A 1 171 ? -3.411 3.913 -20.026 1.00 50.97 171 SER A O 1
ATOM 1410 N N . LEU A 1 172 ? -1.343 4.067 -19.166 1.00 77.81 172 LEU A N 1
ATOM 1411 C CA . LEU A 1 172 ? -1.480 2.981 -18.200 1.00 77.81 172 LEU A CA 1
ATOM 1412 C C . LEU A 1 172 ? -2.350 3.521 -17.060 1.00 77.81 172 LEU A C 1
ATOM 1414 O O . LEU A 1 172 ? -1.819 3.949 -16.047 1.00 77.81 172 LEU A O 1
ATOM 1418 N N . SER A 1 173 ? -3.665 3.596 -17.248 1.00 88.88 173 SER A N 1
ATOM 1419 C CA . SER A 1 173 ? -4.611 4.052 -16.234 1.00 88.88 173 SER A CA 1
ATOM 1420 C C . SER A 1 173 ? -5.748 3.052 -16.075 1.00 88.88 173 SER A C 1
ATOM 1422 O O . SER A 1 173 ? -6.070 2.283 -16.983 1.00 88.88 173 SER A O 1
ATOM 1424 N N . ILE A 1 174 ? -6.318 3.000 -14.878 1.00 90.88 174 ILE A N 1
ATOM 1425 C CA . ILE A 1 174 ? -7.425 2.106 -14.540 1.00 90.88 174 ILE A CA 1
ATOM 1426 C C . ILE A 1 174 ? -8.246 2.742 -13.424 1.00 90.88 174 ILE A C 1
ATOM 1428 O O . ILE A 1 174 ? -7.692 3.385 -12.538 1.00 90.88 174 ILE A O 1
ATOM 1432 N N . SER A 1 175 ? -9.567 2.550 -13.427 1.00 93.69 175 SER A N 1
ATOM 1433 C CA . SER A 1 175 ? -10.375 2.931 -12.266 1.00 93.69 175 SER A CA 1
ATOM 1434 C C . SER A 1 175 ? -9.849 2.225 -11.016 1.00 93.69 175 SER A C 1
ATOM 1436 O O . SER A 1 175 ? -9.711 1.000 -11.002 1.00 93.69 175 SER A O 1
ATOM 1438 N N . ALA A 1 176 ? -9.603 2.981 -9.946 1.00 92.69 176 ALA A N 1
ATOM 1439 C CA . ALA A 1 176 ? -9.119 2.427 -8.685 1.00 92.69 176 ALA A CA 1
ATOM 1440 C C . ALA A 1 176 ? -10.076 1.353 -8.124 1.00 92.69 176 ALA A C 1
ATOM 1442 O O . ALA A 1 176 ? -9.643 0.332 -7.583 1.00 92.69 176 ALA A O 1
ATOM 1443 N N . LEU A 1 177 ? -11.386 1.545 -8.332 1.00 92.94 177 LEU A N 1
ATOM 1444 C CA . LEU A 1 177 ? -12.422 0.579 -7.965 1.00 92.94 177 LEU A CA 1
ATOM 1445 C C . LEU A 1 177 ? -12.348 -0.698 -8.816 1.00 92.94 177 LEU A C 1
ATOM 1447 O O . LEU A 1 177 ? -12.434 -1.803 -8.280 1.00 92.94 177 LEU A O 1
ATOM 1451 N N . ASP A 1 178 ? -12.162 -0.575 -10.131 1.00 92.94 178 ASP A N 1
ATOM 1452 C CA . ASP A 1 178 ? -11.996 -1.748 -10.995 1.00 92.94 178 ASP A CA 1
ATOM 1453 C C . ASP A 1 178 ? -10.714 -2.513 -10.655 1.00 92.94 178 ASP A C 1
ATOM 1455 O O . ASP A 1 178 ? -10.722 -3.744 -10.635 1.00 92.94 178 ASP A O 1
ATOM 1459 N N . ALA A 1 179 ? -9.623 -1.805 -10.351 1.00 94.81 179 ALA A N 1
ATOM 1460 C CA . ALA A 1 179 ? -8.350 -2.413 -9.991 1.00 94.81 179 ALA A CA 1
ATOM 1461 C C . ALA A 1 179 ? -8.482 -3.287 -8.736 1.00 94.81 179 ALA A C 1
ATOM 1463 O O . ALA A 1 179 ? -8.139 -4.471 -8.776 1.00 94.81 179 ALA A O 1
ATOM 1464 N N . VAL A 1 180 ? -9.045 -2.748 -7.647 1.00 96.00 180 VAL A N 1
ATOM 1465 C CA . VAL A 1 180 ? -9.219 -3.512 -6.401 1.00 96.00 180 VAL A CA 1
ATOM 1466 C C . VAL A 1 180 ? -10.176 -4.696 -6.590 1.00 96.00 180 VAL A C 1
ATOM 1468 O O . VAL A 1 180 ? -9.893 -5.803 -6.131 1.00 96.00 180 VAL A O 1
ATOM 1471 N N . ASN A 1 181 ? -11.239 -4.535 -7.385 1.00 95.06 181 ASN A N 1
ATOM 1472 C CA . ASN A 1 181 ? -12.166 -5.626 -7.699 1.00 95.06 181 ASN A CA 1
ATOM 1473 C C . ASN A 1 181 ? -11.519 -6.755 -8.513 1.00 95.06 181 ASN A C 1
ATOM 1475 O O . ASN A 1 181 ? -11.782 -7.933 -8.254 1.00 95.06 181 ASN A O 1
ATOM 1479 N N . ARG A 1 182 ? -10.638 -6.432 -9.467 1.00 95.06 182 ARG A N 1
ATOM 1480 C CA . ARG A 1 182 ? -9.866 -7.442 -10.211 1.00 95.06 182 ARG A CA 1
ATOM 1481 C C . ARG A 1 182 ? -8.932 -8.218 -9.287 1.00 95.06 182 ARG A C 1
ATOM 1483 O O . ARG A 1 182 ? -8.878 -9.446 -9.372 1.00 95.06 182 ARG A O 1
ATOM 1490 N N . VAL A 1 183 ? -8.285 -7.534 -8.341 1.00 96.25 183 VAL A N 1
ATOM 1491 C CA . VAL A 1 183 ? -7.460 -8.185 -7.314 1.00 96.25 183 VAL A CA 1
ATOM 1492 C C . VAL A 1 183 ? -8.288 -9.118 -6.436 1.00 96.25 183 VAL A C 1
ATOM 1494 O O . VAL A 1 183 ? -7.863 -10.249 -6.204 1.00 96.25 183 VAL A O 1
ATOM 1497 N N . HIS A 1 184 ? -9.495 -8.723 -6.019 1.00 95.69 184 HIS A N 1
ATOM 1498 C CA . HIS A 1 184 ? -10.385 -9.597 -5.247 1.00 95.69 184 HIS A CA 1
ATOM 1499 C C . HIS A 1 184 ? -10.667 -10.919 -5.974 1.00 95.69 184 HIS A C 1
ATOM 1501 O O . HIS A 1 184 ? -10.571 -11.997 -5.378 1.00 95.69 184 HIS A O 1
ATOM 1507 N N . VAL A 1 185 ? -10.991 -10.848 -7.269 1.00 95.00 185 VAL A N 1
ATOM 1508 C CA . VAL A 1 185 ? -11.242 -12.029 -8.111 1.00 95.00 185 VAL A CA 1
ATOM 1509 C C . VAL A 1 185 ? -9.976 -12.873 -8.258 1.00 95.00 185 VAL A C 1
ATOM 1511 O O . VAL A 1 185 ? -10.020 -14.089 -8.059 1.00 95.00 185 VAL A O 1
ATOM 1514 N N . TRP A 1 186 ? -8.830 -12.244 -8.527 1.00 95.44 186 TRP A N 1
ATOM 1515 C CA . TRP A 1 186 ? -7.547 -12.935 -8.647 1.00 95.44 186 TRP A CA 1
ATOM 1516 C C . TRP A 1 186 ? -7.170 -13.687 -7.360 1.00 95.44 186 TRP A C 1
ATOM 1518 O O . TRP A 1 186 ? -6.829 -14.871 -7.416 1.00 95.44 186 TRP A O 1
ATOM 1528 N N . ILE A 1 187 ? -7.322 -13.059 -6.187 1.00 95.88 187 ILE A N 1
ATOM 1529 C CA . ILE A 1 187 ? -7.059 -13.696 -4.887 1.00 95.88 187 ILE A CA 1
ATOM 1530 C C . ILE A 1 187 ? -7.952 -14.920 -4.700 1.00 95.88 187 ILE A C 1
ATOM 1532 O O . ILE A 1 187 ? -7.458 -15.979 -4.318 1.00 95.88 187 ILE A O 1
ATOM 1536 N N . ARG A 1 188 ? -9.257 -14.813 -4.986 1.00 95.19 188 ARG A N 1
ATOM 1537 C CA . ARG A 1 188 ? -10.191 -15.947 -4.862 1.00 95.19 188 ARG A CA 1
ATOM 1538 C C . ARG A 1 188 ? -9.801 -17.099 -5.783 1.00 95.19 188 ARG A C 1
ATOM 1540 O O . ARG A 1 188 ? -9.760 -18.246 -5.339 1.00 95.19 188 ARG A O 1
ATOM 1547 N N . LYS A 1 189 ? -9.459 -16.792 -7.036 1.00 93.44 189 LYS A N 1
ATOM 1548 C CA . LYS A 1 189 ? -9.056 -17.774 -8.051 1.00 93.44 189 LYS A CA 1
ATOM 1549 C C . LYS A 1 189 ? -7.786 -18.528 -7.656 1.00 93.44 189 LYS A C 1
ATOM 1551 O O . LYS A 1 189 ? -7.717 -19.750 -7.799 1.00 93.44 189 LYS A O 1
ATOM 1556 N N . PHE A 1 190 ? -6.798 -17.817 -7.120 1.00 93.50 190 PHE A N 1
ATOM 1557 C CA . PHE A 1 190 ? -5.477 -18.370 -6.819 1.00 93.50 190 PHE A CA 1
ATOM 1558 C C . PHE A 1 190 ? -5.227 -18.635 -5.331 1.00 93.50 190 PHE A C 1
ATOM 1560 O O . PHE A 1 190 ? -4.111 -18.993 -4.967 1.00 93.50 190 PHE A O 1
ATOM 1567 N N . ALA A 1 191 ? -6.249 -18.559 -4.471 1.00 91.38 191 ALA A N 1
ATOM 1568 C CA . ALA A 1 191 ? -6.121 -18.675 -3.012 1.00 91.38 191 ALA A CA 1
ATOM 1569 C C . ALA A 1 191 ? -5.315 -19.900 -2.537 1.00 91.38 191 ALA A C 1
ATOM 1571 O O . ALA A 1 191 ? -4.627 -19.836 -1.524 1.00 91.38 191 ALA A O 1
ATOM 1572 N N . HIS A 1 192 ? -5.381 -21.013 -3.272 1.00 90.50 192 HIS A N 1
ATOM 1573 C CA . HIS A 1 192 ? -4.674 -22.258 -2.961 1.00 90.50 192 HIS A CA 1
ATOM 1574 C C . HIS A 1 192 ? -3.180 -22.252 -3.334 1.00 90.50 192 HIS A C 1
ATOM 1576 O O . HIS A 1 192 ? -2.432 -23.094 -2.843 1.00 90.50 192 HIS A O 1
ATOM 1582 N N . LEU A 1 193 ? -2.749 -21.336 -4.206 1.00 92.56 193 LEU A N 1
ATOM 1583 C CA . LEU A 1 193 ? -1.356 -21.171 -4.638 1.00 92.56 193 LEU A CA 1
ATOM 1584 C C . LEU A 1 193 ? -0.641 -20.043 -3.892 1.00 92.56 193 LEU A C 1
ATOM 1586 O O . LEU A 1 193 ? 0.589 -20.004 -3.871 1.00 92.56 193 LEU A O 1
ATOM 1590 N N . LEU A 1 194 ? -1.396 -19.113 -3.305 1.00 92.81 194 LEU A N 1
ATOM 1591 C CA . LEU A 1 194 ? -0.826 -17.981 -2.591 1.00 92.81 194 LEU A CA 1
ATOM 1592 C C . LEU A 1 194 ? -0.306 -18.410 -1.208 1.00 92.81 194 LEU A C 1
ATOM 1594 O O . LEU A 1 194 ? -0.950 -19.216 -0.529 1.00 92.81 194 LEU A O 1
ATOM 1598 N N . PRO A 1 195 ? 0.836 -17.861 -0.747 1.00 91.50 195 PRO A N 1
ATOM 1599 C CA . PRO A 1 195 ? 1.292 -18.044 0.628 1.00 91.50 195 PRO A CA 1
ATOM 1600 C C . PRO A 1 195 ? 0.202 -17.651 1.621 1.00 91.50 195 PRO A C 1
ATOM 1602 O O . PRO A 1 195 ? -0.568 -16.738 1.345 1.00 91.50 195 PRO A O 1
ATOM 1605 N N . PHE A 1 196 ? 0.153 -18.281 2.796 1.00 91.19 196 PHE A N 1
ATOM 1606 C CA . PHE A 1 196 ? -0.808 -17.895 3.831 1.00 91.19 196 PHE A CA 1
ATOM 1607 C C . PHE A 1 196 ? -0.671 -16.402 4.177 1.00 91.19 196 PHE A C 1
ATOM 1609 O O . PHE A 1 196 ? 0.415 -15.952 4.536 1.00 91.19 196 PHE A O 1
ATOM 1616 N N . HIS A 1 197 ? -1.765 -15.651 4.095 1.00 94.88 197 HIS A N 1
ATOM 1617 C CA . HIS A 1 197 ? -1.826 -14.218 4.378 1.00 94.88 197 HIS A CA 1
ATOM 1618 C C . HIS A 1 197 ? -3.187 -13.850 4.975 1.00 94.88 197 HIS A C 1
ATOM 1620 O O . HIS A 1 197 ? -4.170 -14.574 4.803 1.00 94.88 197 HIS A O 1
ATOM 1626 N N . ASP A 1 198 ? -3.229 -12.722 5.677 1.00 97.12 198 ASP A N 1
ATOM 1627 C CA . ASP A 1 198 ? -4.462 -12.104 6.166 1.00 97.12 198 ASP A CA 1
ATOM 1628 C C . ASP A 1 198 ? -4.923 -10.971 5.236 1.00 97.12 198 ASP A C 1
ATOM 1630 O O . ASP A 1 198 ? -6.123 -10.726 5.149 1.00 97.12 198 ASP A O 1
ATOM 1634 N N . HIS A 1 199 ? -3.984 -10.318 4.536 1.00 98.44 199 HIS A N 1
ATOM 1635 C CA . HIS A 1 199 ? -4.244 -9.220 3.605 1.00 98.44 199 HIS A CA 1
ATOM 1636 C C . HIS A 1 199 ? -3.228 -9.195 2.454 1.00 98.44 199 HIS A C 1
ATOM 1638 O O . HIS A 1 199 ? -2.047 -9.505 2.653 1.00 98.44 199 HIS A O 1
ATOM 1644 N N . VAL A 1 200 ? -3.681 -8.807 1.262 1.00 98.69 200 VAL A N 1
ATOM 1645 C CA . VAL A 1 200 ? -2.831 -8.623 0.074 1.00 98.69 200 VAL A CA 1
ATOM 1646 C C . VAL A 1 200 ? -2.644 -7.140 -0.214 1.00 98.69 200 VAL A C 1
ATOM 1648 O O . VAL A 1 200 ? -3.613 -6.393 -0.236 1.00 98.69 200 VAL A O 1
ATOM 1651 N N . ILE A 1 201 ? -1.414 -6.718 -0.487 1.00 98.75 201 ILE A N 1
ATOM 1652 C CA . ILE A 1 201 ? -1.117 -5.370 -0.984 1.00 98.75 201 ILE A CA 1
ATOM 1653 C C . ILE A 1 201 ? -0.527 -5.518 -2.379 1.00 98.75 201 ILE A C 1
ATOM 1655 O O . ILE A 1 201 ? 0.556 -6.087 -2.531 1.00 98.75 201 ILE A O 1
ATOM 1659 N N . LEU A 1 202 ? -1.243 -5.030 -3.389 1.00 98.69 202 LEU A N 1
ATOM 1660 C CA . LEU A 1 202 ? -0.771 -4.982 -4.764 1.00 98.69 202 LEU A CA 1
ATOM 1661 C C . LEU A 1 202 ? -0.186 -3.606 -5.076 1.00 98.69 202 LEU A C 1
ATOM 1663 O O . LEU A 1 202 ? -0.861 -2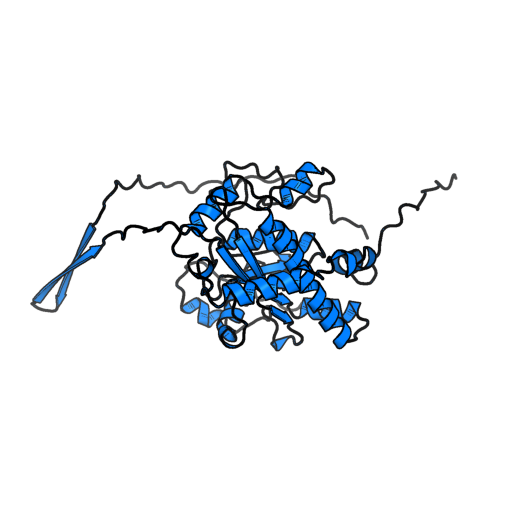.600 -4.888 1.00 98.69 202 LEU A O 1
ATOM 1667 N N . LEU A 1 203 ? 1.041 -3.580 -5.593 1.00 98.44 203 LEU A N 1
ATOM 1668 C CA . LEU A 1 203 ? 1.663 -2.393 -6.170 1.00 98.44 203 LEU A CA 1
ATOM 1669 C C . LEU A 1 203 ? 1.546 -2.432 -7.695 1.00 98.44 203 LEU A C 1
ATOM 1671 O O . LEU A 1 203 ? 1.738 -3.491 -8.306 1.00 98.44 203 LEU A O 1
ATOM 1675 N N . THR A 1 204 ? 1.262 -1.279 -8.292 1.00 96.44 204 THR A N 1
ATOM 1676 C CA . THR A 1 204 ? 1.085 -1.113 -9.738 1.00 96.44 204 THR A CA 1
ATOM 1677 C C . THR A 1 204 ? 1.701 0.194 -10.241 1.00 96.44 204 THR A C 1
ATOM 1679 O O . THR A 1 204 ? 1.773 1.167 -9.497 1.00 96.44 204 THR A O 1
ATOM 1682 N N . LYS A 1 205 ? 2.140 0.233 -11.504 1.00 92.75 205 LYS A N 1
ATOM 1683 C CA . LYS A 1 205 ? 2.513 1.470 -12.215 1.00 92.75 205 LYS A CA 1
ATOM 1684 C C . LYS A 1 205 ? 1.348 2.102 -12.976 1.00 92.75 205 LYS A C 1
ATOM 1686 O O . LYS A 1 205 ? 1.553 3.128 -13.620 1.00 92.75 205 LYS A O 1
ATOM 1691 N N . PHE A 1 206 ? 0.158 1.504 -12.930 1.00 93.19 206 PHE A N 1
ATOM 1692 C CA . PHE A 1 206 ? -1.035 2.134 -13.479 1.00 93.19 206 PHE A CA 1
ATOM 1693 C C . PHE A 1 206 ? -1.444 3.354 -12.639 1.00 93.19 206 PHE A C 1
ATOM 1695 O O . PHE A 1 206 ? -1.489 3.264 -11.416 1.00 93.19 206 PHE A O 1
ATOM 1702 N N . ASP A 1 207 ? -1.792 4.448 -13.316 1.00 91.38 207 ASP A N 1
ATOM 1703 C CA . ASP A 1 207 ? -2.472 5.616 -12.750 1.00 91.38 207 ASP A CA 1
ATOM 1704 C C . ASP A 1 207 ? -3.877 5.209 -12.286 1.00 91.38 207 ASP A C 1
ATOM 1706 O O . ASP A 1 207 ? -4.720 4.786 -13.093 1.00 91.38 207 ASP A O 1
ATOM 1710 N N . LEU A 1 208 ? -4.111 5.275 -10.975 1.00 91.25 208 LEU A N 1
ATOM 1711 C CA . LEU A 1 208 ? -5.383 4.879 -10.382 1.00 91.25 208 LEU A CA 1
ATOM 1712 C C . LEU A 1 208 ? -6.378 6.040 -10.452 1.00 91.25 208 LEU A C 1
ATOM 1714 O O . LEU A 1 208 ? -6.334 7.005 -9.695 1.00 91.25 208 LEU A O 1
ATOM 1718 N N . LEU A 1 209 ? -7.356 5.917 -11.343 1.00 91.31 209 LEU A N 1
ATOM 1719 C CA . LEU A 1 209 ? -8.343 6.966 -11.554 1.00 91.31 209 LEU A CA 1
ATOM 1720 C C . LEU A 1 209 ? -9.424 6.940 -10.474 1.00 91.31 209 LEU A C 1
ATOM 1722 O O . LEU A 1 209 ? -9.989 5.888 -10.144 1.00 91.31 209 LEU A O 1
ATOM 1726 N N . SER A 1 210 ? -9.761 8.124 -9.969 1.00 88.69 210 SER A N 1
ATOM 1727 C CA . SER A 1 210 ? -10.889 8.318 -9.063 1.00 88.69 210 SER A CA 1
ATOM 1728 C C . SER A 1 210 ? -12.228 8.084 -9.777 1.00 88.69 210 SER A C 1
ATOM 1730 O O . SER A 1 210 ? -12.308 7.953 -11.000 1.00 88.69 210 SER A O 1
ATOM 1732 N N . SER A 1 211 ? -13.335 8.115 -9.030 1.00 86.62 211 SER A N 1
ATOM 1733 C CA . SER A 1 211 ? -14.686 8.058 -9.614 1.00 86.62 211 SER A CA 1
ATOM 1734 C C . SER A 1 211 ? -15.018 9.239 -10.536 1.00 86.62 211 SER A C 1
ATOM 1736 O O . SER A 1 211 ? -15.992 9.177 -11.284 1.00 86.62 211 SER A O 1
ATOM 1738 N N . ARG A 1 212 ? -14.221 10.314 -10.497 1.00 86.94 212 ARG A N 1
ATOM 1739 C CA . ARG A 1 212 ? -14.323 11.468 -11.403 1.00 86.94 212 ARG A CA 1
ATOM 1740 C C . ARG A 1 212 ? -13.425 11.341 -12.632 1.00 86.94 212 ARG A C 1
ATOM 1742 O O . ARG A 1 212 ? -13.381 12.275 -13.427 1.00 86.94 212 ARG A O 1
ATOM 1749 N N . ASN A 1 213 ? -12.752 10.201 -12.794 1.00 84.75 213 ASN A N 1
ATOM 1750 C CA . ASN A 1 213 ? -11.819 9.934 -13.882 1.00 84.75 213 ASN A CA 1
ATOM 1751 C C . ASN A 1 213 ? -10.607 10.892 -13.890 1.00 84.75 213 ASN A C 1
ATOM 1753 O O . ASN A 1 213 ? -10.112 11.266 -14.952 1.00 84.75 213 ASN A O 1
ATOM 1757 N N . ASP A 1 214 ? -10.161 11.308 -12.701 1.00 88.19 214 ASP A N 1
ATOM 1758 C CA . ASP A 1 214 ? -8.942 12.093 -12.478 1.00 88.19 214 ASP A CA 1
ATOM 1759 C C . ASP A 1 214 ? -7.887 11.273 -11.708 1.00 88.19 214 ASP A C 1
ATOM 1761 O O . ASP A 1 214 ? -8.224 10.315 -11.012 1.00 88.19 214 ASP A O 1
ATOM 1765 N N . SER A 1 215 ? -6.613 11.657 -11.817 1.00 86.81 215 SER A N 1
ATOM 1766 C CA . SER A 1 215 ? -5.456 10.992 -11.182 1.00 86.81 215 SER A CA 1
ATOM 1767 C C . SER A 1 215 ? -5.272 11.381 -9.702 1.00 86.81 215 SER A C 1
ATOM 1769 O O . SER A 1 215 ? -4.153 11.533 -9.209 1.00 86.81 215 SER A O 1
ATOM 1771 N N . ALA A 1 216 ? -6.366 11.674 -8.990 1.00 84.31 216 ALA A N 1
ATOM 1772 C CA . ALA A 1 216 ? -6.310 12.125 -7.596 1.00 84.31 216 ALA A CA 1
ATOM 1773 C C . ALA A 1 216 ? -6.201 10.968 -6.587 1.00 84.31 216 ALA A C 1
ATOM 1775 O O . ALA A 1 216 ? -6.020 11.215 -5.393 1.00 84.31 216 ALA A O 1
ATOM 1776 N N . THR A 1 217 ? -6.342 9.723 -7.040 1.00 85.00 217 THR A N 1
ATOM 1777 C CA . THR A 1 217 ? -6.331 8.525 -6.203 1.00 85.00 217 THR A CA 1
ATOM 1778 C C . THR A 1 217 ? -5.001 7.797 -6.379 1.00 85.00 217 THR A C 1
ATOM 1780 O O . THR A 1 217 ? -4.630 7.478 -7.490 1.00 85.00 217 THR A O 1
ATOM 1783 N N . GLN A 1 218 ? -4.279 7.513 -5.292 1.00 91.12 218 GLN A N 1
ATOM 1784 C CA . GLN A 1 218 ? -3.053 6.694 -5.352 1.00 91.12 218 GLN A CA 1
ATOM 1785 C C . GLN A 1 218 ? -3.213 5.315 -4.700 1.00 91.12 218 GLN A C 1
ATOM 1787 O O . GLN A 1 218 ? -2.271 4.525 -4.666 1.00 91.12 218 GLN A O 1
ATOM 1792 N N . GLY A 1 219 ? -4.395 5.001 -4.174 1.00 95.62 219 GLY A N 1
ATOM 1793 C CA . GLY A 1 219 ? -4.674 3.726 -3.533 1.00 95.62 219 GLY A CA 1
ATOM 1794 C C . GLY A 1 219 ? -6.169 3.459 -3.404 1.00 95.62 219 GLY A C 1
ATOM 1795 O O . GLY A 1 219 ? -6.988 4.371 -3.516 1.00 95.62 219 GLY A O 1
ATOM 1796 N N . MET A 1 220 ? -6.526 2.189 -3.231 1.00 96.88 220 MET A N 1
ATOM 1797 C CA . MET A 1 220 ? -7.900 1.770 -2.983 1.00 96.88 220 MET A CA 1
ATOM 1798 C C . MET A 1 220 ? -7.947 0.495 -2.143 1.00 96.88 220 MET A C 1
ATOM 1800 O O . MET A 1 220 ? -7.319 -0.514 -2.480 1.00 96.88 220 MET A O 1
ATOM 1804 N N . ALA A 1 221 ? -8.783 0.517 -1.109 1.00 97.56 221 ALA A N 1
ATOM 1805 C CA . ALA A 1 221 ? -9.147 -0.633 -0.295 1.00 97.56 221 ALA A CA 1
ATOM 1806 C C . ALA A 1 221 ? -10.597 -0.540 0.191 1.00 97.56 221 ALA A C 1
ATOM 1808 O O . ALA A 1 221 ? -11.195 0.534 0.272 1.00 97.56 221 ALA A O 1
ATOM 1809 N N . TYR A 1 222 ? -11.178 -1.685 0.549 1.00 97.31 222 TYR A N 1
ATOM 1810 C CA . TYR A 1 222 ? -12.523 -1.726 1.119 1.00 97.31 222 TYR A CA 1
ATOM 1811 C C . TYR A 1 222 ? -12.474 -1.498 2.630 1.00 97.31 222 TYR A C 1
ATOM 1813 O O . TYR A 1 222 ? -11.725 -2.157 3.356 1.00 97.31 222 TYR A O 1
ATOM 1821 N N . VAL A 1 223 ? -13.317 -0.589 3.130 1.00 97.00 223 VAL A N 1
ATOM 1822 C CA . VAL A 1 223 ? -13.340 -0.253 4.557 1.00 97.00 223 VAL A CA 1
ATOM 1823 C C . VAL A 1 223 ? -13.806 -1.448 5.388 1.00 97.00 223 VAL A C 1
ATOM 1825 O O . VAL A 1 223 ? -14.882 -2.002 5.169 1.00 97.00 223 VAL A O 1
ATOM 1828 N N . GLY A 1 224 ? -12.997 -1.842 6.371 1.00 96.69 224 GLY A N 1
ATOM 1829 C CA . GLY A 1 224 ? -13.310 -2.940 7.283 1.00 96.69 224 GLY A CA 1
ATOM 1830 C C . GLY A 1 224 ? -13.286 -4.323 6.631 1.00 96.69 224 GLY A C 1
ATOM 1831 O O . GLY A 1 224 ? -13.804 -5.265 7.218 1.00 96.69 224 GLY A O 1
ATOM 1832 N N . ALA A 1 225 ? -12.706 -4.487 5.440 1.00 96.94 225 ALA A N 1
ATOM 1833 C CA . ALA A 1 225 ? -12.672 -5.774 4.740 1.00 96.94 225 ALA A CA 1
ATOM 1834 C C . ALA A 1 225 ? -11.569 -6.734 5.229 1.00 96.94 225 ALA A C 1
ATOM 1836 O O . ALA A 1 225 ? -11.421 -7.842 4.710 1.00 96.94 225 ALA A O 1
ATOM 1837 N N . MET A 1 226 ? -10.785 -6.356 6.245 1.00 97.75 226 MET A N 1
ATOM 1838 C CA . MET A 1 226 ? -9.743 -7.216 6.806 1.00 97.75 226 MET A CA 1
ATOM 1839 C C . MET A 1 226 ? -10.284 -8.599 7.220 1.00 97.75 226 MET A C 1
ATOM 1841 O O . MET A 1 226 ? -11.361 -8.706 7.809 1.00 97.75 226 MET A O 1
ATOM 1845 N N . CYS A 1 227 ? -9.522 -9.659 6.923 1.00 94.56 227 CYS A N 1
ATOM 1846 C CA . CYS A 1 227 ? -9.890 -11.072 7.098 1.00 94.56 227 CYS A CA 1
ATOM 1847 C C . CYS A 1 227 ? -11.010 -11.617 6.182 1.00 94.56 227 CYS A C 1
ATOM 1849 O O . CYS A 1 227 ? -11.374 -12.788 6.329 1.00 94.56 227 CYS A O 1
ATOM 1851 N N . ALA A 1 228 ? -11.578 -10.826 5.266 1.00 94.81 228 ALA A N 1
ATOM 1852 C CA . ALA A 1 228 ? -12.517 -11.327 4.263 1.00 94.81 228 ALA A CA 1
ATOM 1853 C C . ALA A 1 228 ? -11.757 -11.899 3.053 1.00 94.81 228 ALA A C 1
ATOM 1855 O O . ALA A 1 228 ? -10.891 -11.241 2.484 1.00 94.81 228 ALA A O 1
ATOM 1856 N N . LEU A 1 229 ? -12.058 -13.139 2.653 1.00 90.50 229 LEU A N 1
ATOM 1857 C CA . LEU A 1 229 ? -11.374 -13.774 1.523 1.00 90.50 229 LEU A CA 1
ATOM 1858 C C . LEU A 1 229 ? -11.669 -13.023 0.213 1.00 90.50 229 LEU A C 1
ATOM 1860 O O . LEU A 1 229 ? -12.829 -12.857 -0.171 1.00 90.50 229 LEU A O 1
ATOM 1864 N N . GLY A 1 230 ? -10.612 -12.616 -0.488 1.00 90.25 230 GLY A N 1
ATOM 1865 C CA . GLY A 1 230 ? -10.703 -11.750 -1.663 1.00 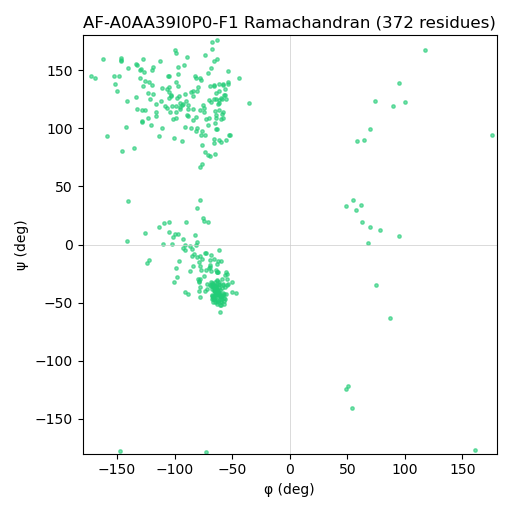90.25 230 GLY A CA 1
ATOM 1866 C C . GLY A 1 230 ? -10.698 -10.280 -1.264 1.00 90.25 230 GLY A C 1
ATOM 1867 O O . GLY A 1 230 ? -9.736 -9.591 -1.569 1.00 90.25 230 GLY A O 1
ATOM 1868 N N . ASP A 1 231 ? -11.718 -9.835 -0.523 1.00 94.81 231 ASP A N 1
ATOM 1869 C CA . ASP A 1 231 ? -11.925 -8.407 -0.212 1.00 94.81 231 ASP A CA 1
ATOM 1870 C C . ASP A 1 231 ? -10.877 -7.820 0.741 1.00 94.81 231 ASP A C 1
ATOM 1872 O O . ASP A 1 231 ? -10.712 -6.605 0.831 1.00 94.81 231 ASP A O 1
ATOM 1876 N N . SER A 1 232 ? -10.144 -8.669 1.464 1.00 97.88 232 SER A N 1
ATOM 1877 C CA . SER A 1 232 ? -8.988 -8.242 2.240 1.00 97.88 232 SER A CA 1
ATOM 1878 C C . SER A 1 232 ? -7.786 -7.992 1.330 1.00 97.88 232 SER A C 1
ATOM 1880 O O . SER A 1 232 ? -6.783 -8.710 1.371 1.00 97.88 232 SER A O 1
ATOM 1882 N N . SER A 1 233 ? -7.880 -6.936 0.528 1.00 98.38 233 SER A N 1
ATOM 1883 C CA . SER A 1 233 ? -6.782 -6.465 -0.303 1.00 98.38 233 SER A CA 1
ATOM 1884 C C . SER A 1 233 ? -6.768 -4.948 -0.465 1.00 98.38 233 SER A C 1
ATOM 1886 O O . SER A 1 233 ? -7.778 -4.282 -0.238 1.00 98.38 233 SER A O 1
ATOM 1888 N N . SER A 1 234 ? -5.608 -4.428 -0.847 1.00 98.44 234 SER A N 1
ATOM 1889 C CA . SER A 1 234 ? -5.398 -3.037 -1.233 1.00 98.44 234 SER A CA 1
ATOM 1890 C C . SER A 1 234 ? -4.652 -2.990 -2.563 1.00 98.44 234 SER A C 1
ATOM 1892 O O . SER A 1 234 ? -3.750 -3.802 -2.790 1.00 98.44 234 SER A O 1
ATOM 1894 N N . VAL A 1 235 ? -4.985 -2.024 -3.414 1.00 98.38 235 VAL A N 1
ATOM 1895 C CA . VAL A 1 235 ? -4.204 -1.677 -4.610 1.00 98.38 235 VAL A CA 1
ATOM 1896 C C . VAL A 1 235 ? -3.583 -0.309 -4.397 1.00 98.38 235 VAL A C 1
ATOM 1898 O O . VAL A 1 235 ? -4.255 0.593 -3.911 1.00 98.38 235 VAL A O 1
ATOM 1901 N N . VAL A 1 236 ? -2.303 -0.170 -4.727 1.00 98.19 236 VAL A N 1
ATOM 1902 C CA . VAL A 1 236 ? -1.509 1.036 -4.489 1.00 98.19 236 VAL A CA 1
ATOM 1903 C C . VAL A 1 236 ? -0.727 1.379 -5.750 1.00 98.19 236 VAL A C 1
ATOM 1905 O O . VAL A 1 236 ? 0.007 0.542 -6.282 1.00 98.19 236 VAL A O 1
ATOM 1908 N N . GLU A 1 237 ? -0.864 2.617 -6.205 1.00 95.06 237 GLU A N 1
ATOM 1909 C CA . GLU A 1 237 ? -0.020 3.191 -7.245 1.00 95.06 237 GLU A CA 1
ATOM 1910 C C . GLU A 1 237 ? 1.392 3.426 -6.694 1.00 95.06 237 GLU A C 1
ATOM 1912 O O . GLU A 1 237 ? 1.597 4.100 -5.680 1.00 95.06 237 GLU A O 1
ATOM 1917 N N . ASP A 1 238 ? 2.389 2.859 -7.367 1.00 93.44 238 ASP A N 1
ATOM 1918 C CA . ASP A 1 238 ? 3.786 2.994 -6.991 1.00 93.44 238 ASP A CA 1
ATOM 1919 C C . ASP A 1 238 ? 4.374 4.317 -7.484 1.00 93.44 238 ASP A C 1
ATOM 1921 O O . ASP A 1 238 ? 4.868 4.436 -8.613 1.00 93.44 238 ASP A O 1
ATOM 1925 N N . ILE A 1 239 ? 4.408 5.289 -6.578 1.00 86.81 239 ILE A N 1
ATOM 1926 C CA . ILE A 1 239 ? 5.027 6.603 -6.790 1.00 86.81 239 ILE A CA 1
ATOM 1927 C C . ILE A 1 239 ? 6.437 6.711 -6.181 1.00 86.81 239 ILE A C 1
ATOM 1929 O O . ILE A 1 239 ? 7.029 7.790 -6.154 1.00 86.81 239 ILE A O 1
ATOM 1933 N N . GLY A 1 240 ? 6.994 5.587 -5.716 1.00 83.56 240 GLY A N 1
ATOM 1934 C CA . GLY A 1 240 ? 8.371 5.466 -5.245 1.00 83.56 240 GLY A CA 1
ATOM 1935 C C . GLY A 1 240 ? 8.558 5.619 -3.728 1.00 83.56 240 GLY A C 1
ATOM 1936 O O . GLY A 1 240 ? 7.971 6.488 -3.081 1.00 83.56 240 GLY A O 1
ATOM 1937 N N . GLY A 1 241 ? 9.430 4.774 -3.169 1.00 76.25 241 GLY A N 1
ATOM 1938 C CA . GLY A 1 241 ? 10.002 4.892 -1.820 1.00 76.25 241 GLY A CA 1
ATOM 1939 C C . GLY A 1 241 ? 8.972 5.032 -0.692 1.00 76.25 241 GLY A C 1
ATOM 1940 O O . GLY A 1 241 ? 7.899 4.427 -0.732 1.00 76.25 241 GLY A O 1
ATOM 1941 N N . LEU A 1 242 ? 9.299 5.884 0.290 1.00 79.81 242 LEU A N 1
ATOM 1942 C CA . LEU A 1 242 ? 8.487 6.119 1.491 1.00 79.81 242 LEU A CA 1
ATOM 1943 C C . LEU A 1 242 ? 7.042 6.508 1.182 1.00 79.81 242 LEU A C 1
ATOM 1945 O O . LEU A 1 242 ? 6.137 6.119 1.917 1.00 79.81 242 LEU A O 1
ATOM 1949 N N . THR A 1 243 ? 6.801 7.258 0.109 1.00 88.12 243 THR A N 1
ATOM 1950 C CA . THR A 1 243 ? 5.448 7.710 -0.218 1.00 88.12 243 THR A CA 1
ATOM 1951 C C . THR A 1 243 ? 4.537 6.530 -0.550 1.00 88.12 243 THR A C 1
ATOM 1953 O O . THR A 1 243 ? 3.414 6.473 -0.054 1.00 88.12 243 THR A O 1
ATOM 1956 N N . THR A 1 244 ? 5.049 5.533 -1.278 1.00 92.50 244 THR A N 1
ATOM 1957 C CA . THR A 1 244 ? 4.311 4.291 -1.574 1.00 92.50 244 THR A CA 1
ATOM 1958 C C . THR A 1 244 ? 3.991 3.522 -0.294 1.00 92.50 244 THR A C 1
ATOM 1960 O O . THR A 1 244 ? 2.876 3.036 -0.123 1.00 92.50 244 THR A O 1
ATOM 1963 N N . ALA A 1 245 ? 4.930 3.461 0.655 1.00 93.62 245 ALA A N 1
ATOM 1964 C CA . ALA A 1 245 ? 4.692 2.818 1.945 1.00 93.62 245 ALA A CA 1
ATOM 1965 C C . ALA A 1 245 ? 3.646 3.550 2.800 1.00 93.62 245 ALA A C 1
ATOM 1967 O O . ALA A 1 245 ? 2.862 2.900 3.491 1.00 93.62 245 ALA A O 1
ATOM 1968 N N . VAL A 1 246 ? 3.605 4.886 2.758 1.00 94.31 246 VAL A N 1
ATOM 1969 C CA . VAL A 1 246 ? 2.580 5.681 3.456 1.00 94.31 246 VAL A CA 1
ATOM 1970 C C . VAL A 1 246 ? 1.198 5.440 2.850 1.00 94.31 246 VAL A C 1
ATOM 1972 O O . VAL A 1 246 ? 0.256 5.204 3.603 1.00 94.31 246 VAL A O 1
ATOM 1975 N N . ILE A 1 247 ? 1.081 5.415 1.518 1.00 95.75 247 ILE A N 1
ATOM 1976 C CA . ILE A 1 247 ? -0.183 5.092 0.839 1.00 95.75 247 ILE A CA 1
ATOM 1977 C C . ILE A 1 247 ? -0.619 3.665 1.187 1.00 95.75 247 ILE A C 1
ATOM 1979 O O . ILE A 1 247 ? -1.733 3.445 1.643 1.00 95.75 247 ILE A O 1
ATOM 1983 N N . ALA A 1 248 ? 0.277 2.684 1.094 1.00 98.12 248 ALA A N 1
ATOM 1984 C CA . ALA A 1 248 ? -0.051 1.311 1.464 1.00 98.12 248 ALA A CA 1
ATOM 1985 C C . ALA A 1 248 ? -0.455 1.172 2.948 1.00 98.12 248 ALA A C 1
ATOM 1987 O O . ALA A 1 248 ? -1.344 0.388 3.287 1.00 98.12 248 ALA A O 1
ATOM 1988 N N . ALA A 1 249 ? 0.146 1.956 3.849 1.00 98.19 249 ALA A N 1
ATOM 1989 C CA . ALA A 1 249 ? -0.258 2.020 5.253 1.00 98.19 249 ALA A CA 1
ATOM 1990 C C . ALA A 1 249 ? -1.653 2.638 5.453 1.00 98.19 249 ALA A C 1
ATOM 1992 O O . ALA A 1 249 ? -2.385 2.173 6.336 1.00 98.19 249 ALA A O 1
ATOM 1993 N N . HIS A 1 250 ? -2.007 3.640 4.643 1.00 97.94 250 HIS A N 1
ATOM 1994 C CA . HIS A 1 250 ? -3.329 4.261 4.586 1.00 97.94 250 HIS A CA 1
ATOM 1995 C C . HIS A 1 250 ? -4.397 3.257 4.129 1.00 97.94 250 HIS A C 1
ATOM 1997 O O . HIS A 1 250 ? -5.377 3.029 4.840 1.00 97.94 250 HIS A O 1
ATOM 2003 N N . GLU A 1 251 ? -4.167 2.560 3.016 1.00 98.50 251 GLU A N 1
ATOM 2004 C CA . GLU A 1 251 ? -5.113 1.562 2.494 1.00 98.50 251 GLU A CA 1
ATOM 2005 C C . GLU A 1 251 ? -5.300 0.371 3.451 1.00 98.50 251 GLU A C 1
ATOM 2007 O O . GLU A 1 251 ? -6.413 -0.118 3.685 1.00 98.50 251 GLU A O 1
ATOM 2012 N N . LEU A 1 252 ? -4.222 -0.049 4.122 1.00 98.69 252 LEU A N 1
ATOM 2013 C CA . LEU A 1 252 ? -4.307 -1.060 5.174 1.00 98.69 252 LEU A CA 1
ATOM 2014 C C . LEU A 1 252 ? -5.190 -0.590 6.346 1.00 98.69 252 LEU A C 1
ATOM 2016 O O . LEU A 1 252 ? -5.935 -1.389 6.922 1.00 98.69 252 LEU A O 1
ATOM 2020 N N . ALA A 1 253 ? -5.146 0.698 6.693 1.00 98.44 253 ALA A N 1
ATOM 2021 C CA . ALA A 1 253 ? -5.970 1.266 7.755 1.00 98.44 253 ALA A CA 1
ATOM 2022 C C . ALA A 1 253 ? -7.452 1.360 7.350 1.00 98.44 253 ALA A C 1
ATOM 2024 O O . ALA A 1 253 ? -8.314 1.087 8.193 1.00 98.44 253 ALA A O 1
ATOM 2025 N N . HIS A 1 254 ? -7.761 1.613 6.072 1.00 98.38 254 HIS A N 1
ATOM 2026 C CA . HIS A 1 254 ? -9.114 1.419 5.539 1.00 98.38 254 HIS A CA 1
ATOM 2027 C C . HIS A 1 254 ? -9.594 -0.013 5.750 1.00 98.38 254 HIS A C 1
ATOM 2029 O O . HIS A 1 254 ? -10.641 -0.224 6.364 1.00 98.38 254 HIS A O 1
ATOM 2035 N N . SER A 1 255 ? -8.799 -1.011 5.363 1.00 98.44 255 SER A N 1
ATOM 2036 C CA . SER A 1 255 ? -9.145 -2.424 5.577 1.00 98.44 255 SER A CA 1
ATOM 2037 C C . SER A 1 255 ? -9.365 -2.777 7.053 1.00 98.44 255 SER A C 1
ATOM 2039 O O . SER A 1 255 ? -10.185 -3.640 7.370 1.00 98.44 255 SER A O 1
ATOM 2041 N N . LEU A 1 256 ? -8.688 -2.076 7.967 1.00 98.31 256 LEU A N 1
ATOM 2042 C CA . LEU A 1 256 ? -8.870 -2.164 9.420 1.00 98.31 256 LEU A CA 1
ATOM 2043 C C . LEU A 1 256 ? -10.044 -1.324 9.960 1.00 98.31 256 LEU A C 1
ATOM 2045 O O . LEU A 1 256 ? -10.207 -1.218 11.173 1.00 98.31 256 LEU A O 1
ATOM 2049 N N . GLY A 1 257 ? -10.875 -0.753 9.091 1.00 96.81 257 GLY A N 1
ATOM 2050 C CA . GLY A 1 257 ? -12.130 -0.086 9.436 1.00 96.81 257 GLY A CA 1
ATOM 2051 C C . GLY A 1 257 ? -12.044 1.428 9.625 1.00 96.81 257 GLY A C 1
ATOM 2052 O O . GLY A 1 257 ? -13.027 2.016 10.072 1.00 96.81 257 GLY A O 1
ATOM 2053 N N . ALA A 1 258 ? -10.911 2.069 9.323 1.00 97.50 258 ALA A N 1
ATOM 2054 C CA . ALA A 1 258 ? -10.812 3.525 9.380 1.00 97.50 258 ALA A CA 1
ATOM 2055 C C . ALA A 1 258 ? -11.457 4.187 8.150 1.00 97.50 258 ALA A C 1
ATOM 2057 O O . ALA A 1 258 ? -11.327 3.702 7.029 1.00 97.50 258 ALA A O 1
ATOM 2058 N N . TYR A 1 259 ? -12.109 5.327 8.354 1.00 95.38 259 TYR A N 1
ATOM 2059 C CA . TYR A 1 259 ? -12.536 6.243 7.293 1.00 95.38 259 TYR A CA 1
ATOM 2060 C C . TYR A 1 259 ? -11.554 7.411 7.181 1.00 95.38 259 TYR A C 1
ATOM 2062 O O . TYR A 1 259 ? -10.758 7.643 8.091 1.00 95.38 259 TYR A O 1
ATOM 2070 N N . HIS A 1 260 ? -11.649 8.194 6.103 1.00 95.50 260 HIS A N 1
ATOM 2071 C CA . HIS A 1 260 ? -10.873 9.426 6.011 1.00 95.50 260 HIS A CA 1
ATOM 2072 C C . HIS A 1 260 ? -11.244 10.412 7.124 1.00 95.50 260 HIS A C 1
ATOM 2074 O O . HIS A 1 260 ? -12.432 10.664 7.369 1.00 95.50 260 HIS A O 1
ATOM 2080 N N . ASP A 1 261 ? -10.240 11.054 7.717 1.00 94.75 261 ASP A N 1
ATOM 2081 C CA . ASP A 1 261 ? -10.435 12.152 8.659 1.00 94.75 261 ASP A CA 1
ATOM 2082 C C . ASP A 1 261 ? -11.269 13.275 8.019 1.00 94.75 261 ASP A C 1
ATOM 2084 O O . ASP A 1 261 ? -11.047 13.687 6.877 1.00 94.75 261 ASP A O 1
ATOM 2088 N N . GLY A 1 262 ? -12.260 13.776 8.756 1.00 91.44 262 GLY A N 1
ATOM 2089 C CA . GLY A 1 262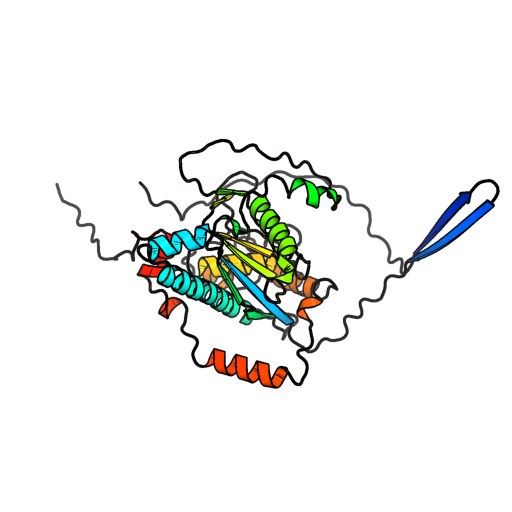 ? -13.184 14.808 8.285 1.00 91.44 262 GLY A CA 1
ATOM 2090 C C . GLY A 1 262 ? -14.288 14.291 7.360 1.00 91.44 262 GLY A C 1
ATOM 2091 O O . GLY A 1 262 ? -14.974 15.097 6.731 1.00 91.44 262 GLY A O 1
ATOM 2092 N N . SER A 1 263 ? -14.481 12.972 7.272 1.00 87.75 263 SER A N 1
ATOM 2093 C CA . SER A 1 263 ? -15.550 12.339 6.493 1.00 87.75 263 SER A CA 1
ATOM 2094 C C . SER A 1 263 ? -16.262 11.240 7.287 1.00 87.75 263 SER A C 1
ATOM 2096 O O . SER A 1 263 ? -15.688 10.665 8.211 1.00 87.75 263 SER A O 1
ATOM 2098 N N . GLY A 1 264 ? -17.520 10.950 6.936 1.00 85.50 264 GLY A N 1
ATOM 2099 C CA . GLY A 1 264 ? -18.289 9.840 7.508 1.00 85.50 264 GLY A CA 1
ATOM 2100 C C . GLY A 1 264 ? -18.250 9.790 9.040 1.00 85.50 264 GLY A C 1
ATOM 2101 O O . GLY A 1 264 ? -18.573 10.764 9.726 1.00 85.50 264 GLY A O 1
ATOM 2102 N N . GLU A 1 265 ? -17.820 8.647 9.576 1.00 86.50 265 GLU A N 1
ATOM 2103 C CA . GLU A 1 265 ? -17.683 8.402 11.017 1.00 86.50 265 GLU A CA 1
ATOM 2104 C C . GLU A 1 265 ? -16.478 9.113 11.670 1.00 86.50 265 GLU A C 1
ATOM 2106 O O . GLU A 1 265 ? -16.350 9.094 12.893 1.00 86.50 265 GLU A O 1
ATOM 2111 N N . ALA A 1 266 ? -15.594 9.741 10.885 1.00 91.44 266 ALA A N 1
ATOM 2112 C CA . ALA A 1 266 ? -14.420 10.495 11.342 1.00 91.44 266 ALA A CA 1
ATOM 2113 C C . ALA A 1 266 ? -14.563 12.018 11.136 1.00 91.44 266 ALA A C 1
ATOM 2115 O O . ALA A 1 266 ? -13.570 12.747 11.166 1.00 91.44 266 ALA A O 1
ATOM 2116 N N . LYS A 1 267 ? -15.793 12.526 10.958 1.00 91.38 267 LYS A N 1
ATOM 2117 C CA . LYS A 1 267 ? -16.089 13.960 10.749 1.00 91.38 267 LYS A CA 1
ATOM 2118 C C . LYS A 1 267 ? -15.531 14.901 11.828 1.00 91.38 267 LYS A C 1
ATOM 2120 O O . LYS A 1 267 ? -15.296 16.070 11.544 1.00 91.38 267 LYS A O 1
ATOM 2125 N N . ASP A 1 268 ? -15.326 14.393 13.044 1.00 92.75 268 ASP A N 1
ATOM 2126 C CA . ASP A 1 268 ? -14.842 15.173 14.188 1.00 92.75 268 ASP A CA 1
ATOM 2127 C C . ASP A 1 268 ? -13.312 15.374 14.164 1.00 92.75 268 ASP A C 1
ATOM 2129 O O . ASP A 1 268 ? -12.781 16.175 14.932 1.00 92.75 268 ASP A O 1
ATOM 2133 N N . CYS A 1 269 ? -12.588 14.672 13.283 1.00 93.94 269 CYS A N 1
ATOM 2134 C CA . CYS A 1 269 ? -11.154 14.863 13.078 1.00 93.94 269 CYS A CA 1
ATOM 2135 C C . CYS A 1 269 ? -10.881 15.779 11.883 1.00 93.94 269 CYS A C 1
ATOM 2137 O O . CYS A 1 269 ? -11.490 15.663 10.823 1.00 93.94 269 CYS A O 1
ATOM 2139 N N . HIS A 1 270 ? -9.939 16.707 12.043 1.00 90.88 270 HIS A N 1
ATOM 2140 C CA . HIS A 1 270 ? -9.616 17.680 11.004 1.00 90.88 270 HIS A CA 1
ATOM 2141 C C . HIS A 1 270 ? -8.829 17.045 9.852 1.00 90.88 270 HIS A C 1
ATOM 2143 O O . HIS A 1 270 ? -7.672 16.661 10.018 1.00 90.88 270 HIS A O 1
ATOM 2149 N N . ARG A 1 271 ? -9.418 17.067 8.653 1.00 88.69 271 ARG A N 1
ATOM 2150 C CA . ARG A 1 271 ? -8.821 16.560 7.404 1.00 88.69 271 ARG A CA 1
ATOM 2151 C C . ARG A 1 271 ? -7.509 17.225 6.963 1.00 88.69 271 ARG A C 1
ATOM 2153 O O . ARG A 1 271 ? -6.868 16.739 6.044 1.00 88.69 271 ARG A O 1
ATOM 2160 N N . THR A 1 272 ? -7.147 18.368 7.548 1.00 85.69 272 THR A N 1
ATOM 2161 C CA . THR A 1 272 ? -5.981 19.184 7.154 1.00 85.69 272 THR A CA 1
ATOM 2162 C C . THR A 1 272 ? -4.779 19.013 8.080 1.00 85.69 272 THR A C 1
ATOM 2164 O O . THR A 1 272 ? -3.768 19.677 7.883 1.00 85.69 272 THR A O 1
ATOM 2167 N N . LEU A 1 273 ? -4.880 18.165 9.112 1.00 88.62 273 LEU A N 1
ATOM 2168 C CA . LEU A 1 273 ? -3.775 17.916 10.047 1.00 88.62 273 LEU A CA 1
ATOM 2169 C C . LEU A 1 273 ? -2.748 16.912 9.514 1.00 88.62 273 LEU A C 1
ATOM 2171 O O . LEU A 1 273 ? -1.768 16.642 10.206 1.00 88.62 273 LEU A O 1
ATOM 2175 N N . ASN A 1 274 ? -2.969 16.393 8.302 1.00 90.31 274 ASN A N 1
ATOM 2176 C CA . ASN A 1 274 ? -2.075 15.479 7.600 1.00 90.31 274 ASN A CA 1
ATOM 2177 C C . ASN A 1 274 ? -1.787 14.197 8.391 1.00 90.31 274 ASN A C 1
ATOM 2179 O O . ASN A 1 274 ? -0.707 13.640 8.270 1.00 90.31 274 ASN A O 1
ATOM 2183 N N . TYR A 1 275 ? -2.729 13.739 9.227 1.00 95.12 275 TYR A N 1
ATOM 2184 C CA . TYR A 1 275 ? -2.661 12.393 9.800 1.00 95.12 275 TYR A CA 1
ATOM 2185 C C . TYR A 1 275 ? -2.739 11.340 8.698 1.00 95.12 275 TYR A C 1
ATOM 2187 O O . TYR A 1 275 ? -3.256 11.634 7.621 1.00 95.12 275 TYR A O 1
ATOM 2195 N N . LEU A 1 276 ? -2.278 10.120 8.981 1.00 95.00 276 LEU A N 1
ATOM 2196 C CA . LEU A 1 276 ? -2.213 9.013 8.025 1.00 95.00 276 LEU A CA 1
ATOM 2197 C C . LEU A 1 276 ? -3.515 8.844 7.233 1.00 95.00 276 LEU A C 1
ATOM 2199 O O . LEU A 1 276 ? -3.434 8.687 6.028 1.00 95.00 276 LEU A O 1
ATOM 2203 N N . MET A 1 277 ? -4.690 8.961 7.869 1.00 96.06 277 MET A N 1
ATOM 2204 C CA . MET A 1 277 ? -6.010 8.838 7.219 1.00 96.06 277 MET A CA 1
ATOM 2205 C C . MET A 1 277 ? -6.583 10.157 6.679 1.00 96.06 277 MET A C 1
ATOM 2207 O O . MET A 1 277 ? -7.789 10.273 6.456 1.00 96.06 277 MET A O 1
ATOM 2211 N N . SER A 1 278 ? -5.763 11.183 6.470 1.00 93.12 278 SER A N 1
ATOM 2212 C CA . SER A 1 278 ? -6.221 12.394 5.787 1.00 93.12 278 SER A CA 1
ATOM 2213 C C . SER A 1 278 ? -6.556 12.055 4.329 1.00 93.12 278 SER A C 1
ATOM 2215 O O . SER A 1 278 ? -5.775 11.364 3.685 1.00 93.12 278 SER A O 1
ATOM 2217 N N . PRO A 1 279 ? -7.666 12.567 3.769 1.00 86.12 279 PRO A N 1
ATOM 2218 C CA . PRO A 1 279 ? -8.093 12.253 2.398 1.00 86.12 279 PRO A CA 1
ATOM 2219 C C . PRO A 1 279 ? -7.164 12.820 1.315 1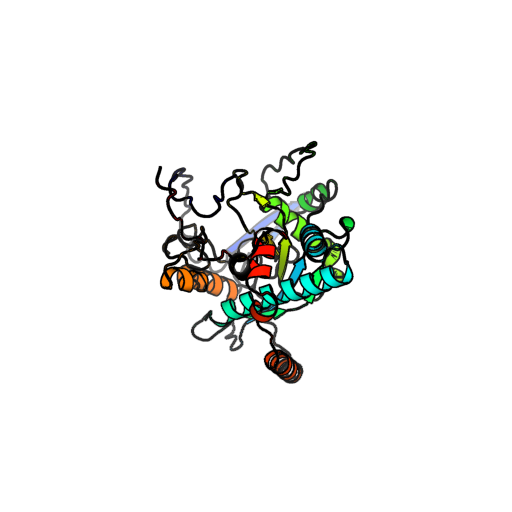.00 86.12 279 PRO A C 1
ATOM 2221 O O . PRO A 1 279 ? -7.371 12.575 0.134 1.00 86.12 279 PRO A O 1
ATOM 2224 N N . VAL A 1 280 ? -6.206 13.662 1.704 1.00 79.75 280 VAL A N 1
ATOM 2225 C CA . VAL A 1 280 ? -5.166 14.196 0.829 1.00 79.75 280 VAL A CA 1
ATOM 2226 C C . VAL A 1 280 ? -3.851 14.027 1.572 1.00 79.75 280 VAL A C 1
ATOM 2228 O O . VAL A 1 280 ? -3.665 14.631 2.631 1.00 79.75 280 VAL A O 1
ATOM 2231 N N . ALA A 1 281 ? -2.951 13.218 1.021 1.00 67.69 281 ALA A N 1
ATOM 2232 C CA . ALA A 1 281 ? -1.584 13.124 1.505 1.00 67.69 281 ALA A CA 1
ATOM 2233 C C . ALA A 1 281 ? -0.834 14.400 1.097 1.00 67.69 281 ALA A C 1
ATOM 2235 O O . ALA A 1 281 ? -0.558 14.625 -0.080 1.00 67.69 281 ALA A O 1
ATOM 2236 N N . SER A 1 282 ? -0.531 15.270 2.060 1.00 61.12 282 SER A N 1
ATOM 2237 C CA . SER A 1 282 ? 0.231 16.487 1.786 1.00 61.12 282 SER A CA 1
ATOM 2238 C C . SER A 1 282 ? 1.724 16.208 1.935 1.00 61.12 282 SER A C 1
ATOM 2240 O O . SER A 1 282 ? 2.223 15.987 3.044 1.00 61.12 282 SER A O 1
ATOM 2242 N N . GLY A 1 283 ? 2.444 16.238 0.811 1.00 61.91 283 GLY A N 1
ATOM 2243 C CA . GLY A 1 283 ? 3.892 16.419 0.802 1.00 61.91 283 GLY A CA 1
ATOM 2244 C C . GLY A 1 283 ? 4.197 17.815 1.335 1.00 61.91 283 GLY A C 1
ATOM 2245 O O . GLY A 1 283 ? 3.949 18.812 0.666 1.00 61.91 283 GLY A O 1
ATOM 2246 N N . THR A 1 284 ? 4.661 17.895 2.574 1.00 65.12 284 THR A N 1
ATOM 2247 C CA . THR A 1 284 ? 4.832 19.156 3.296 1.00 65.12 284 THR A CA 1
ATOM 2248 C C . THR A 1 284 ? 6.242 19.255 3.850 1.00 65.12 284 THR A C 1
ATOM 2250 O O . THR A 1 284 ? 6.774 18.290 4.396 1.00 65.12 284 THR A O 1
ATOM 2253 N N . GLU A 1 285 ? 6.845 20.435 3.713 1.00 68.06 285 GLU A N 1
ATOM 2254 C CA . GLU A 1 285 ? 8.133 20.749 4.341 1.00 68.06 285 GLU A CA 1
ATOM 2255 C C . GLU A 1 285 ? 7.984 21.032 5.845 1.00 68.06 285 GLU A C 1
ATOM 2257 O O . GLU A 1 285 ? 8.974 21.063 6.577 1.00 68.06 285 GLU A O 1
ATOM 2262 N N . ASP A 1 286 ? 6.749 21.212 6.336 1.00 83.19 286 ASP A N 1
ATOM 2263 C CA . ASP A 1 286 ? 6.493 21.342 7.764 1.00 83.19 286 ASP A CA 1
ATOM 2264 C C . ASP A 1 286 ? 6.715 19.992 8.457 1.00 83.19 286 ASP A C 1
ATOM 2266 O O . ASP A 1 286 ? 5.927 19.052 8.333 1.00 83.19 286 ASP A O 1
ATOM 2270 N N . SER A 1 287 ? 7.792 19.908 9.236 1.00 80.69 287 SER A N 1
ATOM 2271 C CA . SER A 1 287 ? 8.206 18.688 9.935 1.00 80.69 287 SER A CA 1
ATOM 2272 C C . SER A 1 287 ? 7.119 18.077 10.825 1.00 80.69 287 SER A C 1
ATOM 2274 O O . SER A 1 287 ? 7.112 16.863 11.027 1.00 80.69 287 SER A O 1
ATOM 2276 N N . ARG A 1 288 ? 6.208 18.883 11.391 1.00 83.12 288 ARG A N 1
ATOM 2277 C CA . ARG A 1 288 ? 5.132 18.381 12.258 1.00 83.12 288 ARG A CA 1
ATOM 2278 C C . ARG A 1 288 ? 4.015 17.768 11.424 1.00 83.12 288 ARG A C 1
ATOM 2280 O O . ARG A 1 288 ? 3.554 16.677 11.742 1.00 83.12 288 ARG A O 1
ATOM 2287 N N . SER A 1 289 ? 3.612 18.448 10.361 1.00 83.06 289 SER A N 1
ATOM 2288 C CA . SER A 1 289 ? 2.632 17.953 9.402 1.00 83.06 289 SER A CA 1
ATOM 2289 C C . SER A 1 289 ? 3.144 16.691 8.697 1.00 83.06 289 SER A C 1
ATOM 2291 O O . SER A 1 289 ? 2.401 15.725 8.552 1.00 83.06 289 SER A O 1
ATOM 2293 N N . PHE A 1 290 ? 4.436 16.624 8.362 1.00 84.06 290 PHE A N 1
ATOM 2294 C CA . PHE A 1 290 ? 5.065 15.399 7.864 1.00 84.06 290 PHE A CA 1
ATOM 2295 C C . PHE A 1 290 ? 5.077 14.286 8.921 1.00 84.06 290 PHE A C 1
ATOM 2297 O O . PHE A 1 290 ? 4.742 13.149 8.623 1.00 84.06 290 PHE A O 1
ATOM 2304 N N . ALA A 1 291 ? 5.412 14.582 10.181 1.00 87.50 291 ALA A N 1
ATOM 2305 C CA . ALA A 1 291 ? 5.375 13.568 11.238 1.00 87.50 291 ALA A CA 1
ATOM 2306 C C . ALA A 1 291 ? 3.961 13.001 11.462 1.00 87.50 291 ALA A C 1
ATOM 2308 O O . ALA A 1 291 ? 3.822 11.812 11.758 1.00 87.50 291 ALA A O 1
ATOM 2309 N N . ASN A 1 292 ? 2.922 13.825 11.295 1.00 92.12 292 ASN A N 1
ATOM 2310 C CA . ASN A 1 292 ? 1.535 13.383 11.389 1.00 92.12 292 ASN A CA 1
ATOM 2311 C C . ASN A 1 292 ? 1.171 12.362 10.304 1.00 92.12 292 ASN A C 1
ATOM 2313 O O . ASN A 1 292 ? 0.392 11.461 10.607 1.00 92.12 292 ASN A O 1
ATOM 2317 N N . SER A 1 293 ? 1.766 12.413 9.105 1.00 90.06 293 SER A N 1
ATOM 2318 C CA . SER A 1 293 ? 1.420 11.477 8.017 1.00 90.06 293 SER A CA 1
ATOM 2319 C C . SER A 1 293 ? 1.802 10.030 8.331 1.00 90.06 293 SER A C 1
ATOM 2321 O O . SER A 1 293 ? 1.330 9.102 7.683 1.00 90.06 293 SER A O 1
ATOM 2323 N N . LEU A 1 294 ? 2.606 9.828 9.379 1.00 92.56 294 LEU A N 1
ATOM 2324 C CA . LEU A 1 294 ? 3.011 8.526 9.905 1.00 92.56 294 LEU A CA 1
ATOM 2325 C C . LEU A 1 294 ? 2.228 8.121 11.170 1.00 92.56 294 LEU A C 1
ATOM 2327 O O . LEU A 1 294 ? 2.577 7.134 11.819 1.00 92.56 294 LEU A O 1
ATOM 2331 N N . LEU A 1 295 ? 1.213 8.896 11.566 1.00 95.25 295 LEU A N 1
ATOM 2332 C CA . LEU A 1 295 ? 0.419 8.718 12.783 1.00 95.25 295 LEU A CA 1
ATOM 2333 C C . LEU A 1 295 ? -1.077 8.679 12.462 1.00 95.25 295 LEU A C 1
ATOM 2335 O O . LEU A 1 295 ? -1.558 9.366 11.568 1.00 95.25 295 LEU A O 1
ATOM 2339 N N . LEU A 1 296 ? -1.843 7.925 13.246 1.00 96.75 296 LEU A N 1
ATOM 2340 C CA . LEU A 1 296 ? -3.303 7.951 13.174 1.00 96.75 296 LEU A CA 1
ATOM 2341 C C . LEU A 1 296 ? -3.869 9.122 13.983 1.00 96.75 296 LEU A C 1
ATOM 2343 O O . LEU A 1 296 ? -3.383 9.438 15.072 1.00 96.75 296 LEU A O 1
ATOM 2347 N N . SER A 1 297 ? -4.962 9.706 13.494 1.00 96.69 297 SER A N 1
ATOM 2348 C CA . SER A 1 297 ? -5.793 10.601 14.296 1.00 96.69 297 SER A CA 1
ATOM 2349 C C . SER A 1 297 ? -6.497 9.834 15.425 1.00 96.69 297 SER A C 1
ATOM 2351 O O . SER A 1 297 ? -6.567 8.597 15.435 1.00 96.69 297 SER A O 1
ATOM 2353 N N . GLN A 1 298 ? -7.092 10.561 16.373 1.00 96.38 298 GLN A N 1
ATOM 2354 C CA . GLN A 1 298 ? -7.897 9.938 17.430 1.00 96.38 298 GLN A CA 1
ATOM 2355 C C . GLN A 1 298 ? -9.143 9.226 16.873 1.00 96.38 298 GLN A C 1
ATOM 2357 O O . GLN A 1 298 ? -9.521 8.173 17.388 1.00 96.38 298 GLN A O 1
ATOM 2362 N N . CYS A 1 299 ? -9.759 9.756 15.808 1.00 97.31 299 CYS A N 1
ATOM 2363 C CA . CYS A 1 299 ? -10.924 9.137 15.171 1.00 97.31 299 CYS A CA 1
ATOM 2364 C C . CYS A 1 299 ? -10.540 7.812 14.518 1.00 97.31 299 CYS A C 1
ATOM 2366 O O . CYS A 1 299 ? -11.156 6.787 14.809 1.00 97.31 299 CYS A O 1
ATOM 2368 N N . SER A 1 300 ? -9.469 7.823 13.722 1.00 97.62 300 SER A N 1
ATOM 2369 C CA . SER A 1 300 ? -8.958 6.630 13.047 1.00 97.62 300 SER A CA 1
ATOM 2370 C C . SER A 1 300 ? -8.523 5.557 14.047 1.00 97.62 300 SER A C 1
ATOM 2372 O O . SER A 1 300 ? -8.887 4.390 13.910 1.00 97.62 300 SER A O 1
ATOM 2374 N N . THR A 1 301 ? -7.832 5.954 15.122 1.00 97.69 301 THR A N 1
ATOM 2375 C CA . THR A 1 301 ? -7.449 5.039 16.212 1.00 97.69 301 THR A CA 1
ATOM 2376 C C . THR A 1 301 ? -8.677 4.360 16.826 1.00 97.69 301 THR A C 1
ATOM 2378 O O . THR A 1 301 ? -8.714 3.138 16.948 1.00 97.69 301 THR A O 1
ATOM 2381 N N . LYS A 1 302 ? -9.724 5.129 17.156 1.00 97.25 302 LYS A N 1
ATOM 2382 C CA . LYS A 1 302 ? -10.967 4.601 17.741 1.00 97.25 302 LYS A CA 1
ATOM 2383 C C . LYS A 1 302 ? -11.719 3.668 16.785 1.00 97.25 302 LYS A C 1
ATOM 2385 O O . LYS A 1 302 ? -12.282 2.668 17.226 1.00 97.25 302 LYS A O 1
ATOM 2390 N N . GLN A 1 303 ? -11.751 3.987 15.494 1.00 97.62 303 GLN A N 1
ATOM 2391 C CA . GLN A 1 303 ? -12.400 3.154 14.478 1.00 97.62 303 GLN A CA 1
ATOM 2392 C C . GLN A 1 303 ? -11.693 1.807 14.320 1.00 97.62 303 GLN A C 1
ATOM 2394 O O . GLN A 1 303 ? -12.345 0.765 14.395 1.00 97.62 303 GLN A O 1
ATOM 2399 N N . ILE A 1 304 ? -10.361 1.815 14.227 1.00 98.06 304 ILE A N 1
ATOM 2400 C CA . ILE A 1 304 ? -9.567 0.583 14.172 1.00 98.06 304 ILE A CA 1
ATOM 2401 C C . ILE A 1 304 ? -9.750 -0.228 15.459 1.00 98.06 304 ILE A C 1
ATOM 2403 O O . ILE A 1 304 ? -9.975 -1.434 15.403 1.00 98.06 304 ILE A O 1
ATOM 2407 N N . GLU A 1 305 ? -9.755 0.406 16.633 1.00 96.75 305 GLU A N 1
ATOM 2408 C CA . GLU A 1 305 ? -10.070 -0.281 17.890 1.00 96.75 305 GLU A CA 1
ATOM 2409 C C . GLU A 1 305 ? -11.459 -0.946 17.874 1.00 96.75 305 GLU A C 1
ATOM 2411 O O . GLU A 1 305 ? -11.611 -2.083 18.328 1.00 96.75 305 GLU A O 1
ATOM 2416 N N . ASN A 1 306 ? -12.481 -0.287 17.324 1.00 96.31 306 ASN A N 1
ATOM 2417 C CA . ASN A 1 306 ? -13.811 -0.882 17.177 1.00 96.31 306 ASN A CA 1
ATOM 2418 C C . ASN A 1 306 ? -13.788 -2.096 16.237 1.00 96.31 306 ASN A C 1
ATOM 2420 O O . ASN A 1 306 ? -14.378 -3.135 16.552 1.00 96.31 306 ASN A O 1
ATOM 2424 N N . PHE A 1 307 ? -13.060 -2.009 15.124 1.00 96.44 307 PHE A N 1
ATOM 2425 C CA . PHE A 1 307 ? -12.881 -3.125 14.201 1.00 96.44 307 PHE A CA 1
ATOM 2426 C C . PHE A 1 307 ? -12.139 -4.305 14.849 1.00 96.44 307 PHE A C 1
ATOM 2428 O O . PHE A 1 307 ? -12.570 -5.458 14.741 1.00 96.44 307 PHE A O 1
ATOM 2435 N N . LEU A 1 308 ? -11.068 -4.039 15.599 1.00 95.31 308 LEU A N 1
ATOM 2436 C CA . LEU A 1 308 ? -10.304 -5.044 16.347 1.00 95.31 308 LEU A CA 1
ATOM 2437 C C . LEU A 1 308 ? -11.142 -5.728 17.444 1.00 95.31 308 LEU A C 1
ATOM 2439 O O . LEU A 1 308 ? -10.863 -6.873 17.813 1.00 95.31 308 LEU A O 1
ATOM 2443 N N . ARG A 1 309 ? -12.207 -5.071 17.931 1.00 93.62 309 ARG A N 1
ATOM 2444 C CA . ARG A 1 309 ? -13.209 -5.679 18.825 1.00 93.62 309 ARG A CA 1
ATOM 2445 C C . ARG A 1 309 ? -14.215 -6.583 18.118 1.00 93.62 309 ARG A C 1
ATOM 2447 O O . ARG A 1 309 ? -14.829 -7.439 18.759 1.00 93.62 309 ARG A O 1
ATOM 2454 N N . SER A 1 310 ? -14.400 -6.401 16.816 1.00 93.38 310 SER A N 1
ATOM 2455 C CA . SER A 1 310 ? -15.404 -7.119 16.037 1.00 93.38 310 SER A CA 1
ATOM 2456 C C . SER A 1 310 ? -15.023 -8.585 15.788 1.00 93.38 310 SER A C 1
ATOM 2458 O O . SER A 1 310 ? -13.868 -9.003 15.894 1.00 93.38 310 SER A O 1
ATOM 2460 N N . LYS A 1 311 ? -16.003 -9.405 15.396 1.00 91.12 311 LYS A N 1
ATOM 2461 C CA . LYS A 1 311 ? -15.738 -10.785 14.954 1.00 91.12 311 LYS A CA 1
ATOM 2462 C C . LYS A 1 311 ? -14.978 -10.841 13.626 1.00 91.12 311 LYS A C 1
ATOM 2464 O O . LYS A 1 311 ? -14.310 -11.840 13.390 1.00 91.12 311 LYS A O 1
ATOM 2469 N N . GLN A 1 312 ? -15.048 -9.788 12.813 1.00 91.38 312 GLN A N 1
ATOM 2470 C CA . GLN A 1 312 ? -14.420 -9.730 11.495 1.00 91.38 312 GLN A CA 1
ATOM 2471 C C . GLN A 1 312 ? -12.892 -9.781 11.592 1.00 91.38 312 GLN A C 1
ATOM 2473 O O . GLN A 1 312 ? -12.263 -10.517 10.849 1.00 91.38 312 GLN A O 1
ATOM 2478 N N . SER A 1 313 ? -12.296 -9.176 12.621 1.00 93.69 313 SER A N 1
ATOM 2479 C CA . SER A 1 313 ? -10.848 -9.230 12.900 1.00 93.69 313 SER A CA 1
ATOM 2480 C C . SER A 1 313 ? -10.344 -10.568 13.479 1.00 93.69 313 SER A C 1
ATOM 2482 O O . SER A 1 313 ? -9.284 -10.630 14.104 1.00 93.69 313 SER A O 1
ATOM 2484 N N . ALA A 1 314 ? -11.084 -11.671 13.317 1.00 90.31 314 ALA A N 1
ATOM 2485 C CA . ALA A 1 314 ? -10.729 -12.963 13.910 1.00 90.31 314 ALA A CA 1
ATOM 2486 C C . ALA A 1 314 ? -9.388 -13.522 13.420 1.00 90.31 314 ALA A C 1
ATOM 2488 O O . ALA A 1 314 ? -8.698 -14.169 14.210 1.00 90.31 314 ALA A O 1
ATOM 2489 N N . CYS A 1 315 ? -9.001 -13.256 12.167 1.00 91.81 315 CYS A N 1
ATOM 2490 C CA . CYS A 1 315 ? -7.726 -13.731 11.630 1.00 91.81 315 CYS A CA 1
ATOM 2491 C C . CYS A 1 315 ? -6.515 -13.140 12.377 1.00 91.81 315 CYS A C 1
ATOM 2493 O O . CYS A 1 315 ? -5.537 -13.852 12.595 1.00 91.81 315 CYS A O 1
ATOM 2495 N N . LEU A 1 316 ? -6.648 -11.914 12.901 1.00 92.31 316 LEU A N 1
ATOM 2496 C CA . LEU A 1 316 ? -5.573 -11.168 13.565 1.00 92.31 316 LEU A CA 1
ATOM 2497 C C . LEU A 1 316 ? -5.293 -11.606 15.011 1.00 92.31 316 LEU A C 1
ATOM 2499 O O . LEU A 1 316 ? -4.274 -11.241 15.598 1.00 92.31 316 LEU A O 1
ATOM 2503 N N . ARG A 1 317 ? -6.216 -12.365 15.616 1.00 83.19 317 ARG A N 1
ATOM 2504 C CA . ARG A 1 317 ? -6.177 -12.786 17.032 1.00 83.19 317 ARG A CA 1
ATOM 2505 C C . ARG A 1 317 ? -5.597 -14.186 17.240 1.00 83.19 317 ARG A C 1
ATOM 2507 O O . ARG A 1 317 ? -5.727 -14.755 18.326 1.00 83.19 317 ARG A O 1
ATOM 2514 N N . LYS A 1 318 ? -5.027 -14.801 16.200 1.00 67.31 318 LYS A N 1
ATOM 2515 C CA . LYS A 1 318 ? -4.534 -16.181 16.279 1.00 67.31 318 LYS A CA 1
ATOM 2516 C C . LYS A 1 318 ? -3.422 -16.281 17.327 1.00 67.31 318 LYS A C 1
ATOM 2518 O O . LYS A 1 318 ? -2.387 -15.628 17.225 1.00 67.31 318 LYS A O 1
ATOM 2523 N N . ARG A 1 319 ? -3.635 -17.149 18.325 1.00 53.16 319 ARG A N 1
ATOM 2524 C CA . ARG A 1 319 ? -2.596 -17.560 19.276 1.00 53.16 319 ARG A CA 1
ATOM 2525 C C . ARG A 1 319 ? -1.456 -18.177 18.479 1.00 53.16 319 ARG A C 1
ATOM 2527 O O . ARG A 1 319 ? -1.612 -19.278 17.958 1.00 53.16 319 ARG A O 1
ATOM 2534 N N . VAL A 1 320 ? -0.301 -17.521 18.450 1.00 48.94 320 VAL A N 1
ATOM 2535 C CA . VAL A 1 320 ? 0.943 -18.207 18.096 1.00 48.94 320 VAL A CA 1
ATOM 2536 C C . VAL A 1 320 ? 1.088 -19.343 19.109 1.00 48.94 320 VAL A C 1
ATOM 2538 O O . VAL A 1 320 ? 1.186 -19.082 20.315 1.00 48.94 320 VAL A O 1
ATOM 2541 N N . ALA A 1 321 ? 1.013 -20.602 18.669 1.00 44.66 321 ALA A N 1
ATOM 2542 C CA . ALA A 1 321 ? 1.144 -21.736 19.575 1.00 44.66 321 ALA A CA 1
ATOM 2543 C C . ALA A 1 321 ? 2.455 -21.581 20.366 1.00 44.66 321 ALA A C 1
ATOM 2545 O O . ALA A 1 321 ? 3.477 -21.157 19.830 1.00 44.66 321 ALA A O 1
ATOM 2546 N N . SER A 1 322 ? 2.453 -21.889 21.662 1.00 45.84 322 SER A N 1
ATOM 2547 C CA . SER A 1 322 ? 3.598 -21.643 22.561 1.00 45.84 322 SER A CA 1
ATOM 2548 C C . SER A 1 322 ? 4.924 -22.268 22.083 1.00 45.84 322 SER A C 1
ATOM 2550 O O . SER A 1 322 ? 5.998 -21.760 22.414 1.00 45.84 322 SER A O 1
ATOM 2552 N N . LYS A 1 323 ? 4.856 -23.321 21.254 1.00 41.72 323 LYS A N 1
ATOM 2553 C CA . LYS A 1 323 ? 6.007 -23.951 20.583 1.00 41.72 323 LYS A CA 1
ATOM 2554 C C . LYS A 1 323 ? 6.520 -23.168 19.363 1.00 41.72 323 LYS A C 1
ATOM 2556 O O . LYS A 1 323 ? 7.718 -23.192 19.099 1.00 41.72 323 LYS A O 1
ATOM 2561 N N . GLU A 1 324 ? 5.656 -22.433 18.666 1.00 49.97 324 GLU A N 1
ATOM 2562 C CA . GLU A 1 324 ? 6.032 -21.492 17.604 1.00 49.97 324 GLU A CA 1
ATOM 2563 C C . GLU A 1 324 ? 6.549 -20.175 18.166 1.00 49.97 324 GLU A C 1
ATOM 2565 O O . GLU A 1 324 ? 7.487 -19.636 17.601 1.00 49.97 324 GLU A O 1
ATOM 2570 N N . LYS A 1 325 ? 6.073 -19.703 19.328 1.00 45.41 325 LYS A N 1
ATOM 2571 C CA . LYS A 1 325 ? 6.596 -18.471 19.958 1.00 45.41 325 LYS A CA 1
ATOM 2572 C C . LYS A 1 325 ? 8.122 -18.488 20.144 1.00 45.41 325 LYS A C 1
ATOM 2574 O O . LYS A 1 325 ? 8.752 -17.448 19.999 1.00 45.41 325 LYS A O 1
ATOM 2579 N N . HIS A 1 326 ? 8.732 -19.646 20.417 1.00 42.12 326 HIS A N 1
ATOM 2580 C CA . HIS A 1 326 ? 10.193 -19.774 20.538 1.00 42.12 326 HIS A CA 1
ATOM 2581 C C . HIS A 1 326 ? 10.921 -19.840 19.185 1.00 42.12 326 HIS A C 1
ATOM 2583 O O . HIS A 1 326 ? 12.048 -19.361 19.085 1.00 42.12 326 HIS A O 1
ATOM 2589 N N . LYS A 1 327 ? 10.295 -20.394 18.138 1.00 42.69 327 LYS A N 1
ATOM 2590 C CA . LYS A 1 327 ? 10.860 -20.410 16.776 1.00 42.69 327 LYS A CA 1
ATOM 2591 C C . LYS A 1 327 ? 10.688 -19.060 16.071 1.00 42.69 327 LYS A C 1
ATOM 2593 O O . LYS A 1 327 ? 11.630 -18.588 15.451 1.00 42.69 327 LYS A O 1
ATOM 2598 N N . VAL A 1 328 ? 9.530 -18.423 16.243 1.00 48.88 328 VAL A N 1
ATOM 2599 C CA . VAL A 1 328 ? 9.185 -17.091 15.733 1.00 48.88 328 VAL A CA 1
ATOM 2600 C C . VAL A 1 328 ? 10.031 -16.024 16.412 1.00 48.88 328 VAL A C 1
ATOM 2602 O O . VAL A 1 328 ? 10.620 -15.230 15.703 1.00 48.88 328 VAL A O 1
ATOM 2605 N N . LYS A 1 329 ? 10.212 -16.039 17.744 1.00 42.84 329 LYS A N 1
ATOM 2606 C CA . LYS A 1 329 ? 11.153 -15.104 18.396 1.00 42.84 329 LYS A CA 1
ATOM 2607 C C . LYS A 1 329 ? 12.569 -15.233 17.840 1.00 42.84 329 LYS A C 1
ATOM 2609 O O . LYS A 1 329 ? 13.186 -14.229 17.530 1.00 42.84 329 LYS A O 1
ATOM 2614 N N . LYS A 1 330 ? 13.047 -16.463 17.622 1.00 37.66 330 LYS A N 1
ATOM 2615 C CA . LYS A 1 330 ? 14.380 -16.697 17.054 1.00 37.66 330 LYS A CA 1
ATOM 2616 C C . LYS A 1 330 ? 14.484 -16.254 15.585 1.00 37.66 330 LYS A C 1
ATOM 2618 O O . LYS A 1 330 ? 15.526 -15.754 15.198 1.00 37.66 330 LYS A O 1
ATOM 2623 N N . ALA A 1 331 ? 13.429 -16.407 14.782 1.00 47.41 331 ALA A N 1
ATOM 2624 C CA . ALA A 1 331 ? 13.386 -15.927 13.396 1.00 47.41 331 ALA A CA 1
ATOM 2625 C C . ALA A 1 331 ? 13.249 -14.395 13.307 1.00 47.41 331 ALA A C 1
ATOM 2627 O O . ALA A 1 331 ? 13.943 -13.773 12.513 1.00 47.41 331 ALA A O 1
ATOM 2628 N N . VAL A 1 332 ? 12.433 -13.786 14.173 1.00 50.19 332 VAL A N 1
ATOM 2629 C CA . VAL A 1 332 ? 12.261 -12.329 14.301 1.00 50.19 332 VAL A CA 1
ATOM 2630 C C . VAL A 1 332 ? 13.554 -11.663 14.788 1.00 50.19 332 VAL A C 1
ATOM 2632 O O . VAL A 1 332 ? 13.941 -10.639 14.232 1.00 50.19 332 VAL A O 1
ATOM 2635 N N . ASP A 1 333 ? 14.266 -12.264 15.747 1.00 42.69 333 ASP A N 1
ATOM 2636 C CA . ASP A 1 333 ? 15.569 -11.771 16.223 1.00 42.69 333 ASP A CA 1
ATOM 2637 C C . ASP A 1 333 ? 16.676 -11.944 15.159 1.00 42.69 333 ASP A C 1
ATOM 2639 O O . ASP A 1 333 ? 17.546 -11.084 15.014 1.00 42.69 333 ASP A O 1
ATOM 2643 N N . ILE A 1 334 ? 16.642 -13.018 14.357 1.00 41.66 334 ILE A N 1
ATOM 2644 C CA . ILE A 1 334 ? 17.597 -13.218 13.250 1.00 41.66 334 ILE A CA 1
ATOM 2645 C C . ILE A 1 334 ? 17.315 -12.241 12.099 1.00 41.66 334 ILE A C 1
ATOM 2647 O O . ILE A 1 334 ? 18.254 -11.681 11.539 1.00 41.66 334 ILE A O 1
ATOM 2651 N N . GLU A 1 335 ? 16.050 -11.956 11.784 1.00 50.47 335 GLU A N 1
ATOM 2652 C CA . GLU A 1 335 ? 15.712 -10.921 10.805 1.00 50.47 335 GLU A CA 1
ATOM 2653 C C . GLU A 1 335 ? 16.059 -9.514 11.294 1.00 50.47 335 GLU A C 1
ATOM 2655 O O . GLU A 1 335 ? 16.431 -8.681 10.480 1.00 50.47 335 GLU A O 1
ATOM 2660 N N . GLN A 1 336 ? 15.961 -9.218 12.594 1.00 51.66 336 GLN A N 1
ATOM 2661 C CA . GLN A 1 336 ? 16.244 -7.882 13.136 1.00 51.66 336 GLN A CA 1
ATOM 2662 C C . GLN A 1 336 ? 17.732 -7.511 13.173 1.00 51.66 336 GLN A C 1
ATOM 2664 O O . GLN A 1 336 ? 18.050 -6.323 13.198 1.00 51.66 336 GLN A O 1
ATOM 2669 N N . THR A 1 337 ? 18.646 -8.483 13.156 1.00 44.00 337 THR A N 1
ATOM 2670 C CA . THR A 1 337 ? 20.083 -8.233 13.379 1.00 44.00 337 THR A CA 1
ATOM 2671 C C . THR A 1 337 ? 20.864 -7.813 12.127 1.00 44.00 337 THR A C 1
ATOM 2673 O O . THR A 1 337 ? 21.979 -7.329 12.274 1.00 44.00 337 THR A O 1
ATOM 2676 N N . ASN A 1 338 ? 20.272 -7.895 10.924 1.00 50.38 338 ASN A N 1
ATOM 2677 C CA . ASN A 1 338 ? 20.879 -7.471 9.647 1.00 50.38 338 ASN A CA 1
ATOM 2678 C C . ASN A 1 338 ? 19.873 -6.774 8.695 1.00 50.38 338 ASN A C 1
ATOM 2680 O O . ASN A 1 338 ? 19.908 -6.991 7.482 1.00 50.38 338 ASN A O 1
ATOM 2684 N N . LYS A 1 339 ? 18.935 -5.955 9.204 1.00 65.94 339 LYS A N 1
ATOM 2685 C CA . LYS A 1 339 ? 18.002 -5.217 8.323 1.00 65.94 339 LYS A CA 1
ATOM 2686 C C . LYS A 1 339 ? 18.698 -4.027 7.668 1.00 65.94 339 LYS A C 1
ATOM 2688 O O . LYS A 1 339 ? 18.793 -2.959 8.270 1.00 65.94 339 LYS A O 1
ATOM 2693 N N . ILE A 1 340 ? 19.144 -4.224 6.430 1.00 69.81 340 ILE A N 1
ATOM 2694 C CA . ILE A 1 340 ? 19.533 -3.139 5.526 1.00 69.81 340 ILE A CA 1
ATOM 2695 C C . ILE A 1 340 ? 18.312 -2.228 5.354 1.00 69.81 340 ILE A C 1
ATOM 2697 O O . ILE A 1 340 ? 17.217 -2.694 5.032 1.00 69.81 340 ILE A O 1
ATOM 2701 N N . ARG A 1 341 ? 18.473 -0.934 5.623 1.00 79.81 341 ARG A N 1
ATOM 2702 C CA . ARG A 1 341 ? 17.394 0.046 5.488 1.00 79.81 341 ARG A CA 1
ATOM 2703 C C . ARG A 1 341 ? 17.089 0.263 4.005 1.00 79.81 341 ARG A C 1
ATOM 2705 O O . ARG A 1 341 ? 18.018 0.260 3.200 1.00 79.81 341 ARG A O 1
ATOM 2712 N N . PRO A 1 342 ? 15.833 0.551 3.625 1.00 80.38 342 PRO A N 1
ATOM 2713 C CA . PRO A 1 342 ? 15.482 0.831 2.231 1.00 80.38 342 PRO A CA 1
ATOM 2714 C C . PRO A 1 342 ? 16.385 1.886 1.584 1.00 80.38 342 PRO A C 1
ATOM 2716 O O . PRO A 1 342 ? 16.854 1.678 0.473 1.00 80.38 342 PRO A O 1
ATOM 2719 N N . GLY A 1 343 ? 16.734 2.957 2.308 1.00 83.00 343 GLY A N 1
ATOM 2720 C CA . GLY A 1 343 ? 17.646 4.000 1.817 1.00 83.00 343 GLY A CA 1
ATOM 2721 C C . GLY A 1 343 ? 19.118 3.585 1.654 1.00 83.00 343 GLY A C 1
ATOM 2722 O O . GLY A 1 343 ? 19.880 4.322 1.038 1.00 83.00 343 GLY A O 1
ATOM 2723 N N . GLU A 1 344 ? 19.532 2.436 2.196 1.00 82.75 344 GLU A N 1
ATOM 2724 C CA . GLU A 1 344 ? 20.853 1.835 1.946 1.00 82.75 344 GLU A CA 1
ATOM 2725 C C . GLU A 1 344 ? 20.843 0.950 0.686 1.00 82.75 344 GLU A C 1
ATOM 2727 O O . GLU A 1 344 ? 21.890 0.741 0.080 1.00 82.75 344 GLU A O 1
ATOM 2732 N N . ILE A 1 345 ? 19.669 0.451 0.276 1.00 79.69 345 ILE A N 1
ATOM 2733 C CA . ILE A 1 345 ? 19.469 -0.332 -0.958 1.00 79.69 345 ILE A CA 1
ATOM 2734 C C . ILE A 1 345 ? 19.169 0.600 -2.140 1.00 79.69 345 ILE A C 1
ATOM 2736 O O . ILE A 1 345 ? 19.685 0.419 -3.240 1.00 79.69 345 ILE A O 1
ATOM 2740 N N . PHE A 1 346 ? 18.327 1.604 -1.904 1.00 83.25 346 PHE A N 1
ATOM 2741 C CA . PHE A 1 346 ? 17.862 2.575 -2.882 1.00 83.25 346 PHE A CA 1
ATOM 2742 C C . PHE A 1 346 ? 18.409 3.946 -2.501 1.00 83.25 346 PHE A C 1
ATOM 2744 O O . PHE A 1 346 ? 17.819 4.668 -1.693 1.00 83.25 346 PHE A O 1
ATOM 2751 N N . ASP A 1 347 ? 19.556 4.303 -3.077 1.00 87.25 347 ASP A N 1
ATOM 2752 C CA . ASP A 1 347 ? 20.133 5.629 -2.890 1.00 87.25 347 ASP A CA 1
ATOM 2753 C C . ASP A 1 347 ? 19.221 6.735 -3.458 1.00 87.25 347 ASP A C 1
ATOM 2755 O O . ASP A 1 347 ? 18.174 6.486 -4.064 1.00 87.25 347 ASP A O 1
ATOM 2759 N N . LYS A 1 348 ? 19.613 7.996 -3.262 1.00 87.50 348 LYS A N 1
ATOM 2760 C CA . LYS A 1 348 ? 18.801 9.138 -3.698 1.00 87.50 348 LYS A CA 1
ATOM 2761 C C . LYS A 1 348 ? 18.532 9.140 -5.210 1.00 87.50 348 LYS A C 1
ATOM 2763 O O . LYS A 1 348 ? 17.435 9.506 -5.618 1.00 87.50 348 LYS A O 1
ATOM 2768 N N . ASN A 1 349 ? 19.503 8.736 -6.034 1.00 88.06 349 ASN A N 1
ATOM 2769 C CA . ASN A 1 349 ? 19.311 8.679 -7.484 1.00 88.06 349 ASN A CA 1
ATOM 2770 C C . ASN A 1 349 ? 18.309 7.586 -7.838 1.00 88.06 349 ASN A C 1
ATOM 2772 O O . ASN A 1 349 ? 17.396 7.824 -8.624 1.00 88.06 349 ASN A O 1
ATOM 2776 N N . ARG A 1 350 ? 18.425 6.413 -7.213 1.00 85.69 350 ARG A N 1
ATOM 2777 C CA . ARG A 1 350 ? 17.501 5.312 -7.454 1.00 85.69 350 ARG A CA 1
ATOM 2778 C C . ARG A 1 350 ? 16.086 5.639 -6.990 1.00 85.69 350 ARG A C 1
ATOM 2780 O O . ARG A 1 350 ? 15.140 5.277 -7.675 1.00 85.69 350 ARG A O 1
ATOM 2787 N N . GLN A 1 351 ? 15.927 6.370 -5.889 1.00 86.88 351 GLN A N 1
ATOM 2788 C CA . GLN A 1 351 ? 14.620 6.877 -5.459 1.00 86.88 351 GLN A CA 1
ATOM 2789 C C . GLN A 1 351 ? 14.002 7.825 -6.500 1.00 86.88 351 GLN A C 1
ATOM 2791 O O . GLN A 1 351 ? 12.826 7.676 -6.822 1.00 86.88 351 GLN A O 1
ATOM 2796 N N . CYS A 1 352 ? 14.786 8.736 -7.093 1.00 87.31 352 CYS A N 1
ATOM 2797 C CA . CYS A 1 352 ? 14.318 9.566 -8.209 1.00 87.31 352 CYS A CA 1
ATOM 2798 C C . CYS A 1 352 ? 13.918 8.716 -9.422 1.00 87.31 352 CYS A C 1
ATOM 2800 O O . CYS A 1 352 ? 12.874 8.965 -10.021 1.00 87.31 352 CYS A O 1
ATOM 2802 N N . GLN A 1 353 ? 14.709 7.695 -9.757 1.00 87.31 353 GLN A N 1
ATOM 2803 C CA . GLN A 1 353 ? 14.405 6.805 -10.875 1.00 87.31 353 GLN A CA 1
ATOM 2804 C C . GLN A 1 353 ? 13.120 6.003 -10.665 1.00 87.31 353 GLN A C 1
ATOM 2806 O O . GLN A 1 353 ? 12.344 5.825 -11.596 1.00 87.31 353 GLN A O 1
ATOM 2811 N N . LEU A 1 354 ? 12.880 5.531 -9.443 1.00 84.69 354 LEU A N 1
ATOM 2812 C CA . LEU A 1 354 ? 11.670 4.786 -9.094 1.00 84.69 354 LEU A CA 1
ATOM 2813 C C . LEU A 1 354 ? 10.415 5.663 -9.151 1.00 84.69 354 LEU A C 1
ATOM 2815 O O . LEU A 1 354 ? 9.363 5.195 -9.588 1.00 84.69 354 LEU A O 1
ATOM 2819 N N . ALA A 1 355 ? 10.536 6.924 -8.728 1.00 83.06 355 ALA A N 1
ATOM 2820 C CA . ALA A 1 355 ? 9.428 7.872 -8.693 1.00 83.06 355 ALA A CA 1
ATOM 2821 C C . ALA A 1 355 ? 9.092 8.471 -10.069 1.00 83.06 355 ALA A C 1
ATOM 2823 O O . ALA A 1 355 ? 7.924 8.709 -10.366 1.00 83.06 355 ALA A O 1
ATOM 2824 N N . TYR A 1 356 ? 10.104 8.736 -10.902 1.00 82.69 356 TYR A N 1
ATOM 2825 C CA . TYR A 1 356 ? 9.937 9.529 -12.127 1.00 82.69 356 TYR A CA 1
ATOM 2826 C C . TYR A 1 356 ? 10.394 8.824 -13.412 1.00 82.69 356 TYR A C 1
ATOM 2828 O O . TYR A 1 356 ? 10.025 9.257 -14.499 1.00 82.69 356 TYR A O 1
ATOM 2836 N N . GLY A 1 357 ? 11.170 7.742 -13.312 1.00 82.31 357 GLY A N 1
ATOM 2837 C CA . GLY A 1 357 ? 11.670 6.959 -14.447 1.00 82.31 357 GLY A CA 1
ATOM 2838 C C . GLY A 1 357 ? 13.203 6.945 -14.573 1.00 82.31 357 GLY A C 1
ATOM 2839 O O . GLY A 1 357 ? 13.894 7.756 -13.951 1.00 82.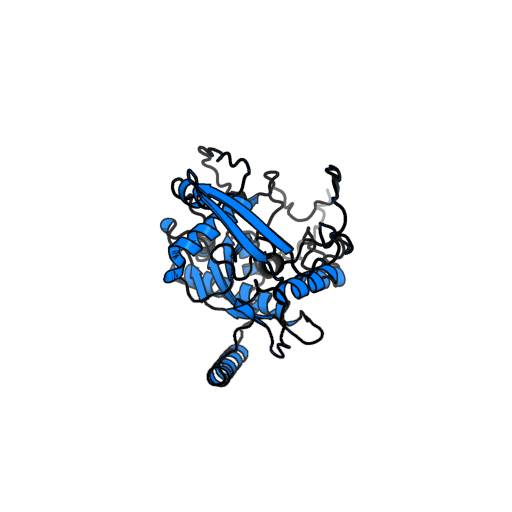31 357 GLY A O 1
ATOM 2840 N N . PRO A 1 358 ? 13.773 6.059 -15.413 1.00 82.38 358 PRO A N 1
ATOM 2841 C CA . PRO A 1 358 ? 15.218 5.783 -15.491 1.00 82.38 358 PRO A CA 1
ATOM 2842 C C . PRO A 1 358 ? 16.102 7.009 -15.764 1.00 82.38 358 PRO A C 1
ATOM 2844 O O . PRO A 1 358 ? 17.271 7.030 -15.377 1.00 82.38 358 PRO A O 1
ATOM 2847 N N . HIS A 1 359 ? 15.551 8.031 -16.420 1.00 86.31 359 HIS A N 1
ATOM 2848 C CA . HIS A 1 359 ? 16.270 9.240 -16.828 1.00 86.31 359 HIS A CA 1
ATOM 2849 C C . HIS A 1 359 ? 16.316 10.343 -15.760 1.00 86.31 359 HIS A C 1
ATOM 2851 O O . HIS A 1 359 ? 16.924 11.389 -15.990 1.00 86.31 359 HIS A O 1
ATOM 2857 N N . TYR A 1 360 ? 15.690 10.132 -14.601 1.00 86.88 360 TYR A N 1
ATOM 2858 C CA . TYR A 1 360 ? 15.655 11.105 -13.513 1.00 86.88 360 TYR A CA 1
ATOM 2859 C C . TYR A 1 360 ? 16.731 10.815 -12.464 1.00 86.88 360 TYR A C 1
ATOM 2861 O O . TYR A 1 360 ? 17.071 9.668 -12.183 1.00 86.88 360 TYR A O 1
ATOM 2869 N N . GLY A 1 361 ? 17.256 11.875 -11.853 1.00 88.75 361 GLY A N 1
ATOM 2870 C CA . GLY A 1 361 ? 18.277 11.801 -10.811 1.00 88.75 361 GLY A CA 1
ATOM 2871 C C . GLY A 1 361 ? 18.128 12.928 -9.798 1.00 88.75 361 GLY A C 1
ATOM 2872 O O . GLY A 1 361 ? 17.208 13.744 -9.885 1.00 88.75 361 GLY A O 1
ATOM 2873 N N . VAL A 1 362 ? 19.039 12.975 -8.828 1.00 88.38 362 VAL A N 1
ATOM 2874 C CA . VAL A 1 362 ? 19.013 13.996 -7.775 1.00 88.38 362 VAL A CA 1
ATOM 2875 C C . VAL A 1 362 ? 19.215 15.390 -8.363 1.00 88.38 362 VAL A C 1
ATOM 2877 O O . VAL A 1 362 ? 20.179 15.640 -9.087 1.00 88.38 362 VAL A O 1
ATOM 2880 N N . CYS A 1 363 ? 18.345 16.327 -7.982 1.00 85.31 363 CYS A N 1
ATOM 2881 C CA . CYS A 1 363 ? 18.518 17.742 -8.290 1.00 85.31 363 CYS A CA 1
ATOM 2882 C C . CYS A 1 363 ? 19.817 18.271 -7.656 1.00 85.31 363 CYS A C 1
ATOM 2884 O O . CYS A 1 363 ? 19.949 18.316 -6.431 1.00 85.31 363 CYS A O 1
ATOM 2886 N N . LEU A 1 364 ? 20.775 18.698 -8.481 1.00 83.50 364 LEU A N 1
ATOM 2887 C CA . LEU A 1 364 ? 21.998 19.349 -8.013 1.00 83.50 364 LEU A CA 1
ATOM 2888 C C . LEU A 1 364 ? 21.673 20.803 -7.653 1.00 83.50 364 LEU A C 1
ATOM 2890 O O . LEU A 1 364 ? 21.327 21.601 -8.521 1.00 83.50 364 LEU A O 1
ATOM 2894 N N . SER A 1 365 ? 21.805 21.176 -6.380 1.00 68.19 365 SER A N 1
ATOM 2895 C CA . SER A 1 365 ? 21.511 22.533 -5.889 1.00 68.19 365 SER A CA 1
ATOM 2896 C C . SER A 1 365 ? 22.525 23.606 -6.338 1.00 68.19 365 SER A C 1
ATOM 2898 O O . SER A 1 365 ? 22.629 24.650 -5.699 1.00 68.19 365 SER A O 1
ATOM 2900 N N . THR A 1 366 ? 23.317 23.362 -7.387 1.00 56.34 366 THR A N 1
ATOM 2901 C CA . THR A 1 366 ? 24.414 24.232 -7.850 1.00 56.34 366 THR A CA 1
ATOM 2902 C C . THR A 1 366 ? 24.176 24.875 -9.215 1.00 56.34 366 THR A C 1
ATOM 2904 O O . THR A 1 366 ? 25.103 25.451 -9.784 1.00 56.34 366 THR A O 1
ATOM 2907 N N . ALA A 1 367 ? 22.945 24.882 -9.730 1.00 46.53 367 ALA A N 1
ATOM 2908 C CA . ALA A 1 367 ? 22.586 25.829 -10.783 1.00 46.53 367 ALA A CA 1
ATOM 2909 C C . ALA A 1 367 ? 22.442 27.233 -10.167 1.00 46.53 367 ALA A C 1
ATOM 2911 O O . ALA A 1 367 ? 21.341 27.699 -9.881 1.00 46.53 367 ALA A O 1
ATOM 2912 N N . ILE A 1 368 ? 23.573 27.910 -9.933 1.00 42.03 368 ILE A N 1
ATOM 2913 C CA . ILE A 1 368 ? 23.586 29.368 -9.809 1.00 42.03 368 ILE A CA 1
ATOM 2914 C C . ILE A 1 368 ? 23.010 29.885 -11.125 1.00 42.03 368 ILE A C 1
ATOM 2916 O O . ILE A 1 368 ? 23.641 29.773 -12.175 1.00 42.03 368 ILE A O 1
ATOM 2920 N N . VAL A 1 369 ? 21.797 30.427 -11.072 1.00 42.06 369 VAL A N 1
ATOM 2921 C CA . VAL A 1 369 ? 21.272 31.274 -12.138 1.00 42.06 369 VAL A CA 1
ATOM 2922 C C . VAL A 1 369 ? 22.154 32.518 -12.143 1.00 42.06 369 VAL A C 1
ATOM 2924 O O . VAL A 1 369 ? 21.919 33.460 -11.392 1.00 42.06 369 VAL A O 1
ATOM 2927 N N . VAL A 1 370 ? 23.231 32.499 -12.927 1.00 39.50 370 VAL A N 1
ATOM 2928 C CA . VAL A 1 370 ? 23.929 33.730 -13.286 1.00 39.50 370 VAL A CA 1
ATOM 2929 C C . VAL A 1 370 ? 23.020 34.408 -14.308 1.00 39.50 370 VAL A C 1
ATOM 2931 O O . VAL A 1 370 ? 22.805 33.830 -15.378 1.00 39.50 370 VAL A O 1
ATOM 2934 N N . PRO A 1 371 ? 22.428 35.577 -14.012 1.00 38.16 371 PRO A N 1
ATOM 2935 C CA . PRO A 1 371 ? 21.738 36.322 -15.046 1.00 38.16 371 PRO A CA 1
ATOM 2936 C C . PRO A 1 371 ? 22.788 36.685 -16.097 1.00 38.16 371 PRO A C 1
ATOM 2938 O O . PRO A 1 371 ? 23.789 37.331 -15.787 1.00 38.16 371 PRO A O 1
ATOM 2941 N N . LEU A 1 372 ? 22.583 36.242 -17.336 1.00 39.50 372 LEU A N 1
ATOM 2942 C CA . LEU A 1 372 ? 23.275 36.830 -18.474 1.00 39.50 372 LEU A CA 1
ATOM 2943 C C . LEU A 1 372 ? 22.802 38.286 -18.542 1.00 39.50 372 LEU A C 1
ATOM 2945 O O . LEU A 1 372 ? 21.684 38.564 -18.969 1.00 39.50 372 LEU A O 1
ATOM 2949 N N . SER A 1 373 ? 23.619 39.199 -18.020 1.00 44.62 373 SER A N 1
ATOM 2950 C CA . SER A 1 373 ? 23.460 40.632 -18.238 1.00 44.62 373 SER A CA 1
ATOM 2951 C C . SER A 1 373 ? 23.559 40.902 -19.738 1.00 44.62 373 SER A C 1
ATOM 2953 O O . SER A 1 373 ? 24.521 40.457 -20.369 1.00 44.62 373 SER A O 1
ATOM 2955 N N . ALA A 1 374 ? 22.540 41.581 -20.267 1.00 41.22 374 ALA A N 1
ATOM 2956 C CA . ALA A 1 374 ? 22.455 42.063 -21.642 1.00 41.22 374 ALA A CA 1
ATOM 2957 C C . ALA A 1 374 ? 23.525 43.109 -21.976 1.00 41.22 374 ALA A C 1
ATOM 2959 O O . ALA A 1 374 ? 23.941 43.841 -21.045 1.00 41.22 374 ALA A O 1
#

Organism: NCBI:txid289476

Foldseek 3Di:
DDDDPADDDDDDDDDDDDDDDDDDDDPPQKDWDWDWDDDPPDTDTDIDIDGDDPLCPPPQPAAFEFEEEEEEFQQQLVQLCVLVVNPNVSSVVLSQLQSVQLQVLLQVLQVPADAPNHHGYHYHYLGYYYHNDNVLGLLRPPVPPLVPVVVVDPDDDDDDDDDDDDDPDDQLADAQVSRLLSQLVSQLVCVVVDGDGQAYEYEHQHQHAYPVRDSQDQKDAAACQTNPRSRRYMYGYQLFGSVRSLRSSLRNLRNLHFAAQCDDQNVVGDLQLQASRRSHNHPDPPPRSVVRSSHHDPSSSVRSNVSCSDPSSVVRSDPCPPVNVVVVVVVVVVCVPDDDRPCNSQPQQNRQCRNPHSPGGDDDPPPPPPPPDD

Mean predicted aligned error: 14.12 Å

Solvent-accessible surface area (backbone atoms only — not comparable to full-atom values): 21719 Å² total; per-residue (Å²): 137,81,93,81,90,82,86,87,84,87,90,85,84,88,90,83,87,89,87,80,85,77,79,84,79,72,91,70,76,54,58,69,53,73,48,77,48,72,59,88,96,45,78,45,78,49,76,48,76,48,66,75,72,80,84,77,74,65,88,71,91,65,64,34,45,43,32,32,31,39,31,34,26,29,56,39,44,51,56,30,19,61,68,38,78,67,34,62,68,58,11,54,51,51,47,53,53,45,56,52,32,34,49,52,49,29,39,58,38,41,67,72,46,70,40,95,88,79,35,41,56,46,69,41,80,50,48,76,45,71,16,83,44,66,91,63,18,44,71,52,83,57,89,75,51,63,75,58,61,53,72,74,51,95,66,95,71,91,80,78,81,78,83,86,75,86,72,101,58,95,71,58,58,46,45,31,68,58,45,36,53,34,38,21,53,41,44,59,75,41,53,90,77,50,70,76,55,48,35,37,42,35,38,29,60,40,46,24,20,35,99,84,73,40,81,84,31,54,56,30,43,43,67,47,24,37,56,38,89,31,50,16,36,27,33,27,34,54,58,26,64,70,62,29,16,47,47,48,46,33,27,52,37,18,18,39,35,23,56,38,31,46,34,86,97,15,50,91,32,69,38,84,56,23,26,36,42,19,82,53,85,64,92,52,90,50,66,65,46,41,54,24,42,61,33,71,45,75,46,37,49,51,32,30,52,52,35,65,67,38,78,58,40,52,68,31,64,64,77,70,51,78,76,47,48,62,53,50,51,54,50,54,53,58,56,64,75,70,65,77,51,52,66,78,77,41,42,70,41,51,41,32,21,56,45,73,34,78,90,39,55,68,85,70,94,74,76,74,81,71,80,80,78,129

Radius of gyration: 24.22 Å; Cα contacts (8 Å, |Δi|>4): 558; chains: 1; bounding box: 80×70×57 Å

pLDDT: mean 74.82, std 25.03, range [21.72, 98.75]

Sequence (374 aa):
MTADRVFWALFIALLSDVSALPPSPAKINSFALTKHVRFKHFKFTKKVLFKNAPSSFNDYHEDFNLNLLFVADHSMFEAFHELALHDEFSAQYALQQYLRGVFEEMRVIYNRLIFFKDRRINLHLSGTFIARREDDCPLKTLQGELRKDLNETNFDDDYSAGNDSDSTVMSLSISALDAVNRVHVWIRKFAHLLPFHDHVILLTKFDLLSSRNDSATQGMAYVGAMCALGDSSSVVEDIGGLTTAVIAAHELAHSLGAYHDGSGEAKDCHRTLNYLMSPVASGTEDSRSFANSLLLSQCSTKQIENFLRSKQSACLRKRVASKEKHKVKKAVDIEQTNKIRPGEIFDKNRQCQLAYGPHYGVCLSTAIVVPLSA